Protein AF-0000000084553955 (afdb_homodimer)

Sequence (636 aa):
MKVLIRADGGEKIGLGHIMRTLVLAKELLNEFEVKYICISENKYAKGREIVKSENIEVIEINEENELDSIKNLDGDIIIVDKYGINKEYLNSLGEKFKVIYIDDNNELDYYPVNMLINQNPHSEFFSYNVRKDTKVLCGSMYTLLRDEFLKNCPIEVKKGIKDVLITLGGSDDLNITDELIRELKGLKINLHIIIGSAFKFKDNIKKHNKDNVFLYENVNMSEVMKKVDLAISSCGSTLYELSYLGIPTFGIIVADNQKLCGQFMESLGYIYLKNHIRKEHILNITYDERLIMSNRMKNLIDGKGKYRIKEFLKLYDKMKVLIRADGGEKIGLGHIMRTLVLAKELLNEFEVKYICISENKYAKGREIVKSENIEVIEINEENELDSIKNLDGDIIIVDKYGINKEYLNSLGEKFKVIYIDDNNELDYYPVNMLINQNPHSEFFSYNVRKDTKVLCGSMYTLLRDEFLKNCPIEVKKGIKDVLITLGGSDDLNITDELIRELKGLKINLHIIIGSAFKFKDNIKKHNKDNVFLYENVNMSEVMKKVDLAISSCGSTLYELSYLGIPTFGIIVADNQKLCGQFMESLGYIYLKNHIRKEHILNITYDERLIMSNRMKNLIDGKGKYRIKEFLKLYDK

Solvent-accessible surface area (backbone atoms only — not comparable to full-atom values): 34340 Å² total; per-residue (Å²): 101,35,37,34,36,38,39,56,10,28,69,97,74,34,50,63,49,41,56,41,50,47,40,42,48,62,64,43,52,78,78,32,49,60,37,34,39,30,55,63,53,72,58,27,43,60,30,52,50,55,45,44,72,69,75,38,55,72,46,70,40,54,75,93,49,41,68,64,57,55,69,70,53,91,51,50,33,35,38,39,38,68,81,94,71,54,50,66,59,44,44,58,49,44,76,70,25,49,32,32,38,51,51,90,73,79,80,64,85,46,46,65,37,48,28,39,36,23,39,48,62,65,42,54,75,58,84,81,47,59,46,93,81,35,44,71,47,52,8,33,70,43,25,57,59,54,67,72,52,72,79,50,75,56,58,80,82,56,84,67,76,47,28,34,34,39,38,57,57,43,35,48,87,79,49,56,65,56,54,46,47,70,55,43,65,83,48,93,42,36,39,40,36,52,50,33,92,57,41,82,56,53,70,68,50,56,72,53,61,50,96,48,37,45,81,40,65,93,65,66,61,53,68,57,56,67,67,40,54,33,34,38,28,32,31,55,74,61,47,54,59,35,22,44,32,24,48,27,35,41,30,31,69,85,48,77,90,18,45,65,52,38,52,49,36,32,74,62,44,47,34,47,73,40,96,69,84,50,55,61,59,67,72,62,60,45,52,64,58,40,46,54,21,16,58,50,15,44,58,58,38,84,72,40,6,47,61,54,52,49,47,58,56,50,62,72,71,103,99,35,38,35,36,37,38,56,12,26,68,98,74,32,50,62,48,39,56,41,50,47,41,43,49,62,62,41,52,78,78,32,48,60,38,34,38,30,56,62,52,73,58,29,44,61,30,53,49,55,46,44,73,69,74,36,54,72,46,70,40,53,76,92,50,42,67,65,57,56,69,71,52,89,52,50,32,35,39,40,38,67,82,94,70,54,49,66,60,46,42,59,49,44,77,71,27,49,32,33,38,50,50,89,74,80,81,64,84,44,47,65,37,50,28,39,35,23,39,49,61,65,44,54,74,58,84,82,46,60,46,93,81,35,46,69,45,52,8,32,71,44,26,57,59,56,66,72,51,72,79,50,75,55,58,80,83,56,83,67,74,46,29,34,34,41,38,56,58,43,36,49,88,80,51,55,64,56,54,45,47,70,55,44,66,83,46,93,42,36,38,39,36,52,49,33,92,57,39,81,58,52,71,68,50,56,73,54,59,55,91,49,36,46,80,40,64,91,64,66,60,53,69,57,56,68,67,39,55,34,34,39,28,32,32,53,72,62,47,55,58,34,22,45,32,24,48,26,35,40,30,30,70,84,50,78,90,17,45,64,50,39,53,49,36,32,75,62,44,47,32,46,73,40,96,69,82,50,56,61,59,68,73,61,59,46,51,66,58,40,45,53,21,16,58,50,15,46,57,59,38,82,72,41,6,46,60,55,51,49,48,59,56,52,61,70,70,104

Radius of gyration: 26.71 Å; Cα contacts (8 Å, |Δi|>4): 1221; chains: 2; bounding box: 57×77×62 Å

Secondary structure (DSSP, 8-state):
-EEEEEE--BTTTBSHHHHHHHHHHHHHTTTSEEEEEEE-SGGGHHHHHHHHHTT-EEEEE-GGGHHHHHHTS--SEEEEE-SS--HHHHHHHHTTSEEEEE-SS--SS-B--SEEEE--GGGGG----B-TT-EEEESGGG----HHHHTSPPPPPPSS--EEEEE--S--TT-HHHHHHHHHTTSSSEEEEEE-TT-TTHHHHHTT-STTEEEEES--HHHHHTT-SEEEEESSTHHHHHHHHT--EEEE--SGGGHHHHHHHHHTTS-EE-SS--HHHHHH--HHHHHHHHHHHTTT--S-HHHHHHHHHGGGT-/-EEEEEE--BTTTBSHHHHHHHHHHHHHTTTSEEEEEEE-SGGGHHHHHHHHHTT-EEEEE-GGGHHHHHHTS--SEEEEE-SS--HHHHHHHHTTSEEEEE-SS--SS-B--SEEEE--GGGGG----B-TT-EEEESGGG----HHHHTSPPPPPPSS--EEEEE--S--TT-HHHHHHHHHTTSSSEEEEEE-TT-TTHHHHHTT-STTEEEEES--HHHHHTT-SEEEEESSTHHHHHHHHT--EEEE--SGGGHHHHHHHHHTTS-EE-SS--HHHHHH--HHHHHHHHHHHTTT--S-HHHHHHHHHGGGT-

Organism: NCBI:txid1418104

pLDDT: mean 93.38, std 6.33, range [63.84, 98.88]

InterPro domains:
  IPR007235 Glycosyl transferase, family 28, C-terminal [PF04101] (170-253)
  IPR020023 UDP-2,4-diacetamido-2,4,6-trideoxy-beta-L-altropyranose hydrolase [TIGR03590] (1-264)

Foldseek 3Di:
DEEEEEDFAAPPPHQVLLVLVVLLQVVCVVPYQYAYEYEPDPRRVVSVVVCVVVVHHYDYDHPVCRLVVVQPDDGAEYEYEDPDDAQVSQVSNVVRYQYEYEDQFLPYQEHAHQEYAYQFALCVPDDHHYDPNYHYHYHQLQGRDHVLLVVDAAEDADQAFAEEEEEEGAEPVVPLVLVVCVQAVPDNHAYEYEYHPRYPPVVVNVVSPDDRYHYDYPDDPNVSLRPGNEYEYEQDSVLLSCLQNLHAYEYEHPDPSSVSRVVVCVVQLLYHYDPHDHNCVNVPQGSVSSVVNSVSSNPGHDNCNSVVVSVVVVVSVD/DEEEEEDFAAPPPHQVLLVLVVLLQVVCVVPYQYAYEYEPDPRRVVSVVVCVVVVHHYDYDHPVCRLVVVQPDDGAEYEYEDPDDAQVSQVSNVVRYQYEYEDQFLPYQEHAHQEYAYQFALCVPDDHHYDPNYHYHYHQLQGRDHVLLVVDAAEDADQAFAEEEEEEGAEPVVPLVLVVCVQAVPDNHAYEYEYHPRYPPVVVNVVSPDDRYHYDYPDDPNVSLRPGNEYEYEQDSVLLSCLQNLHAYEYEHPDPSSVSRVVVCVVQLLYHYDPHDHNCVNVPQGSVSSVVNSVSSNPGHDNCNSVVVSVVVVVSVD

Nearest PDB structures (foldseek):
  3hbn-assembly1_A  TM=8.300E-01  e=1.323E-14  Campylobacter jejuni subsp. jejuni NCTC 11168 = ATCC 700819
  3hbm-assembly1_A  TM=8.103E-01  e=1.818E-14  Campylobacter jejuni subsp. jejuni NCTC 11168 = ATCC 700819
  4rif-assembly1_A  TM=6.403E-01  e=8.782E-09  Streptomyces cyanogenus
  3l7l-assembly3_D  TM=5.125E-01  e=1.853E-06  Staphylococcus epidermidis RP62A
  3l7k-assembly3_D  TM=5.600E-01  e=1.248E-05  Staphylococcus epidermidis RP62A

Structure (mmCIF, N/CA/C/O backbone):
data_AF-0000000084553955-model_v1
#
loop_
_entity.id
_entity.type
_entity.pdbx_description
1 polymer 'Glycosyl transferase family 28 C-terminal domain-containing protein'
#
loop_
_atom_site.group_PDB
_atom_site.id
_atom_site.type_symbol
_atom_site.label_atom_id
_atom_site.label_alt_id
_atom_site.label_comp_id
_atom_site.label_asym_id
_atom_site.label_entity_id
_atom_site.label_seq_id
_atom_site.pdbx_PDB_ins_code
_atom_site.Cartn_x
_atom_site.Cartn_y
_atom_site.Cartn_z
_atom_site.occupancy
_atom_site.B_iso_or_equiv
_atom_site.auth_seq_id
_atom_site.auth_comp_id
_atom_site.auth_asym_id
_atom_site.auth_atom_id
_atom_site.pdbx_PDB_model_num
ATOM 1 N N . MET A 1 1 ? -25.484 -9.109 -2.098 1 92.81 1 MET A N 1
ATOM 2 C CA . MET A 1 1 ? -24.828 -9.016 -3.4 1 92.81 1 MET A CA 1
ATOM 3 C C . MET A 1 1 ? -24.281 -10.375 -3.834 1 92.81 1 MET A C 1
ATOM 5 O O . MET A 1 1 ? -23.766 -11.125 -3.012 1 92.81 1 MET A O 1
ATOM 9 N N . LYS A 1 2 ? -24.578 -10.773 -5.012 1 97.31 2 LYS A N 1
ATOM 10 C CA . LYS A 1 2 ? -24.094 -12.031 -5.574 1 97.31 2 LYS A CA 1
ATOM 11 C C . LYS A 1 2 ? -22.859 -11.805 -6.457 1 97.31 2 LYS A C 1
ATOM 13 O O . LYS A 1 2 ? -22.938 -11.086 -7.453 1 97.31 2 LYS A O 1
ATOM 18 N N . VAL A 1 3 ? -21.766 -12.492 -6.031 1 98.44 3 VAL A N 1
ATOM 19 C CA . VAL A 1 3 ? -20.516 -12.32 -6.746 1 98.44 3 VAL A CA 1
ATOM 20 C C . VAL A 1 3 ? -20.156 -13.609 -7.48 1 98.44 3 VAL A C 1
ATOM 22 O O . VAL A 1 3 ? -20.078 -14.68 -6.875 1 98.44 3 VAL A O 1
ATOM 25 N N . LEU A 1 4 ? -19.953 -13.5 -8.812 1 98.75 4 LEU A N 1
ATOM 26 C CA . LEU A 1 4 ? -19.469 -14.602 -9.633 1 98.75 4 LEU A CA 1
ATOM 27 C C . LEU A 1 4 ? -17.984 -14.445 -9.938 1 98.75 4 LEU A C 1
ATOM 29 O O . LEU A 1 4 ? -17.531 -13.352 -10.273 1 98.75 4 LEU A O 1
ATOM 33 N N . ILE A 1 5 ? -17.25 -15.523 -9.766 1 98.88 5 ILE A N 1
ATOM 34 C CA . ILE A 1 5 ? -15.828 -15.508 -10.102 1 98.88 5 ILE A CA 1
ATOM 35 C C . ILE A 1 5 ? -15.562 -16.453 -11.273 1 98.88 5 ILE A C 1
ATOM 37 O O . ILE A 1 5 ? -15.812 -17.656 -11.172 1 98.88 5 ILE A O 1
ATOM 41 N N . ARG A 1 6 ? -15.078 -15.891 -12.398 1 98.81 6 ARG A N 1
ATOM 42 C CA . ARG A 1 6 ? -14.719 -16.656 -13.578 1 98.81 6 ARG A CA 1
ATOM 43 C C . ARG A 1 6 ? -13.211 -16.906 -13.633 1 98.81 6 ARG A C 1
ATOM 45 O O . ARG A 1 6 ? -12.445 -16.016 -13.992 1 98.81 6 ARG A O 1
ATOM 52 N N . ALA A 1 7 ? -12.82 -18.141 -13.352 1 98.12 7 ALA A N 1
ATOM 53 C CA . ALA A 1 7 ? -11.414 -18.531 -13.367 1 98.12 7 ALA A CA 1
ATOM 54 C C . ALA A 1 7 ? -11.273 -20.031 -13.602 1 98.12 7 ALA A C 1
ATOM 56 O O . ALA A 1 7 ? -12.172 -20.812 -13.281 1 98.12 7 ALA A O 1
ATOM 57 N N . ASP A 1 8 ? -10.156 -20.391 -14.172 1 95.81 8 ASP A N 1
ATOM 58 C CA . ASP A 1 8 ? -9.82 -21.797 -14.367 1 95.81 8 ASP A CA 1
ATOM 59 C C . ASP A 1 8 ? -8.422 -22.109 -13.82 1 95.81 8 ASP A C 1
ATOM 61 O O . ASP A 1 8 ? -7.633 -21.203 -13.57 1 95.81 8 ASP A O 1
ATOM 65 N N . GLY A 1 9 ? -8.195 -23.344 -13.562 1 90.94 9 GLY A N 1
ATOM 66 C CA . GLY A 1 9 ? -6.891 -23.875 -13.18 1 90.94 9 GLY A CA 1
ATOM 67 C C . GLY A 1 9 ? -6.723 -25.344 -13.492 1 90.94 9 GLY A C 1
ATOM 68 O O . GLY A 1 9 ? -7.668 -26.125 -13.367 1 90.94 9 GLY A O 1
ATOM 69 N N . GLY A 1 10 ? -5.574 -25.703 -13.914 1 86.06 10 GLY A N 1
ATOM 70 C CA . GLY A 1 10 ? -5.309 -27.094 -14.258 1 86.06 10 GLY A CA 1
ATOM 71 C C . GLY A 1 10 ? -4.117 -27.25 -15.18 1 86.06 10 GLY A C 1
ATOM 72 O O . GLY A 1 10 ? -3.113 -26.547 -15.047 1 86.06 10 GLY A O 1
ATOM 73 N N . GLU A 1 11 ? -4.281 -28.203 -16.062 1 77.12 11 GLU A N 1
ATOM 74 C CA . GLU A 1 11 ? -3.195 -28.547 -16.969 1 77.12 11 GLU A CA 1
ATOM 75 C C . GLU A 1 11 ? -2.846 -27.391 -17.891 1 77.12 11 GLU A C 1
ATOM 77 O O . GLU A 1 11 ? -3.732 -26.672 -18.375 1 77.12 11 GLU A O 1
ATOM 82 N N . LYS A 1 12 ? -1.604 -27.078 -18.094 1 73.56 12 LYS A N 1
ATOM 83 C CA . LYS A 1 12 ? -1.045 -26.141 -19.062 1 73.56 12 LYS A CA 1
ATOM 84 C C . LYS A 1 12 ? -1.061 -24.719 -18.516 1 73.56 12 LYS A C 1
ATOM 86 O O . LYS A 1 12 ? -0.144 -23.938 -18.766 1 73.56 12 LYS A O 1
ATOM 91 N N . ILE A 1 13 ? -2.154 -24.406 -17.703 1 80.62 13 ILE A N 1
ATOM 92 C CA . ILE A 1 13 ? -2.217 -23.016 -17.312 1 80.62 13 ILE A CA 1
ATOM 93 C C . ILE A 1 13 ? -1.806 -22.859 -15.852 1 80.62 13 ILE A C 1
ATOM 95 O O . ILE A 1 13 ? -1.614 -21.75 -15.359 1 80.62 13 ILE A O 1
ATOM 99 N N . GLY A 1 14 ? -1.687 -23.984 -15.133 1 80.31 14 GLY A N 1
ATOM 100 C CA . GLY A 1 14 ? -1.328 -23.938 -13.719 1 80.31 14 GLY A CA 1
ATOM 101 C C . GLY A 1 14 ? -2.506 -23.625 -12.812 1 80.31 14 GLY A C 1
ATOM 102 O O . GLY A 1 14 ? -3.66 -23.797 -13.211 1 80.31 14 GLY A O 1
ATOM 103 N N . LEU A 1 15 ? -2.287 -23.344 -11.578 1 85 15 LEU A N 1
ATOM 104 C CA . LEU A 1 15 ? -3.334 -23.141 -10.578 1 85 15 LEU A CA 1
ATOM 105 C C . LEU A 1 15 ? -3.303 -21.719 -10.039 1 85 15 LEU A C 1
ATOM 107 O O . LEU A 1 15 ? -4.043 -21.391 -9.109 1 85 15 LEU A O 1
ATOM 111 N N . GLY A 1 16 ? -2.49 -20.875 -10.625 1 87.44 16 GLY A N 1
ATOM 112 C CA . GLY A 1 16 ? -2.262 -19.531 -10.117 1 87.44 16 GLY A CA 1
ATOM 113 C C . GLY A 1 16 ? -3.525 -18.703 -10.039 1 87.44 16 GLY A C 1
ATOM 114 O O . GLY A 1 16 ? -3.787 -18.047 -9.023 1 87.44 16 GLY A O 1
ATOM 115 N N . HIS A 1 17 ? -4.383 -18.766 -11.094 1 93.19 17 HIS A N 1
ATOM 116 C CA . HIS A 1 17 ? -5.617 -18 -11.133 1 93.19 17 HIS A CA 1
ATOM 117 C C . HIS A 1 17 ? -6.586 -18.438 -10.039 1 93.19 17 HIS A C 1
ATOM 119 O O . HIS A 1 17 ? -7.176 -17.594 -9.359 1 93.19 17 HIS A O 1
ATOM 125 N N . ILE A 1 18 ? -6.691 -19.719 -9.867 1 94.44 18 ILE A N 1
ATOM 126 C CA . ILE A 1 18 ? -7.586 -20.266 -8.859 1 94.44 18 ILE A CA 1
ATOM 127 C C . ILE A 1 18 ? -7.102 -19.859 -7.465 1 94.44 18 ILE A C 1
ATOM 129 O O . ILE A 1 18 ? -7.887 -19.375 -6.645 1 94.44 18 ILE A O 1
ATOM 133 N N . MET A 1 19 ? -5.824 -19.953 -7.254 1 91.31 19 MET A N 1
ATOM 134 C CA . MET A 1 19 ? -5.277 -19.719 -5.922 1 91.31 19 MET A CA 1
ATOM 135 C C . MET A 1 19 ? -5.43 -18.266 -5.52 1 91.31 19 MET A C 1
ATOM 137 O O . MET A 1 19 ? -5.848 -17.953 -4.402 1 91.31 19 MET A O 1
ATOM 141 N N . ARG A 1 20 ? -5.133 -17.359 -6.414 1 95.06 20 ARG A N 1
ATOM 142 C CA . ARG A 1 20 ? -5.215 -15.953 -6.02 1 95.06 20 ARG A CA 1
ATOM 143 C C . ARG A 1 20 ? -6.664 -15.508 -5.891 1 95.06 20 ARG A C 1
ATOM 145 O O . ARG A 1 20 ? -7 -14.703 -5.016 1 95.06 20 ARG A O 1
ATOM 152 N N . THR A 1 21 ? -7.57 -15.984 -6.758 1 98.19 21 THR A N 1
ATOM 153 C CA . THR A 1 21 ? -8.969 -15.562 -6.66 1 98.19 21 THR A CA 1
ATOM 154 C C . THR A 1 21 ? -9.625 -16.156 -5.422 1 98.19 21 THR A C 1
ATOM 156 O O . THR A 1 21 ? -10.539 -15.57 -4.852 1 98.19 21 THR A O 1
ATOM 159 N N . LEU A 1 22 ? -9.141 -17.297 -4.953 1 97.56 22 LEU A N 1
ATOM 160 C CA . LEU A 1 22 ? -9.68 -17.922 -3.748 1 97.56 22 LEU A CA 1
ATOM 161 C C . LEU A 1 22 ? -9.422 -17.047 -2.525 1 97.56 22 LEU A C 1
ATOM 163 O O . LEU A 1 22 ? -10.234 -17.016 -1.598 1 97.56 22 LEU A O 1
ATOM 167 N N . VAL A 1 23 ? -8.281 -16.344 -2.553 1 97.56 23 VAL A N 1
ATOM 168 C CA . VAL A 1 23 ? -7.973 -15.43 -1.466 1 97.56 23 VAL A CA 1
ATOM 169 C C . VAL A 1 23 ? -9.086 -14.391 -1.337 1 97.56 23 VAL A C 1
ATOM 171 O O . VAL A 1 23 ? -9.602 -14.156 -0.241 1 97.56 23 VAL A O 1
ATOM 174 N N . LEU A 1 24 ? -9.461 -13.844 -2.426 1 98.12 24 LEU A N 1
ATOM 175 C CA . LEU A 1 24 ? -10.508 -12.828 -2.449 1 98.12 24 LEU A CA 1
ATOM 176 C C . LEU A 1 24 ? -11.867 -13.445 -2.137 1 98.12 24 LEU A C 1
ATOM 178 O O . LEU A 1 24 ? -12.633 -12.891 -1.349 1 98.12 24 LEU A O 1
ATOM 182 N N . ALA A 1 25 ? -12.195 -14.609 -2.711 1 98.5 25 ALA A N 1
ATOM 183 C CA . ALA A 1 25 ? -13.477 -15.289 -2.52 1 98.5 25 ALA A CA 1
ATOM 184 C C . ALA A 1 25 ? -13.75 -15.539 -1.039 1 98.5 25 ALA A C 1
ATOM 186 O O . ALA A 1 25 ? -14.836 -15.242 -0.541 1 98.5 25 ALA A O 1
ATOM 187 N N . LYS A 1 26 ? -12.773 -16.047 -0.374 1 97.62 26 LYS A N 1
ATOM 188 C CA . LYS A 1 26 ? -12.922 -16.375 1.041 1 97.62 26 LYS A CA 1
ATOM 189 C C . LYS A 1 26 ? -13.227 -15.125 1.864 1 97.62 26 LYS A C 1
ATOM 191 O O . LYS A 1 26 ? -14.023 -15.172 2.797 1 97.62 26 LYS A O 1
ATOM 196 N N . GLU A 1 27 ? -12.531 -14.047 1.499 1 96.75 27 GLU A N 1
ATOM 197 C CA . GLU A 1 27 ? -12.789 -12.789 2.186 1 96.75 27 GLU A CA 1
ATOM 198 C C . GLU A 1 27 ? -14.203 -12.289 1.907 1 96.75 27 GLU A C 1
ATOM 200 O O . GLU A 1 27 ? -14.875 -11.766 2.805 1 96.75 27 GLU A O 1
ATOM 205 N N . LEU A 1 28 ? -14.734 -12.477 0.733 1 97.5 28 LEU A N 1
ATOM 206 C CA . LEU A 1 28 ? -16.031 -11.969 0.312 1 97.5 28 LEU A CA 1
ATOM 207 C C . LEU A 1 28 ? -17.156 -12.812 0.892 1 97.5 28 LEU A C 1
ATOM 209 O O . LEU A 1 28 ? -18.266 -12.32 1.104 1 97.5 28 LEU A O 1
ATOM 213 N N . LEU A 1 29 ? -16.922 -14.07 1.181 1 96.88 29 LEU A N 1
ATOM 214 C CA . LEU A 1 29 ? -17.922 -15 1.687 1 96.88 29 LEU A CA 1
ATOM 215 C C . LEU A 1 29 ? -18.5 -14.508 3.016 1 96.88 29 LEU A C 1
ATOM 217 O O . LEU A 1 29 ? -19.594 -14.891 3.4 1 96.88 29 LEU A O 1
ATOM 221 N N . ASN A 1 30 ? -17.766 -13.688 3.684 1 91.56 30 ASN A N 1
ATOM 222 C CA . ASN A 1 30 ? -18.203 -13.164 4.973 1 91.56 30 ASN A CA 1
ATOM 223 C C . ASN A 1 30 ? -19.391 -12.227 4.82 1 91.56 30 ASN A C 1
ATOM 225 O O . ASN A 1 30 ? -20.141 -12.016 5.777 1 91.56 30 ASN A O 1
ATOM 229 N N . GLU A 1 31 ? -19.609 -11.75 3.637 1 93 31 GLU A N 1
ATOM 230 C CA . GLU A 1 31 ? -20.641 -10.711 3.479 1 93 31 GLU A CA 1
ATOM 231 C C . GLU A 1 31 ? -21.484 -10.961 2.23 1 93 31 GLU A C 1
ATOM 233 O O . GLU A 1 31 ? -22.594 -10.438 2.115 1 93 31 GLU A O 1
ATOM 238 N N . PHE A 1 32 ? -20.938 -11.734 1.305 1 96.12 32 PHE A N 1
ATOM 239 C CA . PHE A 1 32 ? -21.594 -11.875 0.01 1 96.12 32 PHE A CA 1
ATOM 240 C C . PHE A 1 32 ? -21.797 -13.352 -0.333 1 96.12 32 PHE A C 1
ATOM 242 O O . PHE A 1 32 ? -21.203 -14.227 0.3 1 96.12 32 PHE A O 1
ATOM 249 N N . GLU A 1 33 ? -22.734 -13.562 -1.285 1 97.44 33 GLU A N 1
ATOM 250 C CA . GLU A 1 33 ? -22.797 -14.867 -1.942 1 97.44 33 GLU A CA 1
ATOM 251 C C . GLU A 1 33 ? -21.75 -14.969 -3.057 1 97.44 33 GLU A C 1
ATOM 253 O O . GLU A 1 33 ? -21.641 -14.078 -3.9 1 97.44 33 GLU A O 1
ATOM 258 N N . VAL A 1 34 ? -21 -16.031 -2.994 1 98.56 34 VAL A N 1
ATOM 259 C CA . VAL A 1 34 ? -19.922 -16.172 -3.969 1 98.56 34 VAL A CA 1
ATOM 260 C C . VAL A 1 34 ? -20.031 -17.531 -4.664 1 98.56 34 VAL A C 1
ATOM 262 O O . VAL A 1 34 ? -20.203 -18.562 -4.012 1 98.56 34 VAL A O 1
ATOM 265 N N . LYS A 1 35 ? -19.938 -17.562 -5.992 1 98.75 35 LYS A N 1
ATOM 266 C CA . LYS A 1 35 ? -19.891 -18.781 -6.797 1 98.75 35 LYS A CA 1
ATOM 267 C C . LYS A 1 35 ? -18.797 -18.703 -7.852 1 98.75 35 LYS A C 1
ATOM 269 O O . LYS A 1 35 ? -18.422 -17.609 -8.289 1 98.75 35 LYS A O 1
ATOM 274 N N . TYR A 1 36 ? -18.281 -19.844 -8.195 1 98.81 36 TYR A N 1
ATOM 275 C CA . TYR A 1 36 ? -17.297 -19.906 -9.258 1 98.81 36 TYR A CA 1
ATOM 276 C C . TYR A 1 36 ? -17.922 -20.391 -10.562 1 98.81 36 TYR A C 1
ATOM 278 O O . TYR A 1 36 ? -18.844 -21.219 -10.547 1 98.81 36 TYR A O 1
ATOM 286 N N . ILE A 1 37 ? -17.484 -19.844 -11.633 1 98.75 37 ILE A N 1
ATOM 287 C CA . ILE A 1 37 ? -17.75 -20.344 -12.977 1 98.75 37 ILE A CA 1
ATOM 288 C C . ILE A 1 37 ? -16.469 -20.891 -13.586 1 98.75 37 ILE A C 1
ATOM 290 O O . ILE A 1 37 ? -15.5 -20.156 -13.805 1 98.75 37 ILE A O 1
ATOM 294 N N . CYS A 1 38 ? -16.5 -22.203 -13.891 1 98.19 38 CYS A N 1
ATOM 295 C CA . CYS A 1 38 ? -15.32 -22.875 -14.43 1 98.19 38 CYS A CA 1
ATOM 296 C C . CYS A 1 38 ? -15.688 -23.688 -15.672 1 98.19 38 CYS A C 1
ATOM 298 O O . CYS A 1 38 ? -16.828 -24.125 -15.828 1 98.19 38 CYS A O 1
ATOM 300 N N . ILE A 1 39 ? -14.719 -23.844 -16.484 1 97.12 39 ILE A N 1
ATOM 301 C CA . ILE A 1 39 ? -14.906 -24.703 -17.656 1 97.12 39 ILE A CA 1
ATOM 302 C C . ILE A 1 39 ? -14.977 -26.156 -17.219 1 97.12 39 ILE A C 1
ATOM 304 O O . ILE A 1 39 ? -14.188 -26.594 -16.375 1 97.12 39 ILE A O 1
ATOM 308 N N . SER A 1 40 ? -15.797 -26.969 -17.859 1 96.88 40 SER A N 1
ATOM 309 C CA . SER A 1 40 ? -16.125 -28.312 -17.406 1 96.88 40 SER A CA 1
ATOM 310 C C . SER A 1 40 ? -15.07 -29.312 -17.875 1 96.88 40 SER A C 1
ATOM 312 O O . SER A 1 40 ? -15.016 -30.438 -17.375 1 96.88 40 SER A O 1
ATOM 314 N N . GLU A 1 41 ? -14.219 -28.969 -18.75 1 95.31 41 GLU A N 1
ATOM 315 C CA . GLU A 1 41 ? -13.25 -29.906 -19.344 1 95.31 41 GLU A CA 1
ATOM 316 C C . GLU A 1 41 ? -12.344 -30.5 -18.266 1 95.31 41 GLU A C 1
ATOM 318 O O . GLU A 1 41 ? -11.992 -29.828 -17.297 1 95.31 41 GLU A O 1
ATOM 323 N N . ASN A 1 42 ? -11.875 -31.672 -18.516 1 93.44 42 ASN A N 1
ATOM 324 C CA . ASN A 1 42 ? -11.102 -32.438 -17.547 1 93.44 42 ASN A CA 1
ATOM 325 C C . ASN A 1 42 ? -9.766 -31.781 -17.234 1 93.44 42 ASN A C 1
ATOM 327 O O . ASN A 1 42 ? -9.258 -31.875 -16.109 1 93.44 42 ASN A O 1
ATOM 331 N N . LYS A 1 43 ? -9.266 -31.125 -18.188 1 90.56 43 LYS A N 1
ATOM 332 C CA . LYS A 1 43 ? -7.961 -30.5 -18 1 90.56 43 LYS A CA 1
ATOM 333 C C . LYS A 1 43 ? -8.016 -29.422 -16.922 1 90.56 43 LYS A C 1
ATOM 335 O O . LYS A 1 43 ? -6.977 -29.016 -16.391 1 90.56 43 LYS A O 1
ATOM 340 N N . TYR A 1 44 ? -9.234 -29.031 -16.531 1 94 44 TYR A N 1
ATOM 341 C CA . TYR A 1 44 ? -9.398 -28 -15.516 1 94 44 TYR A CA 1
ATOM 342 C C . TYR A 1 44 ? -10.023 -28.578 -14.25 1 94 44 TYR A C 1
ATOM 344 O O . TYR A 1 44 ? -10.5 -27.844 -13.391 1 94 44 TYR A O 1
ATOM 352 N N . ALA A 1 45 ? -10.047 -29.875 -14.125 1 94.06 45 ALA A N 1
ATOM 353 C CA . ALA A 1 45 ? -10.695 -30.562 -13.008 1 94.06 45 ALA A CA 1
ATOM 354 C C . ALA A 1 45 ? -10.016 -30.219 -11.688 1 94.06 45 ALA A C 1
ATOM 356 O O . ALA A 1 45 ? -10.688 -30.031 -10.672 1 94.06 45 ALA A O 1
ATOM 357 N N . LYS A 1 46 ? -8.758 -30.109 -11.703 1 90.06 46 LYS A N 1
ATOM 358 C CA . LYS A 1 46 ? -8.016 -29.859 -10.477 1 90.06 46 LYS A CA 1
ATOM 359 C C . LYS A 1 46 ? -8.398 -28.516 -9.867 1 90.06 46 LYS A C 1
ATOM 361 O O . LYS A 1 46 ? -8.57 -28.391 -8.648 1 90.06 46 LYS A O 1
ATOM 366 N N . GLY A 1 47 ? -8.547 -27.516 -10.68 1 94.19 47 GLY A N 1
ATOM 367 C CA . GLY A 1 47 ? -8.984 -26.219 -10.195 1 94.19 47 GLY A CA 1
ATOM 368 C C . GLY A 1 47 ? -10.359 -26.25 -9.562 1 94.19 47 GLY A C 1
ATOM 369 O O . GLY A 1 47 ? -10.57 -25.688 -8.484 1 94.19 47 GLY A O 1
ATOM 370 N N . ARG A 1 48 ? -11.234 -26.938 -10.211 1 97 48 ARG A N 1
ATOM 371 C CA . ARG A 1 48 ? -12.586 -27.062 -9.68 1 97 48 ARG A CA 1
ATOM 372 C C . ARG A 1 48 ? -12.586 -27.781 -8.328 1 97 48 ARG A C 1
ATOM 374 O O . ARG A 1 48 ? -13.297 -27.375 -7.41 1 97 48 ARG A O 1
ATOM 381 N N . GLU A 1 49 ? -11.805 -28.766 -8.25 1 95.5 49 GLU A N 1
ATOM 382 C CA . GLU A 1 49 ? -11.703 -29.531 -7.016 1 95.5 49 GLU A CA 1
ATOM 383 C C . GLU A 1 49 ? -11.219 -28.672 -5.859 1 95.5 49 GLU A C 1
ATOM 385 O O . GLU A 1 49 ? -11.719 -28.781 -4.738 1 95.5 49 GLU A O 1
ATOM 390 N N . ILE A 1 50 ? -10.273 -27.859 -6.129 1 93.44 50 ILE A N 1
ATOM 391 C CA . ILE A 1 50 ? -9.719 -26.984 -5.105 1 93.44 50 ILE A CA 1
ATOM 392 C C . ILE A 1 50 ? -10.797 -26.031 -4.609 1 93.44 50 ILE A C 1
ATOM 394 O O . ILE A 1 50 ? -10.969 -25.844 -3.4 1 93.44 50 ILE A O 1
ATOM 398 N N . VAL A 1 51 ? -11.547 -25.438 -5.492 1 97.5 51 VAL A N 1
ATOM 399 C CA . VAL A 1 51 ? -12.602 -24.5 -5.125 1 97.5 51 VAL A CA 1
ATOM 400 C C . VAL A 1 51 ? -13.664 -25.219 -4.301 1 97.5 51 VAL A C 1
ATOM 402 O O . VAL A 1 51 ? -14.086 -24.734 -3.252 1 97.5 51 VAL A O 1
ATOM 405 N N . LYS A 1 52 ? -14.047 -26.406 -4.766 1 97.62 52 LYS A N 1
ATOM 406 C CA . LYS A 1 52 ? -15.062 -27.188 -4.074 1 97.62 52 LYS A CA 1
ATOM 407 C C . LYS A 1 52 ? -14.602 -27.578 -2.672 1 97.62 52 LYS A C 1
ATOM 409 O O . LYS A 1 52 ? -15.414 -27.641 -1.744 1 97.62 52 LYS A O 1
ATOM 414 N N . SER A 1 53 ? -13.352 -27.812 -2.572 1 95.81 53 SER A N 1
ATOM 415 C CA . SER A 1 53 ? -12.812 -28.203 -1.273 1 95.81 53 SER A CA 1
ATOM 416 C C . SER A 1 53 ? -12.938 -27.062 -0.261 1 95.81 53 SER A C 1
ATOM 418 O O . SER A 1 53 ? -12.859 -27.297 0.948 1 95.81 53 SER A O 1
ATOM 420 N N . GLU A 1 54 ? -13.094 -25.875 -0.704 1 95.75 54 GLU A N 1
ATOM 421 C CA . GLU A 1 54 ? -13.305 -24.719 0.164 1 95.75 54 GLU A CA 1
ATOM 422 C C . GLU A 1 54 ? -14.789 -24.469 0.404 1 95.75 54 GLU A C 1
ATOM 424 O O . GLU A 1 54 ? -15.172 -23.406 0.906 1 95.75 54 GLU A O 1
ATOM 429 N N . ASN A 1 55 ? -15.609 -25.359 -0.02 1 97 55 ASN A N 1
ATOM 430 C CA . ASN A 1 55 ? -17.062 -25.328 0.152 1 97 55 ASN A CA 1
ATOM 431 C C . ASN A 1 55 ? -17.688 -24.156 -0.601 1 97 55 ASN A C 1
ATOM 433 O O . ASN A 1 55 ? -18.594 -23.5 -0.094 1 97 55 ASN A O 1
ATOM 437 N N . ILE A 1 56 ? -17.172 -23.844 -1.775 1 98.31 56 ILE A N 1
ATOM 438 C CA . ILE A 1 56 ? -17.75 -22.828 -2.66 1 98.31 56 ILE A CA 1
ATOM 439 C C . ILE A 1 56 ? -18.375 -23.5 -3.877 1 98.31 56 ILE A C 1
ATOM 441 O O . ILE A 1 56 ? -17.797 -24.422 -4.461 1 98.31 56 ILE A O 1
ATOM 445 N N . GLU A 1 57 ? -19.531 -23.094 -4.203 1 98.38 57 GLU A N 1
ATOM 446 C CA . GLU A 1 57 ? -20.25 -23.656 -5.336 1 98.38 57 GLU A CA 1
ATOM 447 C C . GLU A 1 57 ? -19.531 -23.359 -6.652 1 98.38 57 GLU A C 1
ATOM 449 O O . GLU A 1 57 ? -19.062 -22.25 -6.871 1 98.38 57 GLU A O 1
ATOM 454 N N . VAL A 1 58 ? -19.469 -24.422 -7.48 1 98.69 58 VAL A N 1
ATOM 455 C CA . VAL A 1 58 ? -18.859 -24.281 -8.797 1 98.69 58 VAL A CA 1
ATOM 456 C C . VAL A 1 58 ? -19.906 -24.547 -9.875 1 98.69 58 VAL A C 1
ATOM 458 O O . VAL A 1 58 ? -20.531 -25.609 -9.891 1 98.69 58 VAL A O 1
ATOM 461 N N . ILE A 1 59 ? -20.125 -23.594 -10.703 1 98.62 59 ILE A N 1
ATOM 462 C CA . ILE A 1 59 ? -20.938 -23.75 -11.906 1 98.62 59 ILE A CA 1
ATOM 463 C C . ILE A 1 59 ? -20.031 -24.125 -13.078 1 98.62 59 ILE A C 1
ATOM 465 O O . ILE A 1 59 ? -19.156 -23.359 -13.477 1 98.62 59 ILE A O 1
ATOM 469 N N . GLU A 1 60 ? -20.297 -25.281 -13.609 1 98.25 60 GLU A N 1
ATOM 470 C CA . GLU A 1 60 ? -19.5 -25.75 -14.734 1 98.25 60 GLU A CA 1
ATOM 471 C C . GLU A 1 60 ? -20.156 -25.391 -16.062 1 98.25 60 GLU A C 1
ATOM 473 O O . GLU A 1 60 ? -21.344 -25.609 -16.25 1 98.25 60 GLU A O 1
ATOM 478 N N . ILE A 1 61 ? -19.344 -24.828 -16.953 1 98 61 ILE A N 1
ATOM 479 C CA . ILE A 1 61 ? -19.891 -24.438 -18.25 1 98 61 ILE A CA 1
ATOM 480 C C . ILE A 1 61 ? -19.016 -24.984 -19.359 1 98 61 ILE A C 1
ATOM 482 O O . ILE A 1 61 ? -17.875 -25.406 -19.125 1 98 61 ILE A O 1
ATOM 486 N N . ASN A 1 62 ? -19.547 -24.938 -20.625 1 95.69 62 ASN A N 1
ATOM 487 C CA . ASN A 1 62 ? -18.797 -25.344 -21.812 1 95.69 62 ASN A CA 1
ATOM 488 C C . ASN A 1 62 ? -18.062 -24.156 -22.438 1 95.69 62 ASN A C 1
ATOM 490 O O . ASN A 1 62 ? -18.609 -23.047 -22.516 1 95.69 62 ASN A O 1
ATOM 494 N N . GLU A 1 63 ? -16.875 -24.438 -22.844 1 93 63 GLU A N 1
ATOM 495 C CA . GLU A 1 63 ? -16.047 -23.391 -23.422 1 93 63 GLU A CA 1
ATOM 496 C C . GLU A 1 63 ? -16.688 -22.812 -24.672 1 93 63 GLU A C 1
ATOM 498 O O . GLU A 1 63 ? -16.562 -21.609 -24.953 1 93 63 GLU A O 1
ATOM 503 N N . GLU A 1 64 ? -17.375 -23.578 -25.5 1 93.06 64 GLU A N 1
ATOM 504 C CA . GLU A 1 64 ? -17.953 -23.188 -26.781 1 93.06 64 GLU A CA 1
ATOM 505 C C . GLU A 1 64 ? -19.062 -22.141 -26.594 1 93.06 64 GLU A C 1
ATOM 507 O O . GLU A 1 64 ? -19.219 -21.25 -27.422 1 93.06 64 GLU A O 1
ATOM 512 N N . ASN A 1 65 ? -19.781 -22.188 -25.516 1 94.31 65 ASN A N 1
ATOM 513 C CA . ASN A 1 65 ? -20.875 -21.25 -25.234 1 94.31 65 ASN A CA 1
ATOM 514 C C . ASN A 1 65 ? -20.641 -20.5 -23.938 1 94.31 65 ASN A C 1
ATOM 516 O O . ASN A 1 65 ? -21.578 -20.281 -23.156 1 94.31 65 ASN A O 1
ATOM 520 N N . GLU A 1 66 ? -19.375 -20.141 -23.719 1 96.62 66 GLU A N 1
ATOM 521 C CA . GLU A 1 66 ? -19 -19.562 -22.422 1 96.62 66 GLU A CA 1
ATOM 522 C C . GLU A 1 66 ? -19.797 -18.297 -22.125 1 96.62 66 GLU A C 1
ATOM 524 O O . GLU A 1 66 ? -20.453 -18.203 -21.094 1 96.62 66 GLU A O 1
ATOM 529 N N . LEU A 1 67 ? -19.828 -17.359 -23.047 1 97.06 67 LEU A N 1
ATOM 530 C CA . LEU A 1 67 ? -20.438 -16.062 -22.797 1 97.06 67 LEU A CA 1
ATOM 531 C C . LEU A 1 67 ? -21.938 -16.203 -22.562 1 97.06 67 LEU A C 1
ATOM 533 O O . LEU A 1 67 ? -22.484 -15.641 -21.609 1 97.06 67 LEU A O 1
ATOM 537 N N . ASP A 1 68 ? -22.609 -16.953 -23.406 1 96.56 68 ASP A N 1
ATOM 538 C CA . ASP A 1 68 ? -24.047 -17.172 -23.266 1 96.56 68 ASP A CA 1
ATOM 539 C C . ASP A 1 68 ? -24.375 -17.859 -21.953 1 96.56 68 ASP A C 1
ATOM 541 O O . ASP A 1 68 ? -25.328 -17.5 -21.266 1 96.56 68 ASP A O 1
ATOM 545 N N . SER A 1 69 ? -23.562 -18.812 -21.641 1 97.62 69 SER A N 1
ATOM 546 C CA . SER A 1 69 ? -23.766 -19.547 -20.391 1 97.62 69 SER A CA 1
ATOM 547 C C . SER A 1 69 ? -23.641 -18.625 -19.188 1 97.62 69 SER A C 1
ATOM 549 O O . SER A 1 69 ? -24.438 -18.703 -18.25 1 97.62 69 SER A O 1
ATOM 551 N N . ILE A 1 70 ? -22.656 -17.75 -19.203 1 98.38 70 ILE A N 1
ATOM 552 C CA . ILE A 1 70 ? -22.391 -16.844 -18.078 1 98.38 70 ILE A CA 1
ATOM 553 C C . ILE A 1 70 ? -23.516 -15.82 -17.969 1 98.38 70 ILE A C 1
ATOM 555 O O . ILE A 1 70 ? -24.031 -15.578 -16.875 1 98.38 70 ILE A O 1
ATOM 559 N N . LYS A 1 71 ? -23.906 -15.281 -19.078 1 97.5 71 LYS A N 1
ATOM 560 C CA . LYS A 1 71 ? -24.891 -14.203 -19.078 1 97.5 71 LYS A CA 1
ATOM 561 C C . LYS A 1 71 ? -26.25 -14.703 -18.625 1 97.5 71 LYS A C 1
ATOM 563 O O . LYS A 1 71 ? -27.109 -13.906 -18.234 1 97.5 71 LYS A O 1
ATOM 568 N N . ASN A 1 72 ? -26.5 -15.961 -18.656 1 96.69 72 ASN A N 1
ATOM 569 C CA . ASN A 1 72 ? -27.766 -16.547 -18.234 1 96.69 72 ASN A CA 1
ATOM 570 C C . ASN A 1 72 ? -27.781 -16.766 -16.719 1 96.69 72 ASN A C 1
ATOM 572 O O . ASN A 1 72 ? -28.812 -17.141 -16.156 1 96.69 72 ASN A O 1
ATOM 576 N N . LEU A 1 73 ? -26.688 -16.547 -16.078 1 97.75 73 LEU A N 1
ATOM 577 C CA . LEU A 1 73 ? -26.609 -16.75 -14.633 1 97.75 73 LEU A CA 1
ATOM 578 C C . LEU A 1 73 ? -27.078 -15.508 -13.875 1 97.75 73 LEU A C 1
ATOM 580 O O . LEU A 1 73 ? -27.047 -14.398 -14.414 1 97.75 73 LEU A O 1
ATOM 584 N N . ASP A 1 74 ? -27.531 -15.758 -12.641 1 96.81 74 ASP A N 1
ATOM 585 C CA . ASP A 1 74 ? -27.922 -14.664 -11.758 1 96.81 74 ASP A CA 1
ATOM 586 C C . ASP A 1 74 ? -26.719 -14.164 -10.953 1 96.81 74 ASP A C 1
ATOM 588 O O . ASP A 1 74 ? -26.016 -14.961 -10.312 1 96.81 74 ASP A O 1
ATOM 592 N N . GLY A 1 75 ? -26.453 -12.891 -11.016 1 96.94 75 GLY A N 1
ATOM 593 C CA . GLY A 1 75 ? -25.344 -12.281 -10.297 1 96.94 75 GLY A CA 1
ATOM 594 C C . GLY A 1 75 ? -25.312 -10.766 -10.422 1 96.94 75 GLY A C 1
ATOM 595 O O . GLY A 1 75 ? -25.938 -10.203 -11.32 1 96.94 75 GLY A O 1
ATOM 596 N N . ASP A 1 76 ? -24.672 -10.078 -9.461 1 97.88 76 ASP A N 1
ATOM 597 C CA . ASP A 1 76 ? -24.531 -8.625 -9.477 1 97.88 76 ASP A CA 1
ATOM 598 C C . ASP A 1 76 ? -23.172 -8.211 -10.031 1 97.88 76 ASP A C 1
ATOM 600 O O . ASP A 1 76 ? -23.078 -7.293 -10.852 1 97.88 76 ASP A O 1
ATOM 604 N N . ILE A 1 77 ? -22.141 -8.945 -9.586 1 98.12 77 ILE A N 1
ATOM 605 C CA . ILE A 1 77 ? -20.75 -8.664 -9.93 1 98.12 77 ILE A CA 1
ATOM 606 C C . ILE A 1 77 ? -20.109 -9.922 -10.516 1 98.12 77 ILE A C 1
ATOM 608 O O . ILE A 1 77 ? -20.375 -11.031 -10.062 1 98.12 77 ILE A O 1
ATOM 612 N N . ILE A 1 78 ? -19.297 -9.734 -11.547 1 98.69 78 ILE A N 1
ATOM 613 C CA . ILE A 1 78 ? -18.469 -10.836 -12.031 1 98.69 78 ILE A CA 1
ATOM 614 C C . ILE A 1 78 ? -17 -10.43 -11.984 1 98.69 78 ILE A C 1
ATOM 616 O O . ILE A 1 78 ? -16.641 -9.352 -12.445 1 98.69 78 ILE A O 1
ATOM 620 N N . ILE A 1 79 ? -16.203 -11.242 -11.328 1 98.81 79 ILE A N 1
ATOM 621 C CA . ILE A 1 79 ? -14.758 -11.094 -11.305 1 98.81 79 ILE A CA 1
ATOM 622 C C . ILE A 1 79 ? -14.117 -12.078 -12.289 1 98.81 79 ILE A C 1
ATOM 624 O O . ILE A 1 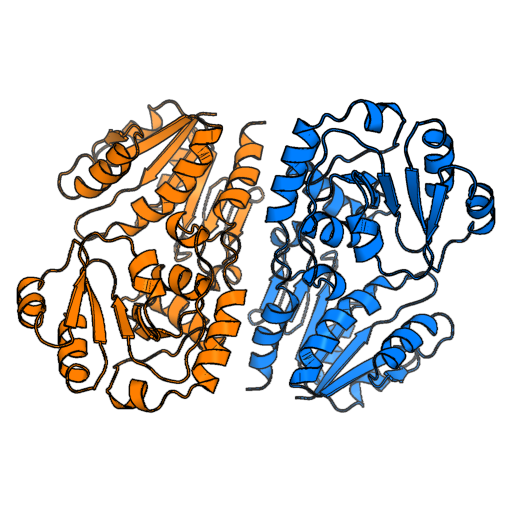79 ? -14.281 -13.297 -12.156 1 98.81 79 ILE A O 1
ATOM 628 N N . VAL A 1 80 ? -13.375 -11.555 -13.258 1 98.75 80 VAL A N 1
ATOM 629 C CA . VAL A 1 80 ? -12.805 -12.383 -14.312 1 98.75 80 VAL A CA 1
ATOM 630 C C . VAL A 1 80 ? -11.281 -12.422 -14.164 1 98.75 80 VAL A C 1
ATOM 632 O O . VAL A 1 80 ? -10.625 -11.383 -14.156 1 98.75 80 VAL A O 1
ATOM 635 N N . ASP A 1 81 ? -10.766 -13.578 -14.039 1 97.94 81 ASP A N 1
ATOM 636 C CA . ASP A 1 81 ? -9.328 -13.836 -14.047 1 97.94 81 ASP A CA 1
ATOM 637 C C . ASP A 1 81 ? -8.961 -14.875 -15.102 1 97.94 81 ASP A C 1
ATOM 639 O O . ASP A 1 81 ? -8.906 -16.078 -14.805 1 97.94 81 ASP A O 1
ATOM 643 N N . LYS A 1 82 ? -8.727 -14.344 -16.25 1 94.19 82 LYS A N 1
ATOM 644 C CA . LYS A 1 82 ? -8.531 -15.18 -17.422 1 94.19 82 LYS A CA 1
ATOM 645 C C . LYS A 1 82 ? -7.648 -14.477 -18.453 1 94.19 82 LYS A C 1
ATOM 647 O O . LYS A 1 82 ? -7.781 -13.273 -18.672 1 94.19 82 LYS A O 1
ATOM 652 N N . TYR A 1 83 ? -6.762 -15.289 -19.062 1 90.06 83 TYR A N 1
ATOM 653 C CA . TYR A 1 83 ? -5.984 -14.766 -20.172 1 90.06 83 TYR A CA 1
ATOM 654 C C . TYR A 1 83 ? -6.703 -14.984 -21.5 1 90.06 83 TYR A C 1
ATOM 656 O O . TYR A 1 83 ? -7.672 -15.742 -21.578 1 90.06 83 TYR A O 1
ATOM 664 N N . GLY A 1 84 ? -6.188 -14.266 -22.5 1 89.75 84 GLY A N 1
ATOM 665 C CA . GLY A 1 84 ? -6.664 -14.516 -23.859 1 89.75 84 GLY A CA 1
ATOM 666 C C . GLY A 1 84 ? -8.047 -13.938 -24.109 1 89.75 84 GLY A C 1
ATOM 667 O O . GLY A 1 84 ? -8.789 -14.445 -24.953 1 89.75 84 GLY A O 1
ATOM 668 N N . ILE A 1 85 ? -8.445 -13 -23.344 1 93.62 85 ILE A N 1
ATOM 669 C CA . ILE A 1 85 ? -9.727 -12.344 -23.594 1 93.62 85 ILE A CA 1
ATOM 670 C C . ILE A 1 85 ? -9.5 -11.055 -24.375 1 93.62 85 ILE A C 1
ATOM 672 O O . ILE A 1 85 ? -8.359 -10.617 -24.547 1 93.62 85 ILE A O 1
ATOM 676 N N . ASN A 1 86 ? -10.602 -10.531 -24.938 1 95.94 86 ASN A N 1
ATOM 677 C CA . ASN A 1 86 ? -10.562 -9.242 -25.625 1 95.94 86 ASN A CA 1
ATOM 678 C C . ASN A 1 86 ? -11.625 -8.289 -25.094 1 95.94 86 ASN A C 1
ATOM 680 O O . ASN A 1 86 ? -12.391 -8.648 -24.203 1 95.94 86 ASN A O 1
ATOM 684 N N . LYS A 1 87 ? -11.625 -7.086 -25.609 1 97 87 LYS A N 1
ATOM 685 C CA . LYS A 1 87 ? -12.531 -6.059 -25.094 1 97 87 LYS A CA 1
ATOM 686 C C . LYS A 1 87 ? -13.984 -6.438 -25.359 1 97 87 LYS A C 1
ATOM 688 O O . LYS A 1 87 ? -14.867 -6.094 -24.562 1 97 87 LYS A O 1
ATOM 693 N N . GLU A 1 88 ? -14.289 -7.172 -26.453 1 97.38 88 GLU A N 1
ATOM 694 C CA . GLU A 1 88 ? -15.656 -7.59 -26.75 1 97.38 88 GLU A CA 1
ATOM 695 C C . GLU A 1 88 ? -16.188 -8.539 -25.688 1 97.38 88 GLU A C 1
ATOM 697 O O . GLU A 1 88 ? -17.375 -8.477 -25.328 1 97.38 88 GLU A O 1
ATOM 702 N N . TYR A 1 89 ? -15.336 -9.391 -25.234 1 97.75 89 TYR A N 1
ATOM 703 C CA . TYR A 1 89 ? -15.688 -10.312 -24.156 1 97.75 89 TYR A CA 1
ATOM 704 C C . TYR A 1 89 ? -16.109 -9.555 -22.906 1 97.75 89 TYR A C 1
ATOM 706 O O . TYR A 1 89 ? -17.172 -9.836 -22.328 1 97.75 89 TYR A O 1
ATOM 714 N N . LEU A 1 90 ? -15.367 -8.602 -22.484 1 98.38 90 LEU A N 1
ATOM 715 C CA . LEU A 1 90 ? -15.633 -7.797 -21.281 1 98.38 90 LEU A CA 1
ATOM 716 C C . LEU A 1 90 ? -16.875 -6.945 -21.469 1 98.38 90 LEU A C 1
ATOM 718 O O . LEU A 1 90 ? -17.703 -6.832 -20.562 1 98.38 90 LEU A O 1
ATOM 722 N N . ASN A 1 91 ? -17.047 -6.367 -22.688 1 98.06 91 ASN A N 1
ATOM 723 C CA . ASN A 1 91 ? -18.25 -5.586 -22.984 1 98.06 91 ASN A CA 1
ATOM 724 C C . ASN A 1 91 ? -19.516 -6.434 -22.875 1 98.06 91 ASN A C 1
ATOM 726 O O . ASN A 1 91 ? -20.531 -5.977 -22.344 1 98.06 91 ASN A O 1
ATOM 730 N N . SER A 1 92 ? -19.406 -7.57 -23.422 1 98 92 SER A N 1
ATOM 731 C CA . SER A 1 92 ? -20.562 -8.469 -23.391 1 98 92 SER A CA 1
ATOM 732 C C . SER A 1 92 ? -20.969 -8.789 -21.969 1 98 92 SER A C 1
ATOM 734 O O . SER A 1 92 ? -22.156 -8.773 -21.625 1 98 92 SER A O 1
ATOM 736 N N . LEU A 1 93 ? -20.031 -9.031 -21.094 1 98.38 93 LEU A N 1
ATOM 737 C CA . LEU A 1 93 ? -20.328 -9.305 -19.703 1 98.38 93 LEU A CA 1
ATOM 738 C C . LEU A 1 93 ? -20.922 -8.078 -19.016 1 98.38 93 LEU A C 1
ATOM 740 O O . LEU A 1 93 ? -21.781 -8.203 -18.141 1 98.38 93 LEU A O 1
ATOM 744 N N . GLY A 1 94 ? -20.453 -6.934 -19.438 1 98 94 GLY A N 1
ATOM 745 C CA . GLY A 1 94 ? -20.891 -5.672 -18.859 1 98 94 GLY A CA 1
ATOM 746 C C . GLY A 1 94 ? -22.359 -5.367 -19.125 1 98 94 GLY A C 1
ATOM 747 O O . GLY A 1 94 ? -22.938 -4.504 -18.469 1 98 94 GLY A O 1
ATOM 748 N N . GLU A 1 95 ? -22.969 -6.039 -20.078 1 97.38 95 GLU A N 1
ATOM 749 C CA . GLU A 1 95 ? -24.406 -5.887 -20.359 1 97.38 95 GLU A CA 1
ATOM 750 C C . GLU A 1 95 ? -25.25 -6.438 -19.219 1 97.38 95 GLU A C 1
ATOM 752 O O . GLU A 1 95 ? -26.406 -6.055 -19.062 1 97.38 95 GLU A O 1
ATOM 757 N N . LYS A 1 96 ? -24.641 -7.258 -18.406 1 97 96 LYS A N 1
ATOM 758 C CA . LYS A 1 96 ? -25.438 -7.953 -17.391 1 97 96 LYS A CA 1
ATOM 759 C C . LYS A 1 96 ? -24.875 -7.699 -15.992 1 97 96 LYS A C 1
ATOM 761 O O . LYS A 1 96 ? -25.641 -7.656 -15.016 1 97 96 LYS A O 1
ATOM 766 N N . PHE A 1 97 ? -23.578 -7.535 -15.867 1 98.12 97 PHE A N 1
ATOM 767 C CA . PHE A 1 97 ? -22.922 -7.496 -14.555 1 98.12 97 PHE A CA 1
ATOM 768 C C . PHE A 1 97 ? -22.078 -6.234 -14.414 1 98.12 97 PHE A C 1
ATOM 770 O O . PHE A 1 97 ? -21.734 -5.598 -15.406 1 98.12 97 PHE A O 1
ATOM 777 N N . LYS A 1 98 ? -21.797 -5.812 -13.133 1 98.19 98 LYS A N 1
ATOM 778 C CA . LYS A 1 98 ? -20.578 -5.047 -12.875 1 98.19 98 LYS A CA 1
ATOM 779 C C . LYS A 1 98 ? -19.328 -5.91 -13.078 1 98.19 98 LYS A C 1
ATOM 781 O O . LYS A 1 98 ? -19.188 -6.961 -12.445 1 98.19 98 LYS A O 1
ATOM 786 N N . VAL A 1 99 ? -18.406 -5.484 -13.938 1 98.56 99 VAL A N 1
ATOM 787 C CA . VAL A 1 99 ? -17.297 -6.344 -14.336 1 98.56 99 VAL A CA 1
ATOM 788 C C . VAL A 1 99 ? -16.016 -5.891 -13.633 1 98.56 99 VAL A C 1
ATOM 790 O O . VAL A 1 99 ? -15.633 -4.723 -13.734 1 98.56 99 VAL A O 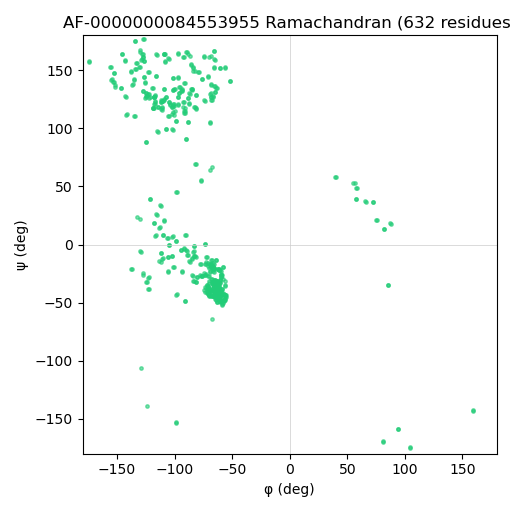1
ATOM 793 N N . ILE A 1 100 ? -15.414 -6.777 -12.898 1 98.69 100 ILE A N 1
ATOM 794 C CA . ILE A 1 100 ? -14.078 -6.633 -12.328 1 98.69 100 ILE A CA 1
ATOM 795 C C . ILE A 1 100 ? -13.094 -7.539 -13.07 1 98.69 100 ILE A C 1
ATOM 797 O O . ILE A 1 100 ? -13.344 -8.742 -13.219 1 98.69 100 ILE A O 1
ATOM 801 N N . TYR A 1 101 ? -12.023 -6.996 -13.539 1 98.69 101 TYR A N 1
ATOM 802 C CA . TYR A 1 101 ? -11.039 -7.789 -14.266 1 98.69 101 TYR A CA 1
ATOM 803 C C . TYR A 1 101 ? -9.695 -7.785 -13.547 1 98.69 101 TYR A C 1
ATOM 805 O O . TYR A 1 101 ? -9.188 -6.727 -13.18 1 98.69 101 TYR A O 1
ATOM 813 N N . ILE A 1 102 ? -9.172 -8.945 -13.297 1 98.19 102 ILE A N 1
ATOM 814 C CA . ILE A 1 102 ? -7.824 -9.086 -12.766 1 98.19 102 ILE A CA 1
ATOM 815 C C . ILE A 1 102 ? -6.828 -9.234 -13.914 1 98.19 102 ILE A C 1
ATOM 817 O O . ILE A 1 102 ? -6.859 -10.227 -14.648 1 98.19 102 ILE A O 1
ATOM 821 N N . ASP A 1 103 ? -5.953 -8.242 -14.086 1 96.44 103 ASP A N 1
ATOM 822 C CA . ASP A 1 103 ? -4.98 -8.188 -15.172 1 96.44 103 ASP A CA 1
ATOM 823 C C . ASP A 1 103 ? -3.564 -8.422 -14.656 1 96.44 103 ASP A C 1
ATOM 825 O O . ASP A 1 103 ? -3.303 -8.281 -13.461 1 96.44 103 ASP A O 1
ATOM 829 N N . ASP A 1 104 ? -2.662 -8.875 -15.594 1 93.06 104 ASP A N 1
ATOM 830 C CA . ASP A 1 104 ? -1.251 -9.031 -15.25 1 93.06 104 ASP A CA 1
ATOM 831 C C . ASP A 1 104 ? -0.367 -8.188 -16.172 1 93.06 104 ASP A C 1
ATOM 833 O O . ASP A 1 104 ? 0.679 -7.691 -15.75 1 93.06 104 ASP A O 1
ATOM 837 N N . ASN A 1 105 ? -0.847 -7.922 -17.453 1 90.5 105 ASN A N 1
ATOM 838 C CA . ASN A 1 105 ? 0.159 -7.566 -18.453 1 90.5 105 ASN A CA 1
ATOM 839 C C . ASN A 1 105 ? -0.226 -6.301 -19.203 1 90.5 105 ASN A C 1
ATOM 841 O O . ASN A 1 105 ? 0.561 -5.785 -20 1 90.5 105 ASN A O 1
ATOM 845 N N . ASN A 1 106 ? -1.406 -5.773 -18.953 1 93.75 106 ASN A N 1
ATOM 846 C CA . ASN A 1 106 ? -1.859 -4.594 -19.688 1 93.75 106 ASN A CA 1
ATOM 847 C C . ASN A 1 106 ? -1.808 -4.816 -21.188 1 93.75 106 ASN A C 1
ATOM 849 O O . ASN A 1 106 ? -1.248 -4 -21.922 1 93.75 106 ASN A O 1
ATOM 853 N N . GLU A 1 107 ? -2.393 -5.852 -21.656 1 92.75 107 GLU A N 1
ATOM 854 C CA . GLU A 1 107 ? -2.234 -6.27 -23.047 1 92.75 107 GLU A CA 1
ATOM 855 C C . GLU A 1 107 ? -3.344 -5.699 -23.922 1 92.75 107 GLU A C 1
ATOM 857 O O . GLU A 1 107 ? -3.195 -5.613 -25.141 1 92.75 107 GLU A O 1
ATOM 862 N N . LEU A 1 108 ? -4.484 -5.348 -23.406 1 95.69 108 LEU A N 1
ATOM 863 C CA . LEU A 1 108 ? -5.594 -4.828 -24.203 1 95.69 108 LEU A CA 1
ATOM 864 C C . LEU A 1 108 ? -5.418 -3.34 -24.469 1 95.69 108 LEU A C 1
ATOM 866 O O . LEU A 1 108 ? -4.871 -2.611 -23.641 1 95.69 108 LEU A O 1
ATOM 870 N N . ASP A 1 109 ? -5.898 -2.918 -25.562 1 95.5 109 ASP A N 1
ATOM 871 C CA . ASP A 1 109 ? -5.852 -1.498 -25.891 1 95.5 109 ASP A CA 1
ATOM 872 C C . ASP A 1 109 ? -6.855 -0.703 -25.062 1 95.5 109 ASP A C 1
ATOM 874 O O . ASP A 1 109 ? -6.715 0.511 -24.906 1 95.5 109 ASP A O 1
ATOM 878 N N . TYR A 1 110 ? -7.863 -1.396 -24.672 1 97.62 110 TYR A N 1
ATOM 879 C CA . TYR A 1 110 ? -8.922 -0.763 -23.891 1 97.62 110 TYR A CA 1
ATOM 880 C C . TYR A 1 110 ? -9.609 -1.774 -22.984 1 97.62 110 TYR A C 1
ATOM 882 O O . TYR A 1 110 ? -9.891 -2.9 -23.391 1 97.62 110 TYR A O 1
ATOM 890 N N . TYR A 1 111 ? -9.859 -1.421 -21.75 1 98.19 111 TYR A N 1
ATOM 891 C CA . TYR A 1 111 ? -10.523 -2.27 -20.766 1 98.19 111 TYR A CA 1
ATOM 892 C C . TYR A 1 111 ? -11.875 -1.683 -20.359 1 98.19 111 TYR A C 1
ATOM 894 O O . TYR A 1 111 ? -11.945 -0.808 -19.5 1 98.19 111 TYR A O 1
ATOM 902 N N . PRO A 1 112 ? -13.008 -2.131 -20.969 1 98.19 112 PRO A N 1
ATOM 903 C CA . PRO A 1 112 ? -14.336 -1.619 -20.609 1 98.19 112 PRO A CA 1
ATOM 904 C C . PRO A 1 112 ? -14.914 -2.277 -19.359 1 98.19 112 PRO A C 1
ATOM 906 O O . PRO A 1 112 ? -15.922 -2.986 -19.453 1 98.19 112 PRO A O 1
ATOM 909 N N . VAL A 1 113 ? -14.336 -2.02 -18.141 1 98.38 113 VAL A N 1
ATOM 910 C CA . VAL A 1 113 ? -14.719 -2.691 -16.906 1 98.38 113 VAL A CA 1
ATOM 911 C C . VAL A 1 113 ? -15.031 -1.653 -15.828 1 98.38 113 VAL A C 1
ATOM 913 O O . VAL A 1 113 ? -14.734 -0.468 -16 1 98.38 113 VAL A O 1
ATOM 916 N N . ASN A 1 114 ? -15.688 -2.092 -14.781 1 98.19 114 ASN A N 1
ATOM 917 C CA . ASN A 1 114 ? -16 -1.225 -13.648 1 98.19 114 ASN A CA 1
ATOM 918 C C . ASN A 1 114 ? -14.812 -1.096 -12.695 1 98.19 114 ASN A C 1
ATOM 920 O O . ASN A 1 114 ? -14.617 -0.045 -12.086 1 98.19 114 ASN A O 1
ATOM 924 N N . MET A 1 115 ? -14.055 -2.143 -12.617 1 98.12 115 MET A N 1
ATOM 925 C CA . MET A 1 115 ? -12.875 -2.184 -11.766 1 98.12 115 MET A CA 1
ATOM 926 C C . MET A 1 115 ? -11.781 -3.051 -12.391 1 98.12 115 MET A C 1
ATOM 928 O O . MET A 1 115 ? -12.078 -4.105 -12.953 1 98.12 115 MET A O 1
ATOM 932 N N . LEU A 1 116 ? -10.617 -2.584 -12.375 1 98.31 116 LEU A N 1
ATOM 933 C CA . LEU A 1 116 ? -9.438 -3.309 -12.844 1 98.31 116 LEU A CA 1
ATOM 934 C C . LEU A 1 116 ? -8.445 -3.51 -11.703 1 98.31 116 LEU A C 1
ATOM 936 O O . LEU A 1 116 ? -8.102 -2.561 -11 1 98.31 116 LEU A O 1
ATOM 940 N N . ILE A 1 117 ? -8.039 -4.754 -11.492 1 98.25 117 ILE A N 1
ATOM 941 C CA . ILE A 1 117 ? -7.094 -5.086 -10.43 1 98.25 117 ILE A CA 1
ATOM 942 C C . ILE A 1 117 ? -5.816 -5.66 -11.031 1 98.25 117 ILE A C 1
ATOM 944 O O . ILE A 1 117 ? -5.871 -6.555 -11.875 1 98.25 117 ILE A O 1
ATOM 948 N N . ASN A 1 118 ? -4.715 -5.152 -10.688 1 97.5 118 ASN A N 1
ATOM 949 C CA . ASN A 1 118 ? -3.404 -5.727 -10.977 1 97.5 118 ASN A CA 1
ATOM 950 C C . ASN A 1 118 ? -2.5 -5.695 -9.742 1 97.5 118 ASN A C 1
ATOM 952 O O . ASN A 1 118 ? -2.002 -4.633 -9.367 1 97.5 118 ASN A O 1
ATOM 956 N N . GLN A 1 119 ? -2.229 -6.828 -9.203 1 97 119 GLN A N 1
ATOM 957 C CA . GLN A 1 119 ? -1.563 -6.926 -7.91 1 97 119 GLN A CA 1
ATOM 958 C C . GLN A 1 119 ? -0.049 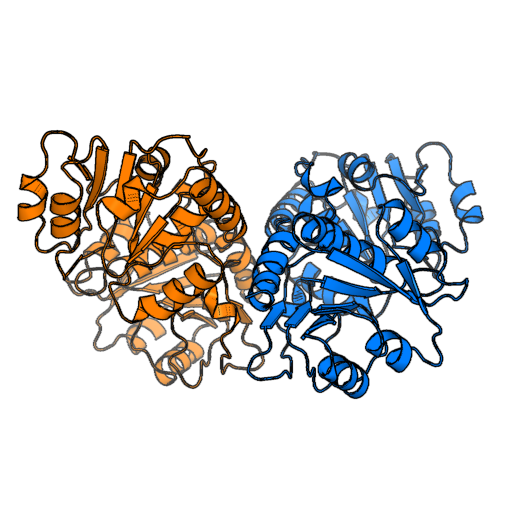-6.801 -8.055 1 97 119 GLN A C 1
ATOM 960 O O . GLN A 1 119 ? 0.675 -6.754 -7.059 1 97 119 GLN A O 1
ATOM 965 N N . ASN A 1 120 ? 0.504 -6.824 -9.219 1 96.06 120 ASN A N 1
ATOM 966 C CA . ASN A 1 120 ? 1.947 -6.785 -9.438 1 96.06 120 ASN A CA 1
ATOM 967 C C . ASN A 1 120 ? 2.535 -5.43 -9.062 1 96.06 120 ASN A C 1
ATOM 969 O O . ASN A 1 120 ? 1.979 -4.387 -9.422 1 96.06 120 ASN A O 1
ATOM 973 N N . PRO A 1 121 ? 3.67 -5.414 -8.398 1 93.94 121 PRO A N 1
ATOM 974 C CA . PRO A 1 121 ? 4.266 -4.152 -7.953 1 93.94 121 PRO A CA 1
ATOM 975 C C . PRO A 1 121 ? 4.562 -3.201 -9.109 1 93.94 121 PRO A C 1
ATOM 977 O O . PRO A 1 121 ? 4.375 -1.989 -8.984 1 93.94 121 PRO A O 1
ATOM 980 N N . HIS A 1 122 ? 5.016 -3.693 -10.242 1 93.62 122 HIS A N 1
ATOM 981 C CA . HIS A 1 122 ? 5.387 -2.863 -11.383 1 93.62 122 HIS A CA 1
ATOM 982 C C . HIS A 1 122 ? 4.156 -2.275 -12.062 1 93.62 122 HIS A C 1
ATOM 984 O O . HIS A 1 122 ? 4.27 -1.356 -12.875 1 93.62 122 HIS A O 1
ATOM 990 N N . SER A 1 123 ? 2.963 -2.727 -11.727 1 94.56 123 SER A N 1
ATOM 991 C CA . SER A 1 123 ? 1.751 -2.299 -12.422 1 94.56 123 SER A CA 1
ATOM 992 C C . SER A 1 123 ? 1.375 -0.87 -12.039 1 94.56 123 SER A C 1
ATOM 994 O O . SER A 1 123 ? 0.555 -0.24 -12.711 1 94.56 123 SER A O 1
ATOM 996 N N . GLU A 1 124 ? 1.916 -0.375 -10.984 1 89 124 GLU A N 1
ATOM 997 C CA . GLU A 1 124 ? 1.703 1.015 -10.586 1 89 124 GLU A CA 1
ATOM 998 C C . GLU A 1 124 ? 2.146 1.975 -11.688 1 89 124 GLU A C 1
ATOM 1000 O O . GLU A 1 124 ? 1.701 3.123 -11.734 1 89 124 GLU A O 1
ATOM 1005 N N . PHE A 1 125 ? 2.953 1.501 -12.555 1 88.56 125 PHE A N 1
ATOM 1006 C CA . PHE A 1 125 ? 3.514 2.371 -13.586 1 88.56 125 PHE A CA 1
ATOM 1007 C C . PHE A 1 125 ? 2.873 2.096 -14.938 1 88.56 125 PHE A C 1
ATOM 1009 O O . PHE A 1 125 ? 3.318 2.623 -15.961 1 88.56 125 PHE A O 1
ATOM 1016 N N . PHE A 1 126 ? 1.868 1.236 -14.953 1 91.12 126 PHE A N 1
ATOM 1017 C CA . PHE A 1 126 ? 1.104 1.014 -16.172 1 91.12 126 PHE A CA 1
ATOM 1018 C C . PHE A 1 126 ? 0.144 2.168 -16.438 1 91.12 126 PHE A C 1
ATOM 1020 O O . PHE A 1 126 ? -0.375 2.771 -15.492 1 91.12 126 PHE A O 1
ATOM 1027 N N . SER A 1 127 ? -0.027 2.535 -17.672 1 89.38 127 SER A N 1
ATOM 1028 C CA . SER A 1 127 ? -1.092 3.432 -18.094 1 89.38 127 SER A CA 1
ATOM 1029 C C . SER A 1 127 ? -2.238 2.66 -18.75 1 89.38 127 SER A C 1
ATOM 1031 O O . SER A 1 127 ? -2.186 2.338 -19.938 1 89.38 127 SER A O 1
ATOM 1033 N N . TYR A 1 128 ? -3.246 2.422 -18 1 94.12 128 TYR A N 1
ATOM 1034 C CA . TYR A 1 128 ? -4.383 1.66 -18.516 1 94.12 128 TYR A CA 1
ATOM 1035 C C . TYR A 1 128 ? -5.359 2.568 -19.25 1 94.12 128 TYR A C 1
ATOM 1037 O O . TYR A 1 128 ? -5.637 3.686 -18.812 1 94.12 128 TYR A O 1
ATOM 1045 N N . ASN A 1 129 ? -5.77 2.1 -20.406 1 96.06 129 ASN A N 1
ATOM 1046 C CA . ASN A 1 129 ? -6.895 2.717 -21.094 1 96.06 129 ASN A CA 1
ATOM 1047 C C . ASN A 1 129 ? -8.227 2.111 -20.656 1 96.06 129 ASN A C 1
ATOM 1049 O O . ASN A 1 129 ? -8.547 0.978 -21.016 1 96.06 129 ASN A O 1
ATOM 1053 N N . VAL A 1 130 ? -8.969 2.881 -19.844 1 96.44 130 VAL A N 1
ATOM 1054 C CA . VAL A 1 130 ? -10.195 2.395 -19.219 1 96.44 130 VAL A CA 1
ATOM 1055 C C . VAL A 1 130 ? -11.297 3.441 -19.344 1 96.44 130 VAL A C 1
ATOM 1057 O O . VAL A 1 130 ? -11.062 4.531 -19.875 1 96.44 130 VAL A O 1
ATOM 1060 N N . ARG A 1 131 ? -12.555 3.072 -18.875 1 94.81 131 ARG A N 1
ATOM 1061 C CA . ARG A 1 131 ? -13.641 4.039 -18.766 1 94.81 131 ARG A CA 1
ATOM 1062 C C . ARG A 1 131 ? -13.328 5.094 -17.719 1 94.81 131 ARG A C 1
ATOM 1064 O O . ARG A 1 131 ? -12.531 4.855 -16.797 1 94.81 131 ARG A O 1
ATOM 1071 N N . LYS A 1 132 ? -13.977 6.262 -17.766 1 89.31 132 LYS A N 1
ATOM 1072 C CA . LYS A 1 132 ? -13.75 7.383 -16.859 1 89.31 132 LYS A CA 1
ATOM 1073 C C . LYS A 1 132 ? -14.039 6.984 -15.414 1 89.31 132 LYS A C 1
ATOM 1075 O O . LYS A 1 132 ? -13.32 7.387 -14.492 1 89.31 132 LYS A O 1
ATOM 1080 N N . ASP A 1 133 ? -15.039 6.059 -15.219 1 91.62 133 ASP A N 1
ATOM 1081 C CA . ASP A 1 133 ? -15.477 5.742 -13.867 1 91.62 133 ASP A CA 1
ATOM 1082 C C . ASP A 1 133 ? -14.883 4.418 -13.391 1 91.62 133 ASP A C 1
ATOM 1084 O O . ASP A 1 133 ? -15.219 3.93 -12.312 1 91.62 133 ASP A O 1
ATOM 1088 N N . THR A 1 134 ? -13.953 3.844 -14.219 1 96.19 134 THR A N 1
ATOM 1089 C CA . THR A 1 134 ? -13.328 2.592 -13.82 1 96.19 134 THR A CA 1
ATOM 1090 C C . THR A 1 134 ? -12.398 2.809 -12.625 1 96.19 134 THR A C 1
ATOM 1092 O O . THR A 1 134 ? -11.609 3.756 -12.609 1 96.19 134 THR A O 1
ATOM 1095 N N . LYS A 1 135 ? -12.57 1.982 -11.602 1 95.06 135 LYS A N 1
ATOM 1096 C CA . LYS A 1 135 ? -11.609 1.966 -10.508 1 95.06 135 LYS A CA 1
ATOM 1097 C C . LYS A 1 135 ? -10.398 1.1 -10.859 1 95.06 135 LYS A C 1
ATOM 1099 O O . LYS A 1 135 ? -10.539 -0.104 -11.086 1 95.06 135 LYS A O 1
ATOM 1104 N N . VAL A 1 136 ? -9.227 1.702 -10.906 1 95.94 136 VAL A N 1
ATOM 1105 C CA . VAL A 1 136 ? -8 0.976 -11.234 1 95.94 136 VAL A CA 1
ATOM 1106 C C . VAL A 1 136 ? -7.176 0.763 -9.969 1 95.94 136 VAL A C 1
ATOM 1108 O O . VAL A 1 136 ? -6.672 1.723 -9.375 1 95.94 136 VAL A O 1
ATOM 1111 N N . LEU A 1 137 ? -7.09 -0.479 -9.523 1 96.81 137 LEU A N 1
ATOM 1112 C CA . LEU A 1 137 ? -6.363 -0.876 -8.32 1 96.81 137 LEU A CA 1
ATOM 1113 C C . LEU A 1 137 ? -5.082 -1.616 -8.68 1 96.81 137 LEU A C 1
ATOM 1115 O O . LEU A 1 137 ? -5.102 -2.828 -8.914 1 96.81 137 LEU A O 1
ATOM 1119 N N . CYS A 1 138 ? -3.928 -0.831 -8.633 1 95.5 138 CYS A N 1
ATOM 1120 C CA . CYS A 1 138 ? -2.67 -1.411 -9.086 1 95.5 138 CYS A CA 1
ATOM 1121 C C . CYS A 1 138 ? -1.619 -1.368 -7.984 1 95.5 138 CYS A C 1
ATOM 1123 O O . CYS A 1 138 ? -1.618 -0.456 -7.156 1 95.5 138 CYS A O 1
ATOM 1125 N N . GLY A 1 139 ? -0.743 -2.418 -8.039 1 94.75 139 GLY A N 1
ATOM 1126 C CA . GLY A 1 139 ? 0.432 -2.416 -7.18 1 94.75 139 GLY A CA 1
ATOM 1127 C C . GLY A 1 139 ? 0.31 -3.357 -6 1 94.75 139 GLY A C 1
ATOM 1128 O O . GLY A 1 139 ? -0.71 -4.031 -5.836 1 94.75 139 GLY A O 1
ATOM 1129 N N . SER A 1 140 ? 1.321 -3.303 -5.148 1 94.19 140 SER A N 1
ATOM 1130 C CA . SER A 1 140 ? 1.466 -4.262 -4.059 1 94.19 140 SER A CA 1
ATOM 1131 C C . SER A 1 140 ? 0.42 -4.031 -2.973 1 94.19 140 SER A C 1
ATOM 1133 O O . SER A 1 140 ? 0.167 -4.91 -2.146 1 94.19 140 SER A O 1
ATOM 1135 N N . MET A 1 141 ? -0.226 -2.859 -2.986 1 93.75 141 MET A N 1
ATOM 1136 C CA . MET A 1 141 ? -1.288 -2.555 -2.031 1 93.75 141 MET A CA 1
ATOM 1137 C C . MET A 1 141 ? -2.457 -3.52 -2.195 1 93.75 141 MET A C 1
ATOM 1139 O O . MET A 1 141 ? -3.227 -3.734 -1.256 1 93.75 141 MET A O 1
ATOM 1143 N N . TYR A 1 142 ? -2.543 -4.117 -3.342 1 96.75 142 TYR A N 1
ATOM 1144 C CA . TYR A 1 142 ? -3.719 -4.926 -3.645 1 96.75 142 TYR A CA 1
ATOM 1145 C C . TYR A 1 142 ? -3.334 -6.383 -3.877 1 96.75 142 TYR A C 1
ATOM 1147 O O . TYR A 1 142 ? -4.094 -7.145 -4.48 1 96.75 142 TYR A O 1
ATOM 1155 N N . THR A 1 143 ? -2.133 -6.715 -3.387 1 96.88 143 THR A N 1
ATOM 1156 C CA . THR A 1 143 ? -1.668 -8.086 -3.539 1 96.88 143 THR A CA 1
ATOM 1157 C C . THR A 1 143 ? -2.559 -9.055 -2.76 1 96.88 143 THR A C 1
ATOM 1159 O O . THR A 1 143 ? -2.859 -8.82 -1.588 1 96.88 143 THR A O 1
ATOM 1162 N N . LEU A 1 144 ? -2.99 -10.125 -3.393 1 97.75 144 LEU A N 1
ATOM 1163 C CA . LEU A 1 144 ? -3.816 -11.164 -2.787 1 97.75 144 LEU A CA 1
ATOM 1164 C C . LEU A 1 144 ? -2.951 -12.258 -2.17 1 97.75 144 LEU A C 1
ATOM 1166 O O . LEU A 1 144 ? -2.586 -13.219 -2.846 1 97.75 144 LEU A O 1
ATOM 1170 N N . LEU A 1 145 ? -2.627 -12.109 -0.935 1 96.5 145 LEU A N 1
ATOM 1171 C CA . LEU A 1 145 ? -1.783 -13.047 -0.196 1 96.5 145 LEU A CA 1
ATOM 1172 C C . LEU A 1 145 ? -2.629 -14.039 0.595 1 96.5 145 LEU A C 1
ATOM 1174 O O . LEU A 1 145 ? -3.592 -13.648 1.261 1 96.5 145 LEU A O 1
ATOM 1178 N N . ARG A 1 146 ? -2.285 -15.297 0.563 1 95.06 146 ARG A N 1
ATOM 1179 C CA . ARG A 1 146 ? -3.021 -16.344 1.252 1 95.06 146 ARG A CA 1
ATOM 1180 C C . ARG A 1 146 ? -2.943 -16.172 2.766 1 95.06 146 ARG A C 1
ATOM 1182 O O . ARG A 1 146 ? -1.922 -15.727 3.291 1 95.06 146 ARG A O 1
ATOM 1189 N N . ASP A 1 147 ? -3.91 -16.641 3.469 1 94.19 147 ASP A N 1
ATOM 1190 C CA . ASP A 1 147 ? -4.039 -16.469 4.914 1 94.19 147 ASP A CA 1
ATOM 1191 C C . ASP A 1 147 ? -2.906 -17.188 5.652 1 94.19 147 ASP A C 1
ATOM 1193 O O . ASP A 1 147 ? -2.479 -16.734 6.715 1 94.19 147 ASP A O 1
ATOM 1197 N N . GLU A 1 148 ? -2.432 -18.266 5.086 1 93.88 148 GLU A N 1
ATOM 1198 C CA . GLU A 1 148 ? -1.382 -19.016 5.766 1 93.88 148 GLU A CA 1
ATOM 1199 C C . GLU A 1 148 ? -0.141 -18.156 5.984 1 93.88 148 GLU A C 1
ATOM 1201 O O . GLU A 1 148 ? 0.622 -18.391 6.926 1 93.88 148 GLU A O 1
ATOM 1206 N N . PHE A 1 149 ? 0.085 -17.172 5.172 1 95.06 149 PHE A N 1
ATOM 1207 C CA . PHE A 1 149 ? 1.253 -16.312 5.301 1 95.06 149 PHE A CA 1
ATOM 1208 C C . PHE A 1 149 ? 1 -15.211 6.32 1 95.06 149 PHE A C 1
ATOM 1210 O O . PHE A 1 149 ? 1.922 -14.766 7.008 1 95.06 149 PHE A O 1
ATOM 1217 N N . LEU A 1 150 ? -0.248 -14.758 6.445 1 91.88 150 LEU A N 1
ATOM 1218 C CA . LEU A 1 150 ? -0.608 -13.648 7.324 1 91.88 150 LEU A CA 1
ATOM 1219 C C . LEU A 1 150 ? -0.463 -14.047 8.789 1 91.88 150 LEU A C 1
ATOM 1221 O O . LEU A 1 150 ? -0.308 -13.18 9.656 1 91.88 150 LEU A O 1
ATOM 1225 N N . LYS A 1 151 ? -0.519 -15.297 9.07 1 87.19 151 LYS A N 1
ATOM 1226 C CA . LYS A 1 151 ? -0.421 -15.812 10.438 1 87.19 151 LYS A CA 1
ATOM 1227 C C . LYS A 1 151 ? 1.036 -15.93 10.875 1 87.19 151 LYS A C 1
ATOM 1229 O O . LYS A 1 151 ? 1.318 -16.297 12.016 1 87.19 151 LYS A O 1
ATOM 1234 N N . ASN A 1 152 ? 1.942 -15.594 9.984 1 81.62 152 ASN A N 1
ATOM 1235 C CA . ASN A 1 152 ? 3.361 -15.781 10.273 1 81.62 152 ASN A CA 1
ATOM 1236 C C . ASN A 1 152 ? 4.105 -14.453 10.32 1 81.62 152 ASN A C 1
ATOM 1238 O O . ASN A 1 152 ? 3.762 -13.516 9.594 1 81.62 152 ASN A O 1
ATOM 1242 N N . CYS A 1 153 ? 5.078 -14.414 11.219 1 82.75 153 CYS A N 1
ATOM 1243 C CA . CYS A 1 153 ? 5.988 -13.281 11.289 1 82.75 153 CYS A CA 1
ATOM 1244 C C . CYS A 1 153 ? 7.125 -13.43 10.281 1 82.75 153 CYS A C 1
ATOM 1246 O O . CYS A 1 153 ? 7.492 -14.555 9.922 1 82.75 153 CYS A O 1
ATOM 1248 N N . PRO A 1 154 ? 7.664 -12.352 9.836 1 90.62 154 PRO A N 1
ATOM 1249 C CA . PRO A 1 154 ? 8.859 -12.43 9 1 90.62 154 PRO A CA 1
ATOM 1250 C C . PRO A 1 154 ? 10.008 -13.188 9.672 1 90.62 154 PRO A C 1
ATOM 1252 O O . PRO A 1 154 ? 10.094 -13.211 10.898 1 90.62 154 PRO A O 1
ATOM 1255 N N . ILE A 1 155 ? 10.781 -13.734 8.836 1 93.38 155 ILE A N 1
ATOM 1256 C CA . ILE A 1 155 ? 11.891 -14.523 9.359 1 93.38 155 ILE A CA 1
ATOM 1257 C C . ILE A 1 155 ? 12.977 -13.602 9.898 1 93.38 155 ILE A C 1
ATOM 1259 O O . ILE A 1 155 ? 13.023 -12.422 9.547 1 93.38 155 ILE A O 1
ATOM 1263 N N . GLU A 1 156 ? 13.828 -14.211 10.727 1 95 156 GLU A N 1
ATOM 1264 C CA . GLU A 1 156 ? 15.078 -13.562 11.117 1 95 156 GLU A CA 1
ATOM 1265 C C . GLU A 1 156 ? 16.234 -14.039 10.25 1 95 156 GLU A C 1
ATOM 1267 O O . GLU A 1 156 ? 16.438 -15.242 10.07 1 95 156 GLU A O 1
ATOM 1272 N N . VAL A 1 157 ? 16.984 -13.109 9.734 1 97.25 157 VAL A N 1
ATOM 1273 C CA . VAL A 1 157 ? 18.156 -13.469 8.922 1 97.25 157 VAL A CA 1
ATOM 1274 C C . VAL A 1 157 ? 19.266 -13.984 9.828 1 97.25 157 VAL A C 1
ATOM 1276 O O . VAL A 1 157 ? 19.703 -13.297 10.75 1 97.25 157 VAL A O 1
ATOM 1279 N N . LYS A 1 158 ? 19.734 -15.195 9.555 1 97.19 158 LYS A N 1
ATOM 1280 C CA . LYS A 1 158 ? 20.812 -15.805 10.336 1 97.19 158 LYS A CA 1
ATOM 1281 C C . LYS A 1 158 ? 22.172 -15.508 9.727 1 97.19 158 LYS A C 1
ATOM 1283 O O . LYS A 1 158 ? 22.281 -15.148 8.555 1 97.19 158 LYS A O 1
ATOM 1288 N N . LYS A 1 159 ? 23.188 -15.672 10.531 1 96.38 159 LYS A N 1
ATOM 1289 C CA . LYS A 1 159 ? 24.547 -15.383 10.086 1 96.38 159 LYS A CA 1
ATOM 1290 C C . LYS A 1 159 ? 24.969 -16.328 8.969 1 96.38 159 LYS A C 1
ATOM 1292 O O . LYS A 1 159 ? 25.625 -15.922 8.008 1 96.38 159 LYS A O 1
ATOM 1297 N N . GLY A 1 160 ? 24.578 -17.656 9.109 1 95.81 160 GLY A N 1
ATOM 1298 C CA . GLY A 1 160 ? 24.922 -18.641 8.094 1 95.81 160 GLY A CA 1
ATOM 1299 C C . GLY A 1 160 ? 23.734 -19.109 7.289 1 95.81 160 GLY A C 1
ATOM 1300 O O . GLY A 1 160 ? 22.578 -18.844 7.66 1 95.81 160 GLY A O 1
ATOM 1301 N N . ILE A 1 161 ? 24.062 -19.719 6.172 1 97.31 161 ILE A N 1
ATOM 1302 C CA . ILE A 1 161 ? 23.031 -20.312 5.332 1 97.31 161 ILE A CA 1
ATOM 1303 C C . ILE A 1 161 ? 23.047 -21.828 5.508 1 97.31 161 ILE A C 1
ATOM 1305 O O . ILE A 1 161 ? 24.062 -22.484 5.262 1 97.31 161 ILE A O 1
ATOM 1309 N N . LYS A 1 162 ? 21.969 -22.375 5.941 1 97.12 162 LYS A N 1
ATOM 1310 C CA . LYS A 1 162 ? 21.859 -23.828 6.141 1 97.12 162 LYS A CA 1
ATOM 1311 C C . LYS A 1 162 ? 20.719 -24.422 5.324 1 97.12 162 LYS A C 1
ATOM 1313 O O . LYS A 1 162 ? 20.828 -25.531 4.812 1 97.12 162 LYS A O 1
ATOM 1318 N N . ASP A 1 163 ? 19.672 -23.703 5.246 1 98 163 ASP A N 1
ATOM 1319 C CA . ASP A 1 163 ? 18.469 -24.172 4.566 1 98 163 ASP A CA 1
ATOM 1320 C C . ASP A 1 163 ? 18.125 -23.297 3.367 1 98 163 ASP A C 1
ATOM 1322 O O . ASP A 1 163 ? 17.906 -22.094 3.518 1 98 163 ASP A O 1
ATOM 1326 N N . VAL A 1 164 ? 18.031 -23.891 2.176 1 98.12 164 VAL A N 1
ATOM 1327 C CA . VAL A 1 164 ? 17.75 -23.172 0.941 1 98.12 164 VAL A CA 1
ATOM 1328 C C . VAL A 1 164 ? 16.5 -23.734 0.281 1 98.12 164 VAL A C 1
ATOM 1330 O O . VAL A 1 164 ? 16.375 -24.953 0.098 1 98.12 164 VAL A O 1
ATOM 1333 N N . LEU A 1 165 ? 15.57 -22.812 -0.063 1 98.06 165 LEU A N 1
ATOM 1334 C CA . LEU A 1 165 ? 14.344 -23.188 -0.755 1 98.06 165 LEU A CA 1
ATOM 1335 C C . LEU A 1 165 ? 14.508 -23.062 -2.266 1 98.06 165 LEU A C 1
ATOM 1337 O O . LEU A 1 165 ? 15.078 -22.078 -2.754 1 98.06 165 LEU A O 1
ATOM 1341 N N . ILE A 1 166 ? 14.07 -24.062 -2.977 1 96.44 166 ILE A N 1
ATOM 1342 C CA . ILE A 1 166 ? 13.984 -24 -4.43 1 96.44 166 ILE A CA 1
ATOM 1343 C C . ILE A 1 166 ? 12.531 -24.172 -4.867 1 96.44 166 ILE A C 1
ATOM 1345 O O . ILE A 1 166 ? 11.922 -25.203 -4.613 1 96.44 166 ILE A O 1
ATOM 1349 N N . THR A 1 167 ? 12 -23.125 -5.508 1 94 167 THR A N 1
ATOM 1350 C CA . THR A 1 167 ? 10.625 -23.172 -5.984 1 94 167 THR A CA 1
ATOM 1351 C C . THR A 1 167 ? 10.492 -22.469 -7.336 1 94 167 THR A C 1
ATOM 1353 O O . THR A 1 167 ? 10.617 -21.25 -7.422 1 94 167 THR A O 1
ATOM 1356 N N . LEU A 1 168 ? 10.234 -23.188 -8.352 1 89.19 168 LEU A N 1
ATOM 1357 C CA . LEU A 1 168 ? 10.227 -22.625 -9.703 1 89.19 168 LEU A CA 1
ATOM 1358 C C . LEU A 1 168 ? 8.828 -22.703 -10.312 1 89.19 168 LEU A C 1
ATOM 1360 O O . LEU A 1 168 ? 8.68 -22.688 -11.531 1 89.19 168 LEU A O 1
ATOM 1364 N N . GLY A 1 169 ? 7.805 -22.719 -9.469 1 78.38 169 GLY A N 1
ATOM 1365 C CA . GLY A 1 169 ? 6.426 -22.656 -9.93 1 78.38 169 GLY A CA 1
ATOM 1366 C C . GLY A 1 169 ? 5.797 -24.016 -10.109 1 78.38 169 GLY A C 1
ATOM 1367 O O . GLY A 1 169 ? 6.27 -25 -9.547 1 78.38 169 GLY A O 1
ATOM 1368 N N . GLY A 1 170 ? 4.672 -24.109 -10.953 1 72.62 170 GLY A N 1
ATOM 1369 C CA . GLY A 1 170 ? 3.832 -25.297 -11.047 1 72.62 170 GLY A CA 1
ATOM 1370 C C . GLY A 1 170 ? 4.371 -26.328 -12.008 1 72.62 170 GLY A C 1
ATOM 1371 O O . GLY A 1 170 ? 4.102 -27.531 -11.859 1 72.62 170 GLY A O 1
ATOM 1372 N N . SER A 1 171 ? 5.152 -26.078 -13.07 1 69.19 171 SER A N 1
ATOM 1373 C CA . SER A 1 171 ? 5.449 -27.094 -14.086 1 69.19 171 SER A CA 1
ATOM 1374 C C . SER A 1 171 ? 6.953 -27.219 -14.312 1 69.19 171 SER A C 1
ATOM 1376 O O . SER A 1 171 ? 7.434 -28.281 -14.734 1 69.19 171 SER A O 1
ATOM 1378 N N . ASP A 1 172 ? 7.812 -26.266 -14.07 1 79.44 172 ASP A N 1
ATOM 1379 C CA . ASP A 1 172 ? 9.25 -26.281 -14.336 1 79.44 172 ASP A CA 1
ATOM 1380 C C . ASP A 1 172 ? 9.555 -26.969 -15.664 1 79.44 172 ASP A C 1
ATOM 1382 O O . ASP A 1 172 ? 10.359 -27.906 -15.703 1 79.44 172 ASP A O 1
ATOM 1386 N N . ASP A 1 173 ? 9.055 -26.547 -16.719 1 74.44 173 ASP A N 1
ATOM 1387 C CA . ASP A 1 173 ? 9.094 -27.172 -18.047 1 74.44 173 ASP A CA 1
ATOM 1388 C C . ASP A 1 173 ? 10.523 -27.312 -18.547 1 74.44 173 ASP A C 1
ATOM 1390 O O . ASP A 1 173 ? 10.82 -28.172 -19.375 1 74.44 173 ASP A O 1
ATOM 1394 N N . LEU A 1 174 ? 11.406 -26.562 -18.047 1 79.12 174 LEU A N 1
ATOM 1395 C CA . LEU A 1 174 ? 12.781 -26.578 -18.531 1 79.12 174 LEU A CA 1
ATOM 1396 C C . LEU A 1 174 ? 13.664 -27.438 -17.625 1 79.12 174 LEU A C 1
ATOM 1398 O O . LEU A 1 174 ? 14.883 -27.484 -17.812 1 79.12 174 LEU A O 1
ATOM 1402 N N . ASN A 1 175 ? 13.133 -28.078 -16.625 1 86.25 175 ASN A N 1
ATOM 1403 C CA . ASN A 1 175 ? 13.828 -28.953 -15.695 1 86.25 175 ASN A CA 1
ATOM 1404 C C . ASN A 1 175 ? 14.969 -28.219 -14.984 1 86.25 175 ASN A C 1
ATOM 1406 O O . ASN A 1 175 ? 16.062 -28.781 -14.812 1 86.25 175 ASN A O 1
ATOM 1410 N N . ILE A 1 176 ? 14.727 -27 -14.641 1 90.81 176 ILE A N 1
ATOM 1411 C CA . ILE A 1 176 ? 15.711 -26.156 -13.969 1 90.81 176 ILE A CA 1
ATOM 1412 C C . ILE A 1 176 ? 15.961 -26.688 -12.555 1 90.81 176 ILE A C 1
ATOM 1414 O O . ILE A 1 176 ? 17.078 -26.625 -12.047 1 90.81 176 ILE A O 1
ATOM 1418 N N . THR A 1 177 ? 14.984 -27.281 -12.008 1 92.19 177 THR A N 1
ATOM 1419 C CA . THR A 1 177 ? 15.086 -27.812 -10.648 1 92.19 177 THR A CA 1
ATOM 1420 C C . THR A 1 177 ? 16.172 -28.875 -10.562 1 92.19 177 THR A C 1
ATOM 1422 O O . THR A 1 177 ? 17 -28.859 -9.648 1 92.19 177 THR A O 1
ATOM 1425 N N . ASP A 1 178 ? 16.188 -29.766 -11.516 1 90.56 178 ASP A N 1
ATOM 1426 C CA . ASP A 1 178 ? 17.203 -30.828 -11.547 1 90.56 178 ASP A CA 1
ATOM 1427 C C . ASP A 1 178 ? 18.609 -30.234 -11.656 1 90.56 178 ASP A C 1
ATOM 1429 O O . ASP A 1 178 ? 19.531 -30.688 -10.977 1 90.56 178 ASP A O 1
ATOM 1433 N N . GLU A 1 179 ? 18.734 -29.266 -12.469 1 91.81 179 GLU A N 1
ATOM 1434 C CA . GLU A 1 179 ? 20.016 -28.594 -12.648 1 91.81 179 GLU A CA 1
ATOM 1435 C C . GLU A 1 179 ? 20.484 -27.938 -11.352 1 91.81 179 GLU A C 1
ATOM 1437 O O . GLU A 1 179 ? 21.656 -28.016 -10.992 1 91.81 179 GLU A O 1
ATOM 1442 N N . LEU A 1 180 ? 19.578 -27.297 -10.695 1 94.31 180 LEU A N 1
ATOM 1443 C CA . LEU A 1 180 ? 19.891 -26.625 -9.445 1 94.31 180 LEU A CA 1
ATOM 1444 C C . LEU A 1 180 ? 20.328 -27.609 -8.383 1 94.31 180 LEU A C 1
ATOM 1446 O O . LEU A 1 180 ? 21.297 -27.359 -7.648 1 94.31 180 LEU A O 1
ATOM 1450 N N . ILE A 1 181 ? 19.688 -28.734 -8.32 1 93 181 ILE A N 1
ATOM 1451 C CA . ILE A 1 181 ? 20.047 -29.75 -7.344 1 93 181 ILE A CA 1
ATOM 1452 C C . ILE A 1 181 ? 21.453 -30.25 -7.613 1 93 181 ILE A C 1
ATOM 1454 O O . ILE A 1 181 ? 22.281 -30.328 -6.695 1 93 181 ILE A O 1
ATOM 1458 N N . ARG A 1 182 ? 21.766 -30.5 -8.844 1 90.94 182 ARG A N 1
ATOM 1459 C CA . ARG A 1 182 ? 23.094 -31 -9.219 1 90.94 182 ARG A CA 1
ATOM 1460 C C . ARG A 1 182 ? 24.172 -29.969 -8.875 1 90.94 182 ARG A C 1
ATOM 1462 O O . ARG A 1 182 ? 25.266 -30.344 -8.422 1 90.94 182 ARG A O 1
ATOM 1469 N N . GLU A 1 183 ? 23.828 -28.766 -9.094 1 93.56 183 GLU A N 1
ATOM 1470 C CA . GLU A 1 183 ? 24.781 -27.688 -8.867 1 93.56 183 GLU A CA 1
ATOM 1471 C C . GLU A 1 183 ? 25.047 -27.484 -7.383 1 93.56 183 GLU A C 1
ATOM 1473 O O . GLU A 1 183 ? 26.172 -27.156 -6.988 1 93.56 183 GLU A O 1
ATOM 1478 N N . LEU A 1 184 ? 24.031 -27.75 -6.527 1 94.56 184 LEU A N 1
ATOM 1479 C CA . LEU A 1 184 ? 24.109 -27.25 -5.16 1 94.56 184 LEU A CA 1
ATOM 1480 C C . LEU A 1 184 ? 24.234 -28.406 -4.172 1 94.56 184 LEU A C 1
ATOM 1482 O O . LEU A 1 184 ? 24.562 -28.188 -3.002 1 94.56 184 LEU A O 1
ATOM 1486 N N . LYS A 1 185 ? 23.984 -29.609 -4.543 1 88.19 185 LYS A N 1
ATOM 1487 C CA . LYS A 1 185 ? 23.906 -30.766 -3.645 1 88.19 185 LYS A CA 1
ATOM 1488 C C . LYS A 1 185 ? 25.234 -30.984 -2.924 1 88.19 185 LYS A C 1
ATOM 1490 O O . LYS A 1 185 ? 25.266 -31.562 -1.831 1 88.19 185 LYS A O 1
ATOM 1495 N N . GLY A 1 186 ? 26.359 -30.5 -3.424 1 87.06 186 GLY A N 1
ATOM 1496 C CA . GLY A 1 186 ? 27.656 -30.703 -2.811 1 87.06 186 GLY A CA 1
ATOM 1497 C C . GLY A 1 186 ? 27.938 -29.75 -1.667 1 87.06 186 GLY A C 1
ATOM 1498 O O . GLY A 1 186 ? 28.875 -29.953 -0.897 1 87.06 186 GLY A O 1
ATOM 1499 N N . LEU A 1 187 ? 27.109 -28.812 -1.57 1 91.62 187 LEU A N 1
ATOM 1500 C CA . LEU A 1 187 ? 27.266 -27.844 -0.49 1 91.62 187 LEU A CA 1
ATOM 1501 C C . LEU A 1 187 ? 26.75 -28.406 0.828 1 91.62 187 LEU A C 1
ATOM 1503 O O . LEU A 1 187 ? 25.938 -29.328 0.833 1 91.62 187 LEU A O 1
ATOM 1507 N N . LYS A 1 188 ? 27.344 -28.016 1.972 1 90.81 188 LYS A N 1
ATOM 1508 C CA . LYS A 1 188 ? 26.875 -28.422 3.297 1 90.81 188 LYS A CA 1
ATOM 1509 C C . LYS A 1 188 ? 25.641 -27.641 3.711 1 90.81 188 LYS A C 1
ATOM 1511 O O . LYS A 1 188 ? 25.625 -27 4.758 1 90.81 188 LYS A O 1
ATOM 1516 N N . ILE A 1 189 ? 24.578 -27.688 2.842 1 95.19 189 ILE A N 1
ATOM 1517 C CA . ILE A 1 189 ? 23.297 -27.047 3.119 1 95.19 189 ILE A CA 1
ATOM 1518 C C . ILE A 1 189 ? 22.156 -28 2.822 1 95.19 189 ILE A C 1
ATOM 1520 O O . ILE A 1 189 ? 22.344 -28.984 2.1 1 95.19 189 ILE A O 1
ATOM 1524 N N . ASN A 1 190 ? 21.047 -27.766 3.451 1 96.81 190 ASN A N 1
ATOM 1525 C CA . ASN A 1 190 ? 19.812 -28.484 3.145 1 96.81 190 ASN A CA 1
ATOM 1526 C C . ASN A 1 190 ? 19.047 -27.828 2.01 1 96.81 190 ASN A C 1
ATOM 1528 O O . ASN A 1 190 ? 18.844 -26.609 2.016 1 96.81 190 ASN A O 1
ATOM 1532 N N . LEU A 1 191 ? 18.656 -28.625 1.018 1 96.5 191 LEU A N 1
ATOM 1533 C CA . LEU A 1 191 ? 17.844 -28.141 -0.089 1 96.5 191 LEU A CA 1
ATOM 1534 C C . LEU A 1 191 ? 16.391 -28.547 0.088 1 96.5 191 LEU A C 1
ATOM 1536 O O . LEU A 1 191 ? 16.078 -29.734 0.177 1 96.5 191 LEU A O 1
ATOM 1540 N N . HIS A 1 192 ? 15.539 -27.547 0.197 1 96.5 192 HIS A N 1
ATOM 1541 C CA . HIS A 1 192 ? 14.102 -27.781 0.26 1 96.5 192 HIS A CA 1
ATOM 1542 C C . HIS A 1 192 ? 13.438 -27.484 -1.083 1 96.5 192 HIS A C 1
ATOM 1544 O O . HIS A 1 192 ? 13.352 -26.328 -1.499 1 96.5 192 HIS A O 1
ATOM 1550 N N . ILE A 1 193 ? 12.945 -28.547 -1.716 1 94.88 193 ILE A N 1
ATOM 1551 C CA . ILE A 1 193 ? 12.469 -28.438 -3.09 1 94.88 193 ILE A CA 1
ATOM 1552 C C . ILE A 1 193 ? 10.945 -28.547 -3.119 1 94.88 193 ILE A C 1
ATOM 1554 O O . ILE A 1 193 ? 10.383 -29.547 -2.662 1 94.88 193 ILE A O 1
ATOM 1558 N N . ILE A 1 194 ? 10.297 -27.531 -3.723 1 92.94 194 ILE A N 1
ATOM 1559 C CA . ILE A 1 194 ? 8.859 -27.594 -3.943 1 92.94 194 ILE A CA 1
ATOM 1560 C C . ILE A 1 194 ? 8.578 -28.172 -5.332 1 92.94 194 ILE A C 1
ATOM 1562 O O . ILE A 1 194 ? 9.031 -27.609 -6.34 1 92.94 194 ILE A O 1
ATOM 1566 N N . ILE A 1 195 ? 7.836 -29.219 -5.316 1 86.06 195 ILE A N 1
ATOM 1567 C CA . ILE A 1 195 ? 7.453 -29.859 -6.566 1 86.06 195 ILE A CA 1
ATOM 1568 C C . ILE A 1 195 ? 6.02 -29.469 -6.93 1 86.06 195 ILE A C 1
ATOM 1570 O O . ILE A 1 195 ? 5.078 -29.812 -6.211 1 86.06 195 ILE A O 1
ATOM 1574 N N . GLY A 1 196 ? 5.859 -28.766 -7.969 1 77.75 196 GLY A N 1
ATOM 1575 C CA . GLY A 1 196 ? 4.535 -28.375 -8.43 1 77.75 196 GLY A CA 1
ATOM 1576 C C . GLY A 1 196 ? 3.713 -29.547 -8.945 1 77.75 196 GLY A C 1
ATOM 1577 O O . GLY A 1 196 ? 4.262 -30.594 -9.289 1 77.75 196 GLY A O 1
ATOM 1578 N N . SER A 1 197 ? 2.459 -29.406 -9.047 1 71.12 197 SER A N 1
ATOM 1579 C CA . SER A 1 197 ? 1.533 -30.469 -9.438 1 71.12 197 SER A CA 1
ATOM 1580 C C . SER A 1 197 ? 1.68 -30.812 -10.914 1 71.12 197 SER A C 1
ATOM 1582 O O . SER A 1 197 ? 1.343 -31.922 -11.328 1 71.12 197 SER A O 1
ATOM 1584 N N . ALA A 1 198 ? 2.27 -29.922 -11.68 1 70.56 198 ALA A N 1
ATOM 1585 C CA . ALA A 1 198 ? 2.342 -30.125 -13.117 1 70.56 198 ALA A CA 1
ATOM 1586 C C . ALA A 1 198 ? 3.77 -30.438 -13.562 1 70.56 198 ALA A C 1
ATOM 1588 O O . ALA A 1 198 ? 4.098 -30.328 -14.742 1 70.56 198 ALA A O 1
ATOM 1589 N N . PHE A 1 199 ? 4.578 -30.859 -12.664 1 75.94 199 PHE A N 1
ATOM 1590 C CA . PHE A 1 199 ? 5.957 -31.172 -13.008 1 75.94 199 PHE A CA 1
ATOM 1591 C C . PHE A 1 199 ? 6.027 -32.406 -13.914 1 75.94 199 PHE A C 1
ATOM 1593 O O . PHE A 1 199 ? 5.496 -33.469 -13.57 1 75.94 199 PHE A O 1
ATOM 1600 N N . LYS A 1 200 ? 6.688 -32.281 -15.039 1 72.56 200 LYS A N 1
ATOM 1601 C CA . LYS A 1 200 ? 6.82 -33.375 -16 1 72.56 200 LYS A CA 1
ATOM 1602 C C . LYS A 1 200 ? 7.922 -34.344 -15.578 1 72.56 200 LYS A C 1
ATOM 1604 O O . LYS A 1 200 ? 7.84 -35.531 -15.852 1 72.56 200 LYS A O 1
ATOM 1609 N N . PHE A 1 201 ? 8.906 -33.906 -14.867 1 77.25 201 PHE A N 1
ATOM 1610 C CA . PHE A 1 201 ? 10.102 -34.688 -14.594 1 77.25 201 PHE A CA 1
ATOM 1611 C C . PHE A 1 201 ? 10.18 -35.062 -13.117 1 77.25 201 PHE A C 1
ATOM 1613 O O . PHE A 1 201 ? 11.273 -35.094 -12.539 1 77.25 201 PHE A O 1
ATOM 1620 N N . LYS A 1 202 ? 9.086 -35.281 -12.461 1 80.25 202 LYS A N 1
ATOM 1621 C CA . LYS A 1 202 ? 9.031 -35.562 -11.031 1 80.25 202 LYS A CA 1
ATOM 1622 C C . LYS A 1 202 ? 9.898 -36.781 -10.664 1 80.25 202 LYS A C 1
ATOM 1624 O O . LYS A 1 202 ? 10.594 -36.75 -9.648 1 80.25 202 LYS A O 1
ATOM 1629 N N . ASP A 1 203 ? 9.922 -37.688 -11.539 1 79.88 203 ASP A N 1
ATOM 1630 C CA . ASP A 1 203 ? 10.633 -38.938 -11.242 1 79.88 203 ASP A CA 1
ATOM 1631 C C . ASP A 1 203 ? 12.141 -38.688 -11.211 1 79.88 203 ASP A C 1
ATOM 1633 O O . ASP A 1 203 ? 12.844 -39.312 -10.398 1 79.88 203 ASP A O 1
ATOM 1637 N N . ASN A 1 204 ? 12.562 -37.875 -12.062 1 80.81 204 ASN A N 1
ATOM 1638 C CA . ASN A 1 204 ? 13.992 -37.562 -12.07 1 80.81 204 ASN A CA 1
ATOM 1639 C C . ASN A 1 204 ? 14.414 -36.844 -10.797 1 80.81 204 ASN A C 1
ATOM 1641 O O . ASN A 1 204 ? 15.5 -37.094 -10.273 1 80.81 204 ASN A O 1
ATOM 1645 N N . ILE A 1 205 ? 13.555 -36 -10.336 1 82.12 205 ILE A N 1
ATOM 1646 C CA . ILE A 1 205 ? 13.852 -35.188 -9.164 1 82.12 205 ILE A CA 1
ATOM 1647 C C . ILE A 1 205 ? 13.828 -36.062 -7.91 1 82.12 205 ILE A C 1
ATOM 1649 O O . ILE A 1 205 ? 14.641 -35.875 -7 1 82.12 205 ILE A O 1
ATOM 1653 N N . LYS A 1 206 ? 12.977 -37 -7.895 1 82.5 206 LYS A N 1
ATOM 1654 C CA . LYS A 1 206 ? 12.812 -37.875 -6.734 1 82.5 206 LYS A CA 1
ATOM 1655 C C . LYS A 1 206 ? 14.055 -38.719 -6.504 1 82.5 206 LYS A C 1
ATOM 1657 O O . LYS A 1 206 ? 14.289 -39.188 -5.395 1 82.5 206 LYS A O 1
ATOM 1662 N N . LYS A 1 207 ? 14.828 -38.844 -7.508 1 81.69 207 LYS A N 1
ATOM 1663 C CA . LYS A 1 207 ? 16.047 -39.625 -7.391 1 81.69 207 LYS A CA 1
ATOM 1664 C C . LYS A 1 207 ? 17.062 -38.938 -6.488 1 81.69 207 LYS A C 1
ATOM 1666 O O . LYS A 1 207 ? 18 -39.562 -5.98 1 81.69 207 LYS A O 1
ATOM 1671 N N . HIS A 1 208 ? 16.844 -37.688 -6.293 1 80.94 208 HIS A N 1
ATOM 1672 C CA . HIS A 1 208 ? 17.781 -36.906 -5.504 1 80.94 208 HIS A CA 1
ATOM 1673 C C . HIS A 1 208 ? 17.422 -36.938 -4.023 1 80.94 208 HIS A C 1
ATOM 1675 O O . HIS A 1 208 ? 18.125 -36.375 -3.189 1 80.94 208 HIS A O 1
ATOM 1681 N N . ASN A 1 209 ? 16.281 -37.562 -3.729 1 70.69 209 ASN A N 1
ATOM 1682 C CA . ASN A 1 209 ? 15.789 -37.5 -2.352 1 70.69 209 ASN A CA 1
ATOM 1683 C C . ASN A 1 209 ? 16.719 -38.281 -1.413 1 70.69 209 ASN A C 1
ATOM 1685 O O . ASN A 1 209 ? 16.406 -39.438 -1.04 1 70.69 209 ASN A O 1
ATOM 1689 N N . LYS A 1 210 ? 17.922 -37.875 -1.191 1 75.62 210 LYS A N 1
ATOM 1690 C CA . LYS A 1 210 ? 18.859 -38.531 -0.283 1 75.62 210 LYS A CA 1
ATOM 1691 C C . LYS A 1 210 ? 19.375 -37.562 0.773 1 75.62 210 LYS A C 1
ATOM 1693 O O . LYS A 1 210 ? 18.734 -36.562 1.049 1 75.62 210 LYS A O 1
ATOM 1698 N N . ASP A 1 211 ? 20.469 -37.406 1.24 1 78.19 211 ASP A N 1
ATOM 1699 C CA . ASP A 1 211 ? 21.047 -36.938 2.498 1 78.19 211 ASP A CA 1
ATOM 1700 C C . ASP A 1 211 ? 20.609 -35.531 2.814 1 78.19 211 ASP A C 1
ATOM 1702 O O . ASP A 1 211 ? 20.078 -35.25 3.891 1 78.19 211 ASP A O 1
ATOM 1706 N N . ASN A 1 212 ? 20.672 -34.5 1.96 1 92.12 212 ASN A N 1
ATOM 1707 C CA . ASN A 1 212 ? 20.375 -33.125 2.338 1 92.12 212 ASN A CA 1
ATOM 1708 C C . ASN A 1 212 ? 19.391 -32.469 1.373 1 92.12 212 ASN A C 1
ATOM 1710 O O . ASN A 1 212 ? 19.359 -31.25 1.245 1 92.12 212 ASN A O 1
ATOM 1714 N N . VAL A 1 213 ? 18.594 -33.375 0.625 1 94.44 213 VAL A N 1
ATOM 1715 C CA . VAL A 1 213 ? 17.594 -32.875 -0.316 1 94.44 213 VAL A CA 1
ATOM 1716 C C . VAL A 1 213 ? 16.203 -33.344 0.12 1 94.44 213 VAL A C 1
ATOM 1718 O O . VAL A 1 213 ? 15.922 -34.531 0.181 1 94.44 213 VAL A O 1
ATOM 1721 N N . PHE A 1 214 ? 15.352 -32.375 0.44 1 93.62 214 PHE A N 1
ATOM 1722 C CA . PHE A 1 214 ? 13.992 -32.656 0.891 1 93.62 214 PHE A CA 1
ATOM 1723 C C . PHE A 1 214 ? 12.977 -32.219 -0.162 1 93.62 214 PHE A C 1
ATOM 1725 O O . PHE A 1 214 ? 12.953 -31.047 -0.572 1 93.62 214 PHE A O 1
ATOM 1732 N N . LEU A 1 215 ? 12.148 -33.125 -0.6 1 92.38 215 LEU A N 1
ATOM 1733 C CA . LEU A 1 215 ? 11.133 -32.875 -1.611 1 92.38 215 LEU A CA 1
ATOM 1734 C C . LEU A 1 215 ? 9.766 -32.656 -0.968 1 92.38 215 LEU A C 1
ATOM 1736 O O . LEU A 1 215 ? 9.391 -33.406 -0.049 1 92.38 215 LEU A O 1
ATOM 1740 N N . TYR A 1 216 ? 9.039 -31.594 -1.434 1 91.88 216 TYR A N 1
ATOM 1741 C CA . TYR A 1 216 ? 7.715 -31.266 -0.91 1 91.88 216 TYR A CA 1
ATOM 1742 C C . TYR A 1 216 ? 6.684 -31.203 -2.033 1 91.88 216 TYR A C 1
ATOM 1744 O O . TYR A 1 216 ? 6.898 -30.531 -3.041 1 91.88 216 TYR A O 1
ATOM 1752 N N . GLU A 1 217 ? 5.609 -31.938 -1.823 1 86.88 217 GLU A N 1
ATOM 1753 C CA . GLU A 1 217 ? 4.449 -31.891 -2.711 1 86.88 217 GLU A CA 1
ATOM 1754 C C . GLU A 1 217 ? 3.178 -31.562 -1.936 1 86.88 217 GLU A C 1
ATOM 1756 O O . GLU A 1 217 ? 2.922 -32.125 -0.876 1 86.88 217 GLU A O 1
ATOM 1761 N N . ASN A 1 218 ? 2.381 -30.578 -2.4 1 80.75 218 ASN A N 1
ATOM 1762 C CA . ASN A 1 218 ? 1.094 -30.25 -1.803 1 80.75 218 ASN A CA 1
ATOM 1763 C C . ASN A 1 218 ? 1.237 -29.891 -0.326 1 80.75 218 ASN A C 1
ATOM 1765 O O . ASN A 1 218 ? 0.521 -30.438 0.519 1 80.75 218 ASN A O 1
ATOM 1769 N N . VAL A 1 219 ? 2.164 -29.031 -0.025 1 84.38 219 VAL A N 1
ATOM 1770 C CA . VAL A 1 219 ? 2.445 -28.688 1.366 1 84.38 219 VAL A CA 1
ATOM 1771 C C . VAL A 1 219 ? 1.966 -27.266 1.66 1 84.38 219 VAL A C 1
ATOM 1773 O O . VAL A 1 219 ? 1.603 -26.531 0.744 1 84.38 219 VAL A O 1
ATOM 1776 N N . ASN A 1 220 ? 1.886 -27.062 2.967 1 89.5 220 ASN A N 1
ATOM 1777 C CA . ASN A 1 220 ? 1.748 -25.688 3.416 1 89.5 220 ASN A CA 1
ATOM 1778 C C . ASN A 1 220 ? 3.023 -24.891 3.166 1 89.5 220 ASN A C 1
ATOM 1780 O O . ASN A 1 220 ? 4.02 -25.062 3.871 1 89.5 220 ASN A O 1
ATOM 1784 N N . MET A 1 221 ? 3 -24.062 2.199 1 92.19 221 MET A N 1
ATOM 1785 C CA . MET A 1 221 ? 4.176 -23.344 1.716 1 92.19 221 MET A CA 1
ATOM 1786 C C . MET A 1 221 ? 4.805 -22.516 2.834 1 92.19 221 MET A C 1
ATOM 1788 O O . MET A 1 221 ? 6.031 -22.469 2.957 1 92.19 221 MET A O 1
ATOM 1792 N N . SER A 1 222 ? 3.953 -21.844 3.66 1 94.19 222 SER A N 1
ATOM 1793 C CA . SER A 1 222 ? 4.457 -20.938 4.691 1 94.19 222 SER A CA 1
ATOM 1794 C C . SER A 1 222 ? 5.277 -21.703 5.73 1 94.19 222 SER A C 1
ATOM 1796 O O . SER A 1 222 ? 6.258 -21.172 6.262 1 94.19 222 SER A O 1
ATOM 1798 N N . GLU A 1 223 ? 4.906 -22.969 5.957 1 94.19 223 GLU A N 1
ATOM 1799 C CA . GLU A 1 223 ? 5.629 -23.781 6.93 1 94.19 223 GLU A CA 1
ATOM 1800 C C . GLU A 1 223 ? 7.031 -24.125 6.434 1 94.19 223 GLU A C 1
ATOM 1802 O O . GLU A 1 223 ? 7.984 -24.141 7.215 1 94.19 223 GLU A O 1
ATOM 1807 N N . VAL A 1 224 ? 7.145 -24.391 5.18 1 95.56 224 VAL A N 1
ATOM 1808 C CA . VAL A 1 224 ? 8.445 -24.672 4.586 1 95.56 224 VAL A CA 1
ATOM 1809 C C . VAL A 1 224 ? 9.281 -23.391 4.535 1 95.56 224 VAL A C 1
ATOM 1811 O O . VAL A 1 224 ? 10.461 -23.406 4.902 1 95.56 224 VAL A O 1
ATOM 1814 N N . MET A 1 225 ? 8.688 -22.297 4.168 1 96.62 225 MET A N 1
ATOM 1815 C CA . MET A 1 225 ? 9.367 -21.016 3.969 1 96.62 225 MET A CA 1
ATOM 1816 C C . MET A 1 225 ? 9.945 -20.5 5.281 1 96.62 225 MET A C 1
ATOM 1818 O O . MET A 1 225 ? 11.016 -19.891 5.301 1 96.62 225 MET A O 1
ATOM 1822 N N . LYS A 1 226 ? 9.312 -20.766 6.336 1 94.94 226 LYS A N 1
ATOM 1823 C CA . LYS A 1 226 ? 9.75 -20.266 7.637 1 94.94 226 LYS A CA 1
ATOM 1824 C C . LYS A 1 226 ? 11.078 -20.891 8.055 1 94.94 226 LYS A C 1
ATOM 1826 O O . LYS A 1 226 ? 11.781 -20.344 8.906 1 94.94 226 LYS A O 1
ATOM 1831 N N . LYS A 1 227 ? 11.422 -22 7.441 1 94.06 227 LYS A N 1
ATOM 1832 C CA . LYS A 1 227 ? 12.602 -22.75 7.867 1 94.06 227 LYS A CA 1
ATOM 1833 C C . LYS A 1 227 ? 13.828 -22.359 7.039 1 94.06 227 LYS A C 1
ATOM 1835 O O . LYS A 1 227 ? 14.945 -22.797 7.344 1 94.06 227 LYS A O 1
ATOM 1840 N N . VAL A 1 228 ? 13.672 -21.578 6.102 1 97.44 228 VAL A N 1
ATOM 1841 C CA . VAL A 1 228 ? 14.766 -21.438 5.141 1 97.44 228 VAL A CA 1
ATOM 1842 C C . VAL A 1 228 ? 15.492 -20.109 5.367 1 97.44 228 VAL A C 1
ATOM 1844 O O . VAL A 1 228 ? 14.93 -19.172 5.941 1 97.44 228 VAL A O 1
ATOM 1847 N N . ASP A 1 229 ? 16.734 -20.062 4.863 1 98.19 229 ASP A N 1
ATOM 1848 C CA . ASP A 1 229 ? 17.594 -18.891 5.004 1 98.19 229 ASP A CA 1
ATOM 1849 C C . ASP A 1 229 ? 17.703 -18.125 3.689 1 98.19 229 ASP A C 1
ATOM 1851 O O . ASP A 1 229 ? 18.062 -16.953 3.678 1 98.19 229 ASP A O 1
ATOM 1855 N N . LEU A 1 230 ? 17.453 -18.828 2.693 1 98.5 230 LEU A N 1
ATOM 1856 C CA . LEU A 1 230 ? 17.609 -18.312 1.335 1 98.5 230 LEU A CA 1
ATOM 1857 C C . LEU A 1 230 ? 16.656 -19.047 0.377 1 98.5 230 LEU A C 1
ATOM 1859 O O . LEU A 1 230 ? 16.344 -20.203 0.587 1 98.5 230 LEU A O 1
ATOM 1863 N N . ALA A 1 231 ? 16.203 -18.281 -0.633 1 98.56 231 ALA A N 1
ATOM 1864 C CA . ALA A 1 231 ? 15.336 -18.922 -1.621 1 98.56 231 ALA A CA 1
ATOM 1865 C C . ALA A 1 231 ? 15.867 -18.703 -3.035 1 98.56 231 ALA A C 1
ATOM 1867 O O . ALA A 1 231 ? 16.469 -17.672 -3.332 1 98.56 231 ALA A O 1
ATOM 1868 N N . ILE A 1 232 ? 15.695 -19.688 -3.812 1 97.94 232 ILE A N 1
ATOM 1869 C CA . ILE A 1 232 ? 15.797 -19.609 -5.266 1 97.94 232 ILE A CA 1
ATOM 1870 C C . ILE A 1 232 ? 14.414 -19.812 -5.887 1 97.94 232 ILE A C 1
ATOM 1872 O O . ILE A 1 232 ? 13.812 -20.875 -5.75 1 97.94 232 ILE A O 1
ATOM 1876 N N . SER A 1 233 ? 13.938 -18.781 -6.551 1 96.75 233 SER A N 1
ATOM 1877 C CA . SER A 1 233 ? 12.539 -18.781 -6.969 1 96.75 233 SER A CA 1
ATOM 1878 C C . SER A 1 233 ? 12.383 -18.25 -8.383 1 96.75 233 SER A C 1
ATOM 1880 O O . SER A 1 233 ? 13.18 -17.422 -8.836 1 96.75 233 SER A O 1
ATOM 1882 N N . SER A 1 234 ? 11.367 -18.781 -9.062 1 93.62 234 SER A N 1
ATOM 1883 C CA . SER A 1 234 ? 10.93 -18.078 -10.258 1 93.62 234 SER A CA 1
ATOM 1884 C C . SER A 1 234 ? 10.336 -16.719 -9.914 1 93.62 234 SER A C 1
ATOM 1886 O O . SER A 1 234 ? 10.078 -16.422 -8.742 1 93.62 234 SER A O 1
ATOM 1888 N N . CYS A 1 235 ? 10.156 -15.867 -10.93 1 94.12 235 CYS A N 1
ATOM 1889 C CA . CYS A 1 235 ? 9.742 -14.492 -10.688 1 94.12 235 CYS A CA 1
ATOM 1890 C C . CYS A 1 235 ? 8.242 -14.328 -10.891 1 94.12 235 CYS A C 1
ATOM 1892 O O . CYS A 1 235 ? 7.797 -13.398 -11.57 1 94.12 235 CYS A O 1
ATOM 1894 N N . GLY A 1 236 ? 7.469 -15.266 -10.344 1 90.56 236 GLY A N 1
ATOM 1895 C CA . GLY A 1 236 ? 6.02 -15.164 -10.289 1 90.56 236 GLY A CA 1
ATOM 1896 C C . GLY A 1 236 ? 5.504 -14.672 -8.953 1 90.56 236 GLY A C 1
ATOM 1897 O O . GLY A 1 236 ? 6.199 -13.938 -8.25 1 90.56 236 GLY A O 1
ATOM 1898 N N . SER A 1 237 ? 4.266 -15.047 -8.594 1 90.12 237 SER A N 1
ATOM 1899 C CA . SER A 1 237 ? 3.584 -14.539 -7.41 1 90.12 237 SER A CA 1
ATOM 1900 C C . SER A 1 237 ? 4.238 -15.062 -6.133 1 90.12 237 SER A C 1
ATOM 1902 O O . SER A 1 237 ? 4.031 -14.5 -5.055 1 90.12 237 SER A O 1
ATOM 1904 N N . THR A 1 238 ? 5.047 -16.125 -6.262 1 92.38 238 THR A N 1
ATOM 1905 C CA . THR A 1 238 ? 5.758 -16.641 -5.094 1 92.38 238 THR A CA 1
ATOM 1906 C C . THR A 1 238 ? 6.664 -15.562 -4.5 1 92.38 238 THR A C 1
ATOM 1908 O O . THR A 1 238 ? 6.926 -15.555 -3.297 1 92.38 238 THR A O 1
ATOM 1911 N N . LEU A 1 239 ? 7.098 -14.664 -5.332 1 95.75 239 LEU A N 1
ATOM 1912 C CA . LEU A 1 239 ? 7.953 -13.578 -4.859 1 95.75 239 LEU A CA 1
ATOM 1913 C C . LEU A 1 239 ? 7.238 -12.742 -3.807 1 95.75 239 LEU A C 1
ATOM 1915 O O . LEU A 1 239 ? 7.879 -12.172 -2.918 1 95.75 239 LEU A O 1
ATOM 1919 N N . TYR A 1 240 ? 5.902 -12.656 -3.928 1 96.38 240 TYR A N 1
ATOM 1920 C CA . TYR A 1 240 ? 5.141 -11.844 -2.986 1 96.38 240 TYR A CA 1
ATOM 1921 C C . TYR A 1 240 ? 5.105 -12.492 -1.609 1 96.38 240 TYR A C 1
ATOM 1923 O O . TYR A 1 240 ? 5.223 -11.812 -0.59 1 96.38 240 TYR A O 1
ATOM 1931 N N . GLU A 1 241 ? 4.988 -13.805 -1.607 1 96.31 241 GLU A N 1
ATOM 1932 C CA . GLU A 1 241 ? 5.035 -14.578 -0.369 1 96.31 241 GLU A CA 1
ATOM 1933 C C . GLU A 1 241 ? 6.414 -14.492 0.281 1 96.31 241 GLU A C 1
ATOM 1935 O O . GLU A 1 241 ? 6.523 -14.266 1.486 1 96.31 241 GLU A O 1
ATOM 1940 N N . LEU A 1 242 ? 7.406 -14.633 -0.548 1 97.62 242 LEU A N 1
ATOM 1941 C CA . LEU A 1 242 ? 8.781 -14.539 -0.076 1 97.62 242 LEU A CA 1
ATOM 1942 C C . LEU A 1 242 ? 9.07 -13.141 0.473 1 97.62 242 LEU A C 1
ATOM 1944 O O . LEU A 1 242 ? 9.719 -13 1.509 1 97.62 242 LEU A O 1
ATOM 1948 N N . SER A 1 243 ? 8.586 -12.133 -0.214 1 97.5 243 SER A N 1
ATOM 1949 C CA . SER A 1 243 ? 8.773 -10.75 0.221 1 97.5 243 SER A CA 1
ATOM 1950 C C . SER A 1 243 ? 8.086 -10.492 1.558 1 97.5 243 SER A C 1
ATOM 1952 O O . SER A 1 243 ? 8.68 -9.891 2.457 1 97.5 243 SER A O 1
ATOM 1954 N N . TYR A 1 244 ? 6.926 -10.992 1.701 1 97.31 244 TYR A N 1
ATOM 1955 C CA . TYR A 1 244 ? 6.176 -10.789 2.938 1 97.31 244 TYR A CA 1
ATOM 1956 C C . TYR A 1 244 ? 6.926 -11.383 4.129 1 97.31 244 TYR A C 1
ATOM 1958 O O . TYR A 1 244 ? 6.973 -10.773 5.199 1 97.31 244 TYR A O 1
ATOM 1966 N N . LEU A 1 245 ? 7.551 -12.484 3.93 1 97.5 245 LEU A N 1
ATOM 1967 C CA . LEU A 1 245 ? 8.25 -13.18 5.004 1 97.5 245 LEU A CA 1
ATOM 1968 C C . LEU A 1 245 ? 9.688 -12.695 5.121 1 97.5 245 LEU A C 1
ATOM 1970 O O . LEU A 1 245 ? 10.414 -13.094 6.039 1 97.5 245 LEU A O 1
ATOM 1974 N N . GLY A 1 246 ? 10.18 -11.875 4.172 1 97.62 246 GLY A N 1
ATOM 1975 C CA . GLY A 1 246 ? 11.516 -11.305 4.211 1 97.62 246 GLY A CA 1
ATOM 1976 C C . GLY A 1 246 ? 12.609 -12.32 3.928 1 97.62 246 GLY A C 1
ATOM 1977 O O . GLY A 1 246 ? 13.664 -12.289 4.555 1 97.62 246 GLY A O 1
ATOM 1978 N N . ILE A 1 247 ? 12.391 -13.242 3.049 1 98.44 247 ILE A N 1
ATOM 1979 C CA . ILE A 1 247 ? 13.367 -14.281 2.736 1 98.44 247 ILE A CA 1
ATOM 1980 C C . ILE A 1 247 ? 14.258 -13.828 1.581 1 98.44 247 ILE A C 1
ATOM 1982 O O . ILE A 1 247 ? 13.789 -13.68 0.451 1 98.44 247 ILE A O 1
ATOM 1986 N N . PRO A 1 248 ? 15.555 -13.641 1.873 1 98.75 248 PRO A N 1
ATOM 1987 C CA . PRO A 1 248 ? 16.438 -13.289 0.759 1 98.75 248 PRO A CA 1
ATOM 1988 C C . PRO A 1 248 ? 16.312 -14.25 -0.421 1 98.75 248 PRO A C 1
ATOM 1990 O O . PRO A 1 248 ? 16.203 -15.461 -0.224 1 98.75 248 PRO A O 1
ATOM 1993 N N . THR A 1 249 ? 16.359 -13.711 -1.674 1 98.69 249 THR A N 1
ATOM 1994 C CA . THR A 1 249 ? 15.914 -14.523 -2.801 1 98.69 249 THR A CA 1
ATOM 1995 C C . THR A 1 249 ? 16.797 -14.273 -4.023 1 98.69 249 THR A C 1
ATOM 1997 O O . THR A 1 249 ? 17.078 -13.117 -4.359 1 98.69 249 THR A O 1
ATOM 2000 N N . PHE A 1 250 ? 17.312 -15.336 -4.578 1 98.56 250 PHE A N 1
ATOM 2001 C CA . PHE A 1 250 ? 17.75 -15.312 -5.965 1 98.56 250 PHE A CA 1
ATOM 2002 C C . PHE A 1 250 ? 16.609 -15.656 -6.91 1 98.56 250 PHE A C 1
ATOM 2004 O O . PHE A 1 250 ? 15.984 -16.703 -6.777 1 98.56 250 PHE A O 1
ATOM 2011 N N . GLY A 1 251 ? 16.328 -14.727 -7.812 1 97.5 251 GLY A N 1
ATOM 2012 C CA . GLY A 1 251 ? 15.266 -14.953 -8.781 1 97.5 251 GLY A CA 1
ATOM 2013 C C . GLY A 1 251 ? 15.773 -15.453 -10.117 1 97.5 251 GLY A C 1
ATOM 2014 O O . GLY A 1 251 ? 16.844 -15.062 -10.57 1 97.5 251 GLY A O 1
ATOM 2015 N N . ILE A 1 252 ? 14.969 -16.328 -10.727 1 95.88 252 ILE A N 1
ATOM 2016 C CA . ILE A 1 252 ? 15.203 -16.812 -12.078 1 95.88 252 ILE A CA 1
ATOM 2017 C C . ILE A 1 252 ? 13.961 -16.578 -12.938 1 95.88 252 ILE A C 1
ATOM 2019 O O . ILE A 1 252 ? 12.852 -16.938 -12.547 1 95.88 252 ILE A O 1
ATOM 2023 N N . ILE A 1 253 ? 14.141 -15.906 -14.07 1 93.75 253 ILE A N 1
ATOM 2024 C CA . ILE A 1 253 ? 13.023 -15.719 -14.992 1 93.75 253 ILE A CA 1
ATOM 2025 C C . ILE A 1 253 ? 12.844 -16.984 -15.844 1 93.75 253 ILE A C 1
ATOM 2027 O O . ILE A 1 253 ? 13.734 -17.359 -16.594 1 93.75 253 ILE A O 1
ATOM 2031 N N . VAL A 1 254 ? 11.727 -17.641 -15.727 1 88.75 254 VAL A N 1
ATOM 2032 C CA . VAL A 1 254 ? 11.523 -18.906 -16.406 1 88.75 254 VAL A CA 1
ATOM 2033 C C . VAL A 1 254 ? 10.484 -18.75 -17.516 1 88.75 254 VAL A C 1
ATOM 2035 O O . VAL A 1 254 ? 10.242 -19.672 -18.297 1 88.75 254 VAL A O 1
ATOM 2038 N N . ALA A 1 255 ? 9.766 -17.641 -17.547 1 83.62 255 ALA A N 1
ATOM 2039 C CA . ALA A 1 255 ? 8.758 -17.328 -18.562 1 83.62 255 ALA A CA 1
ATOM 2040 C C . ALA A 1 255 ? 8.766 -15.852 -18.922 1 83.62 255 ALA A C 1
ATOM 2042 O O . ALA A 1 255 ? 9.148 -15.008 -18.109 1 83.62 255 ALA A O 1
ATOM 2043 N N . ASP A 1 256 ? 8.266 -15.516 -20.078 1 85.94 256 ASP A N 1
ATOM 2044 C CA . ASP A 1 256 ? 8.297 -14.148 -20.594 1 85.94 256 ASP A CA 1
ATOM 2045 C C . ASP A 1 256 ? 7.465 -13.211 -19.719 1 85.94 256 ASP A C 1
ATOM 2047 O O . ASP A 1 256 ? 7.832 -12.047 -19.531 1 85.94 256 ASP A O 1
ATOM 2051 N N . ASN A 1 257 ? 6.371 -13.711 -19.219 1 83.94 257 ASN A N 1
ATOM 2052 C CA . ASN A 1 257 ? 5.465 -12.859 -18.453 1 83.94 257 ASN A CA 1
ATOM 2053 C C . ASN A 1 257 ? 6.031 -12.547 -17.078 1 83.94 257 ASN A C 1
ATOM 2055 O O . ASN A 1 257 ? 5.43 -11.789 -16.312 1 83.94 257 ASN A O 1
ATOM 2059 N N . GLN A 1 258 ? 7.234 -13.062 -16.75 1 89.69 258 GLN A N 1
ATOM 2060 C CA . GLN A 1 258 ? 7.871 -12.82 -15.461 1 89.69 258 GLN A CA 1
ATOM 2061 C C . GLN A 1 258 ? 8.969 -11.766 -15.578 1 89.69 258 GLN A C 1
ATOM 2063 O O . GLN A 1 258 ? 9.508 -11.305 -14.562 1 89.69 258 GLN A O 1
ATOM 2068 N N . LYS A 1 259 ? 9.312 -11.398 -16.781 1 93.38 259 LYS A N 1
ATOM 2069 C CA . LYS A 1 259 ? 10.445 -10.516 -17.031 1 93.38 259 LYS A CA 1
ATOM 2070 C C . LYS A 1 259 ? 10.25 -9.164 -16.344 1 93.38 259 LYS A C 1
ATOM 2072 O O . LYS A 1 259 ? 11.125 -8.703 -15.609 1 93.38 259 LYS A O 1
ATOM 2077 N N . LEU A 1 260 ? 9.086 -8.562 -16.531 1 93.75 260 LEU A N 1
ATOM 2078 C CA . LEU A 1 260 ? 8.836 -7.234 -15.984 1 93.75 260 LEU A CA 1
ATOM 2079 C C . LEU A 1 260 ? 8.898 -7.258 -14.461 1 93.75 260 LEU A C 1
ATOM 2081 O O . LEU A 1 260 ? 9.523 -6.395 -13.852 1 93.75 260 LEU A O 1
ATOM 2085 N N . CYS A 1 261 ? 8.289 -8.219 -13.898 1 94.19 261 CYS A N 1
ATOM 2086 C CA . CYS A 1 261 ? 8.289 -8.344 -12.445 1 94.19 261 CYS A CA 1
ATOM 2087 C C . CYS A 1 261 ? 9.703 -8.562 -11.914 1 94.19 261 CYS A C 1
ATOM 2089 O O . CYS A 1 261 ? 10.141 -7.859 -11.008 1 94.19 261 CYS A O 1
ATOM 2091 N N . GLY A 1 262 ? 10.383 -9.5 -12.508 1 96 262 GLY A N 1
ATOM 2092 C CA . GLY A 1 262 ? 11.742 -9.789 -12.086 1 96 262 GLY A CA 1
ATOM 2093 C C . GLY A 1 262 ? 12.664 -8.586 -12.164 1 96 262 GLY A C 1
ATOM 2094 O O . GLY A 1 262 ? 13.383 -8.281 -11.211 1 96 262 GLY A O 1
ATOM 2095 N N . GLN A 1 263 ? 12.633 -7.91 -13.258 1 96 263 GLN A N 1
ATOM 2096 C CA . GLN A 1 263 ? 13.484 -6.746 -13.477 1 96 263 GLN A CA 1
ATOM 2097 C C . GLN A 1 263 ? 13.141 -5.617 -12.516 1 96 263 GLN A C 1
ATOM 2099 O O . GLN A 1 263 ? 14.031 -4.957 -11.977 1 96 263 GLN A O 1
ATOM 2104 N N . PHE A 1 264 ? 11.883 -5.418 -12.328 1 95 264 PHE A N 1
ATOM 2105 C CA . PHE A 1 264 ? 11.43 -4.395 -11.398 1 95 264 PHE A CA 1
ATOM 2106 C C . PHE A 1 264 ? 11.914 -4.695 -9.984 1 95 264 PHE A C 1
ATOM 2108 O O . PHE A 1 264 ? 12.492 -3.832 -9.32 1 95 264 PHE A O 1
ATOM 2115 N N . MET A 1 265 ? 11.75 -5.867 -9.555 1 96.25 265 MET A N 1
ATOM 2116 C CA . MET A 1 265 ? 12.148 -6.281 -8.211 1 96.25 265 MET A CA 1
ATOM 2117 C C . MET A 1 265 ? 13.656 -6.168 -8.031 1 96.25 265 MET A C 1
ATOM 2119 O O . MET A 1 265 ? 14.133 -5.73 -6.984 1 96.25 265 MET A O 1
ATOM 2123 N N . GLU A 1 266 ? 14.359 -6.52 -9 1 96.69 266 GLU A N 1
ATOM 2124 C CA . GLU A 1 266 ? 15.812 -6.402 -8.945 1 96.69 266 GLU A CA 1
ATOM 2125 C C . GLU A 1 266 ? 16.25 -4.938 -8.875 1 96.69 266 GLU A C 1
ATOM 2127 O O . GLU A 1 266 ? 17.141 -4.582 -8.102 1 96.69 266 GLU A O 1
ATOM 2132 N N . SER A 1 267 ? 15.648 -4.121 -9.68 1 94.69 267 SER A N 1
ATOM 2133 C CA . SER A 1 267 ? 16.047 -2.723 -9.773 1 94.69 267 SER A CA 1
ATOM 2134 C C . SER A 1 267 ? 15.922 -2.021 -8.422 1 94.69 267 SER A C 1
ATOM 2136 O O . SER A 1 267 ? 16.672 -1.094 -8.125 1 94.69 267 SER A O 1
ATOM 2138 N N . LEU A 1 268 ? 15.062 -2.498 -7.582 1 93.5 268 LEU A N 1
ATOM 2139 C CA . LEU A 1 268 ? 14.859 -1.861 -6.285 1 93.5 268 LEU A CA 1
ATOM 2140 C C . LEU A 1 268 ? 15.516 -2.67 -5.172 1 93.5 268 LEU A C 1
ATOM 2142 O O . LEU A 1 268 ? 15.383 -2.336 -3.992 1 93.5 268 LEU A O 1
ATOM 2146 N N . GLY A 1 269 ? 16.125 -3.764 -5.531 1 94.69 269 GLY A N 1
ATOM 2147 C CA . GLY A 1 269 ? 16.938 -4.512 -4.582 1 94.69 269 GLY A CA 1
ATOM 2148 C C . GLY A 1 269 ? 16.141 -5.52 -3.781 1 94.69 269 GLY A C 1
ATOM 2149 O O . GLY A 1 269 ? 16.578 -5.973 -2.721 1 94.69 269 GLY A O 1
ATOM 2150 N N . TYR A 1 270 ? 14.938 -5.863 -4.277 1 95.94 270 TYR A N 1
ATOM 2151 C CA . TYR A 1 270 ? 14.109 -6.84 -3.578 1 95.94 270 TYR A CA 1
ATOM 2152 C C . TYR A 1 270 ? 14.625 -8.258 -3.809 1 95.94 270 TYR A C 1
ATOM 2154 O O . TYR A 1 270 ? 14.352 -9.156 -3.02 1 95.94 270 TYR A O 1
ATOM 2162 N N . ILE A 1 271 ? 15.289 -8.508 -4.922 1 98.06 271 ILE A N 1
ATOM 2163 C CA . ILE A 1 271 ? 15.891 -9.797 -5.238 1 98.06 271 ILE A CA 1
ATOM 2164 C C . ILE A 1 271 ? 17.188 -9.586 -6.031 1 98.06 271 ILE A C 1
ATOM 2166 O O . ILE A 1 271 ? 17.469 -8.469 -6.469 1 98.06 271 ILE A O 1
ATOM 2170 N N . TYR A 1 272 ? 18 -10.656 -6.094 1 98.12 272 TYR A N 1
ATOM 2171 C CA . TYR A 1 272 ? 19.062 -10.742 -7.098 1 98.12 272 TYR A CA 1
ATOM 2172 C C . TYR A 1 272 ? 18.641 -11.633 -8.258 1 98.12 272 TYR A C 1
ATOM 2174 O O . TYR A 1 272 ? 18.359 -12.82 -8.062 1 98.12 272 TYR A O 1
ATOM 2182 N N . LEU A 1 273 ? 18.594 -11.055 -9.414 1 97.44 273 LEU A N 1
ATOM 2183 C CA . LEU A 1 273 ? 18.266 -11.828 -10.602 1 97.44 273 LEU A CA 1
ATOM 2184 C C . LEU A 1 273 ? 19.5 -12.508 -11.18 1 97.44 273 LEU A C 1
ATOM 2186 O O . LEU A 1 273 ? 20.578 -11.898 -11.242 1 97.44 273 LEU A O 1
ATOM 2190 N N . LYS A 1 274 ? 19.328 -13.805 -11.492 1 96.38 274 LYS A N 1
ATOM 2191 C CA . LYS A 1 274 ? 20.406 -14.562 -12.125 1 96.38 274 LYS A CA 1
ATOM 2192 C C . LYS A 1 274 ? 19.875 -15.414 -13.281 1 96.38 274 LYS A C 1
ATOM 2194 O O . LYS A 1 274 ? 18.781 -15.977 -13.188 1 96.38 274 LYS A O 1
ATOM 2199 N N . ASN A 1 275 ? 20.609 -15.516 -14.312 1 92.12 275 ASN A N 1
ATOM 2200 C CA . ASN A 1 275 ? 20.266 -16.438 -15.391 1 92.12 275 ASN A CA 1
ATOM 2201 C C . ASN A 1 275 ? 20.484 -17.891 -14.969 1 92.12 275 ASN A C 1
ATOM 2203 O O . ASN A 1 275 ? 19.703 -18.766 -15.312 1 92.12 275 ASN A O 1
ATOM 2207 N N . HIS A 1 276 ? 21.609 -18.094 -14.266 1 92.12 276 HIS A N 1
ATOM 2208 C CA . HIS A 1 276 ? 21.969 -19.375 -13.711 1 92.12 276 HIS A CA 1
ATOM 2209 C C . HIS A 1 276 ? 22.5 -19.234 -12.281 1 92.12 276 HIS A C 1
ATOM 2211 O O . HIS A 1 276 ? 23.219 -18.281 -11.977 1 92.12 276 HIS A O 1
ATOM 2217 N N . ILE A 1 277 ? 22.047 -20.141 -11.5 1 95.06 277 ILE A N 1
ATOM 2218 C CA . ILE A 1 277 ? 22.516 -20.125 -10.117 1 95.06 277 ILE A CA 1
ATOM 2219 C C . ILE A 1 277 ? 23.672 -21.109 -9.961 1 95.06 277 ILE A C 1
ATOM 2221 O O . ILE A 1 277 ? 23.547 -22.281 -10.336 1 95.06 277 ILE A O 1
ATOM 2225 N N . ARG A 1 278 ? 24.797 -20.641 -9.422 1 95.38 278 ARG A N 1
ATOM 2226 C CA . ARG A 1 278 ? 25.969 -21.453 -9.125 1 95.38 278 ARG A CA 1
ATOM 2227 C C . ARG A 1 278 ? 26.25 -21.484 -7.625 1 95.38 278 ARG A C 1
ATOM 2229 O O . ARG A 1 278 ? 25.734 -20.641 -6.875 1 95.38 278 ARG A O 1
ATOM 2236 N N . LYS A 1 279 ? 27.078 -22.469 -7.266 1 95.62 279 LYS A N 1
ATOM 2237 C CA . LYS A 1 279 ? 27.422 -22.625 -5.855 1 95.62 279 LYS A CA 1
ATOM 2238 C C . LYS A 1 279 ? 28.047 -21.359 -5.297 1 95.62 279 LYS A C 1
ATOM 2240 O O . LYS A 1 279 ? 27.828 -21.016 -4.133 1 95.62 279 LYS A O 1
ATOM 2245 N N . GLU A 1 280 ? 28.719 -20.625 -6.145 1 95.88 280 GLU A N 1
ATOM 2246 C CA . GLU A 1 280 ? 29.422 -19.422 -5.719 1 95.88 280 GLU A CA 1
ATOM 2247 C C . GLU A 1 280 ? 28.438 -18.344 -5.297 1 95.88 280 GLU A C 1
ATOM 2249 O O . GLU A 1 280 ? 28.766 -17.516 -4.438 1 95.88 280 GLU A O 1
ATOM 2254 N N . HIS A 1 281 ? 27.297 -18.312 -5.969 1 96.94 281 HIS A N 1
ATOM 2255 C CA . HIS A 1 281 ? 26.297 -17.312 -5.609 1 96.94 281 HIS A CA 1
ATOM 2256 C C . HIS A 1 281 ? 25.828 -17.484 -4.168 1 96.94 281 HIS A C 1
ATOM 2258 O O . HIS A 1 281 ? 25.688 -16.516 -3.432 1 96.94 281 HIS A O 1
ATOM 2264 N N . ILE A 1 282 ? 25.672 -18.719 -3.727 1 96.69 282 ILE A N 1
ATOM 2265 C CA . ILE A 1 282 ? 25.219 -19.047 -2.381 1 96.69 282 ILE A CA 1
ATOM 2266 C C . ILE A 1 282 ? 26.328 -18.781 -1.376 1 96.69 282 ILE A C 1
ATOM 2268 O O . ILE A 1 282 ? 26.094 -18.234 -0.303 1 96.69 282 ILE A O 1
ATOM 2272 N N . LEU A 1 283 ? 27.547 -19.141 -1.765 1 95.81 283 LEU A N 1
ATOM 2273 C CA . LEU A 1 283 ? 28.688 -19.031 -0.867 1 95.81 283 LEU A CA 1
ATOM 2274 C C . LEU A 1 283 ? 29.109 -17.578 -0.673 1 95.81 283 LEU A C 1
ATOM 2276 O O . LEU A 1 283 ? 29.625 -17.219 0.38 1 95.81 283 LEU A O 1
ATOM 2280 N N . ASN A 1 284 ? 28.812 -16.75 -1.63 1 96.69 284 ASN A N 1
ATOM 2281 C CA . ASN A 1 284 ? 29.406 -15.414 -1.621 1 96.69 284 ASN A CA 1
ATOM 2282 C C . ASN A 1 284 ? 28.406 -14.383 -1.096 1 96.69 284 ASN A C 1
ATOM 2284 O O . ASN A 1 284 ? 28.797 -13.266 -0.747 1 96.69 284 ASN A O 1
ATOM 2288 N N . ILE A 1 285 ? 27.141 -14.664 -1.099 1 97.62 285 ILE A N 1
ATOM 2289 C CA . ILE A 1 285 ? 26.219 -13.656 -0.586 1 97.62 285 ILE A CA 1
ATOM 2290 C C . ILE A 1 285 ? 26.438 -13.477 0.914 1 97.62 285 ILE A C 1
ATOM 2292 O O . ILE A 1 285 ? 26.391 -14.438 1.679 1 97.62 285 ILE A O 1
ATOM 2296 N N . THR A 1 286 ? 26.641 -12.242 1.338 1 98.06 286 THR A N 1
ATOM 2297 C CA . THR A 1 286 ? 27.016 -11.953 2.717 1 98.06 286 THR A CA 1
ATOM 2298 C C . THR A 1 286 ? 25.781 -11.828 3.605 1 98.06 286 THR A C 1
ATOM 2300 O O . THR A 1 286 ? 24.672 -11.68 3.107 1 98.06 286 THR A O 1
ATOM 2303 N N . TYR A 1 287 ? 26.062 -11.938 4.891 1 98.19 287 TYR A N 1
ATOM 2304 C CA . TYR A 1 287 ? 25.016 -11.703 5.879 1 98.19 287 TYR A CA 1
ATOM 2305 C C . TYR A 1 287 ? 24.391 -10.328 5.684 1 98.19 287 TYR A C 1
ATOM 2307 O O . TYR A 1 287 ? 23.156 -10.195 5.688 1 98.19 287 TYR A O 1
ATOM 2315 N N . ASP A 1 288 ? 25.172 -9.359 5.461 1 97.56 288 ASP A N 1
ATOM 2316 C CA . ASP A 1 288 ? 24.719 -7.98 5.328 1 97.56 288 ASP A CA 1
ATOM 2317 C C . ASP A 1 288 ? 23.828 -7.816 4.094 1 97.56 288 ASP A C 1
ATOM 2319 O O . ASP A 1 288 ? 22.797 -7.141 4.145 1 97.56 288 ASP A O 1
ATOM 2323 N N . GLU A 1 289 ? 24.25 -8.414 3 1 97.44 289 GLU A N 1
ATOM 2324 C CA . GLU A 1 289 ? 23.453 -8.359 1.779 1 97.44 289 GLU A CA 1
ATOM 2325 C C . GLU A 1 289 ? 22.078 -8.984 1.989 1 97.44 289 GLU A C 1
ATOM 2327 O O . GLU A 1 289 ? 21.062 -8.422 1.562 1 97.44 289 GLU A O 1
ATOM 2332 N N . ARG A 1 290 ? 22.094 -10.094 2.682 1 98.44 290 ARG A N 1
ATOM 2333 C CA . ARG A 1 290 ? 20.844 -10.781 2.949 1 98.44 290 ARG A CA 1
ATOM 2334 C C . ARG A 1 290 ? 19.953 -9.961 3.881 1 98.44 290 ARG A C 1
ATOM 2336 O O . ARG A 1 290 ? 18.734 -9.875 3.68 1 98.44 290 ARG A O 1
ATOM 2343 N N . LEU A 1 291 ? 20.562 -9.352 4.844 1 97.88 291 LEU A N 1
ATOM 2344 C CA . LEU A 1 291 ? 19.828 -8.531 5.801 1 97.88 291 LEU A CA 1
ATOM 2345 C C . LEU A 1 291 ? 19.219 -7.32 5.109 1 97.88 291 LEU A C 1
ATOM 2347 O O . LEU A 1 291 ? 18.047 -6.992 5.348 1 97.88 291 LEU A O 1
ATOM 2351 N N . ILE A 1 292 ? 19.969 -6.648 4.254 1 96.5 292 ILE A N 1
ATOM 2352 C CA . ILE A 1 292 ? 19.484 -5.484 3.516 1 96.5 292 ILE A CA 1
ATOM 2353 C C . ILE A 1 292 ? 18.328 -5.887 2.611 1 96.5 292 ILE A C 1
ATOM 2355 O O . ILE A 1 292 ? 17.281 -5.219 2.592 1 96.5 292 ILE A O 1
ATOM 2359 N N . MET A 1 293 ? 18.469 -6.977 1.914 1 97.69 293 MET A N 1
ATOM 2360 C CA . MET A 1 293 ? 17.422 -7.473 1.024 1 97.69 293 MET A CA 1
ATOM 2361 C C . MET A 1 293 ? 16.156 -7.801 1.805 1 97.69 293 MET A C 1
ATOM 2363 O O . MET A 1 293 ? 15.062 -7.383 1.418 1 97.69 293 MET A O 1
ATOM 2367 N N . SER A 1 294 ? 16.328 -8.484 2.904 1 97.75 294 SER A N 1
ATOM 2368 C CA . SER A 1 294 ? 15.203 -8.875 3.752 1 97.75 294 SER A CA 1
ATOM 2369 C C . SER A 1 294 ? 14.438 -7.652 4.254 1 97.75 294 SER A C 1
ATOM 2371 O O . SER A 1 294 ? 13.203 -7.617 4.195 1 97.75 294 SER A O 1
ATOM 2373 N N . ASN A 1 295 ? 15.156 -6.68 4.66 1 94.75 295 ASN A N 1
ATOM 2374 C CA . ASN A 1 295 ? 14.531 -5.461 5.168 1 94.75 295 ASN A CA 1
ATOM 2375 C C . ASN A 1 295 ? 13.758 -4.727 4.078 1 94.75 295 ASN A C 1
ATOM 2377 O O . ASN A 1 295 ? 12.664 -4.207 4.324 1 94.75 295 ASN A O 1
ATOM 2381 N N . ARG A 1 296 ? 14.266 -4.695 2.902 1 94.75 296 ARG A N 1
ATOM 2382 C CA . ARG A 1 296 ? 13.586 -4.074 1.77 1 94.75 296 ARG A CA 1
ATOM 2383 C C . ARG A 1 296 ? 12.312 -4.832 1.41 1 94.75 296 ARG A C 1
ATOM 2385 O O . ARG A 1 296 ? 11.258 -4.227 1.213 1 94.75 296 ARG A O 1
ATOM 2392 N N . MET A 1 297 ? 12.469 -6.113 1.401 1 95.75 297 MET A N 1
ATOM 2393 C CA . MET A 1 297 ? 11.359 -6.977 1.018 1 95.75 297 MET A CA 1
ATOM 2394 C C . MET A 1 297 ? 10.164 -6.773 1.949 1 95.75 297 MET A C 1
ATOM 2396 O O . MET A 1 297 ? 9.023 -6.699 1.495 1 95.75 297 MET A O 1
ATOM 2400 N N . LYS A 1 298 ? 10.422 -6.629 3.16 1 94 298 LYS A N 1
ATOM 2401 C CA . LYS A 1 298 ? 9.375 -6.531 4.172 1 94 298 LYS A CA 1
ATOM 2402 C C . LYS A 1 298 ? 8.578 -5.238 4.016 1 94 298 LYS A C 1
ATOM 2404 O O . LYS A 1 298 ? 7.492 -5.102 4.586 1 94 298 LYS A O 1
ATOM 2409 N N . ASN A 1 299 ? 9.109 -4.309 3.221 1 93.38 299 ASN A N 1
ATOM 2410 C CA . ASN A 1 299 ? 8.43 -3.035 3.004 1 93.38 299 ASN A CA 1
ATOM 2411 C C . ASN A 1 299 ? 7.516 -3.088 1.783 1 93.38 299 ASN A C 1
ATOM 2413 O O . ASN A 1 299 ? 6.754 -2.15 1.532 1 93.38 299 ASN A O 1
ATOM 2417 N N . LEU A 1 300 ? 7.48 -4.133 1.089 1 93.81 300 LEU A N 1
ATOM 2418 C CA . LEU A 1 300 ? 6.828 -4.168 -0.217 1 93.81 300 LEU A CA 1
ATOM 2419 C C . LEU A 1 300 ? 5.363 -4.566 -0.084 1 93.81 300 LEU A C 1
ATOM 2421 O O . LEU A 1 300 ? 4.488 -3.938 -0.682 1 93.81 300 LEU A O 1
ATOM 2425 N N . ILE A 1 301 ? 5.102 -5.664 0.669 1 94 301 ILE A N 1
ATOM 2426 C CA . ILE A 1 301 ? 3.764 -6.234 0.773 1 94 301 ILE A CA 1
ATOM 2427 C C . ILE A 1 301 ? 3.299 -6.199 2.229 1 94 301 ILE A C 1
ATOM 2429 O O . ILE A 1 301 ? 4.023 -6.633 3.127 1 94 301 ILE A O 1
ATOM 2433 N N . ASP A 1 302 ? 2.051 -5.77 2.467 1 92.81 302 ASP A N 1
ATOM 2434 C CA . ASP A 1 302 ? 1.592 -5.633 3.846 1 92.81 302 ASP A CA 1
ATOM 2435 C C . ASP A 1 302 ? 0.512 -6.66 4.172 1 92.81 302 ASP A C 1
ATOM 2437 O O . ASP A 1 302 ? 0.061 -6.754 5.316 1 92.81 302 ASP A O 1
ATOM 2441 N N . GLY A 1 303 ? 0.051 -7.41 3.146 1 94.44 303 GLY A N 1
ATOM 2442 C CA . GLY A 1 303 ? -0.88 -8.5 3.371 1 94.44 303 GLY A CA 1
ATOM 2443 C C . GLY A 1 303 ? -2.32 -8.047 3.504 1 94.44 303 GLY A C 1
ATOM 2444 O O . GLY A 1 303 ? -3.193 -8.828 3.885 1 94.44 303 GLY A O 1
ATOM 2445 N N . LYS A 1 304 ? -2.684 -6.797 3.148 1 95.12 304 LYS A N 1
ATOM 2446 C CA . LYS A 1 304 ? -4.016 -6.254 3.393 1 95.12 304 LYS A CA 1
ATOM 2447 C C . LYS A 1 304 ? -4.785 -6.078 2.086 1 95.12 304 LYS A C 1
ATOM 2449 O O . LYS A 1 304 ? -5.852 -5.461 2.064 1 95.12 304 LYS A O 1
ATOM 2454 N N . GLY A 1 305 ? -4.238 -6.578 0.975 1 96.88 305 GLY A N 1
ATOM 2455 C CA . GLY A 1 305 ? -4.809 -6.367 -0.346 1 96.88 305 GLY A CA 1
ATOM 2456 C C . GLY A 1 305 ? -6.254 -6.816 -0.45 1 96.88 305 GLY A C 1
ATOM 2457 O O . GLY A 1 305 ? -7.098 -6.094 -0.985 1 96.88 305 GLY A O 1
ATOM 2458 N N . LYS A 1 306 ? -6.59 -8.016 0.087 1 97.19 306 LYS A N 1
ATOM 2459 C CA . LYS A 1 306 ? -7.938 -8.547 -0.059 1 97.19 306 LYS A CA 1
ATOM 2460 C C . LYS A 1 306 ? -8.953 -7.703 0.712 1 97.19 306 LYS A C 1
ATOM 2462 O O . LYS A 1 306 ? -10.086 -7.52 0.265 1 97.19 306 LYS A O 1
ATOM 2467 N N . TYR A 1 307 ? -8.555 -7.109 1.827 1 95.56 307 TYR A N 1
ATOM 2468 C CA . TYR A 1 307 ? -9.453 -6.266 2.611 1 95.56 307 TYR A CA 1
ATOM 2469 C C . TYR A 1 307 ? -9.758 -4.961 1.884 1 95.56 307 TYR A C 1
ATOM 2471 O O . TYR A 1 307 ? -10.906 -4.512 1.85 1 95.56 307 TYR A O 1
ATOM 2479 N N . ARG A 1 308 ? -8.727 -4.367 1.277 1 95.81 308 ARG A N 1
ATOM 2480 C CA . ARG A 1 308 ? -8.898 -3.123 0.537 1 95.81 308 ARG A CA 1
ATOM 2481 C C . ARG A 1 308 ? -9.797 -3.326 -0.679 1 95.81 308 ARG A C 1
ATOM 2483 O O . ARG A 1 308 ? -10.695 -2.52 -0.936 1 95.81 308 ARG A O 1
ATOM 2490 N N . ILE A 1 309 ? -9.539 -4.395 -1.405 1 97.31 309 ILE A N 1
ATOM 2491 C CA . ILE A 1 309 ? -10.336 -4.688 -2.59 1 97.31 309 ILE A CA 1
ATOM 2492 C C . ILE A 1 309 ? -11.797 -4.883 -2.191 1 97.31 309 ILE A C 1
ATOM 2494 O O . ILE A 1 309 ? -12.703 -4.383 -2.865 1 97.31 309 ILE A O 1
ATOM 2498 N N . LYS A 1 310 ? -12.062 -5.598 -1.116 1 96.5 310 LYS A N 1
ATOM 2499 C CA . LYS A 1 310 ? -13.414 -5.832 -0.632 1 96.5 310 LYS A CA 1
ATOM 2500 C C . LYS A 1 310 ? -14.141 -4.512 -0.374 1 96.5 310 LYS A C 1
ATOM 2502 O O . LYS A 1 310 ? -15.328 -4.375 -0.693 1 96.5 310 LYS A O 1
ATOM 2507 N N . GLU A 1 311 ? -13.492 -3.535 0.23 1 93.75 311 GLU A N 1
ATOM 2508 C CA . GLU A 1 311 ? -14.125 -2.26 0.539 1 93.75 311 GLU A CA 1
ATOM 2509 C C . GLU A 1 311 ? -14.578 -1.545 -0.733 1 93.75 311 GLU A C 1
ATOM 2511 O O . GLU A 1 311 ? -15.641 -0.917 -0.756 1 93.75 311 GLU A O 1
ATOM 2516 N N . PHE A 1 312 ? -13.797 -1.656 -1.788 1 94.75 312 PHE A N 1
ATOM 2517 C CA . PHE A 1 312 ? -14.188 -1.05 -3.053 1 94.75 312 PHE A CA 1
ATOM 2518 C C . PHE A 1 312 ? -15.359 -1.803 -3.672 1 94.75 312 PHE A C 1
ATOM 2520 O O . PHE A 1 312 ? -16.25 -1.195 -4.277 1 94.75 312 PHE A O 1
ATOM 2527 N N . LEU A 1 313 ? -15.359 -3.104 -3.518 1 95.69 313 LEU A N 1
ATOM 2528 C CA . LEU A 1 313 ? -16.453 -3.904 -4.07 1 95.69 313 LEU A CA 1
ATOM 2529 C C . LEU A 1 313 ? -17.766 -3.559 -3.396 1 95.69 313 LEU A C 1
ATOM 2531 O O . LEU A 1 313 ? -18.828 -3.568 -4.039 1 95.69 313 LEU A O 1
ATOM 2535 N N . LYS A 1 314 ? -17.734 -3.189 -2.156 1 92.94 314 LYS A N 1
ATOM 2536 C CA . LYS A 1 314 ? -18.922 -2.859 -1.384 1 92.94 314 LYS A CA 1
ATOM 2537 C C . LYS A 1 314 ? -19.609 -1.606 -1.928 1 92.94 314 LYS A C 1
ATOM 2539 O O . LYS A 1 314 ? -20.781 -1.358 -1.649 1 92.94 314 LYS A O 1
ATOM 2544 N N . LEU A 1 315 ? -18.844 -0.833 -2.643 1 89.75 315 LEU A N 1
ATOM 2545 C CA . LEU A 1 315 ? -19.406 0.388 -3.217 1 89.75 315 LEU A CA 1
ATOM 2546 C C . LEU A 1 315 ? -20.453 0.064 -4.27 1 89.75 315 LEU A C 1
ATOM 2548 O O . LEU A 1 315 ? -21.312 0.903 -4.586 1 89.75 315 LEU A O 1
ATOM 2552 N N . TYR A 1 316 ? -20.391 -1.108 -4.832 1 88.56 316 TYR A N 1
ATOM 2553 C CA . TYR A 1 316 ? -21.344 -1.507 -5.859 1 88.56 316 TYR A CA 1
ATOM 2554 C C . TYR A 1 316 ? -22.594 -2.109 -5.234 1 88.56 316 TYR A C 1
ATOM 2556 O O . TYR A 1 316 ? -23.578 -2.389 -5.93 1 88.56 316 TYR A O 1
ATOM 2564 N N . ASP A 1 317 ? -22.531 -2.453 -3.979 1 78 317 ASP A N 1
ATOM 2565 C CA . ASP A 1 317 ? -23.688 -2.977 -3.262 1 78 317 ASP A CA 1
ATOM 2566 C C . ASP A 1 317 ? -24.641 -1.854 -2.875 1 78 317 ASP A C 1
ATOM 2568 O O . ASP A 1 317 ? -25.844 -2.084 -2.713 1 78 317 ASP A O 1
ATOM 2572 N N . LYS A 1 318 ? -24.172 -0.634 -2.902 1 63.84 318 LYS A N 1
ATOM 2573 C CA . LYS A 1 318 ? -25 0.511 -2.504 1 63.84 318 LYS A CA 1
ATOM 2574 C C . LYS A 1 318 ? -25.859 1.001 -3.664 1 63.84 318 LYS A C 1
ATOM 2576 O O . LYS A 1 318 ? -25.484 0.863 -4.828 1 63.84 318 LYS A O 1
ATOM 2581 N N . MET B 1 1 ? 25.172 11.062 -2.451 1 92.94 1 MET B N 1
ATOM 2582 C CA . MET B 1 1 ? 24.156 11.883 -3.1 1 92.94 1 MET B CA 1
ATOM 2583 C C . MET B 1 1 ? 23.703 13.016 -2.186 1 92.94 1 MET B C 1
ATOM 2585 O O . MET B 1 1 ? 23.562 12.828 -0.975 1 92.94 1 MET B O 1
ATOM 2589 N N . LYS B 1 2 ? 23.672 14.195 -2.668 1 97.38 2 LYS B N 1
ATOM 2590 C CA . LYS B 1 2 ? 23.219 15.367 -1.925 1 97.38 2 LYS B CA 1
ATOM 2591 C C . LYS B 1 2 ? 21.766 15.703 -2.238 1 97.38 2 LYS B C 1
ATOM 2593 O O . LYS B 1 2 ? 21.422 15.984 -3.389 1 97.38 2 LYS B O 1
ATOM 2598 N N . VAL B 1 3 ? 20.953 15.672 -1.149 1 98.44 3 VAL B N 1
ATOM 2599 C CA . VAL B 1 3 ? 19.531 15.906 -1.312 1 98.44 3 VAL B CA 1
ATOM 2600 C C . VAL B 1 3 ? 19.141 17.25 -0.683 1 98.44 3 VAL B C 1
ATOM 2602 O O . VAL B 1 3 ? 19.422 17.484 0.495 1 98.44 3 VAL B O 1
ATOM 2605 N N . LEU B 1 4 ? 18.531 18.141 -1.489 1 98.75 4 LEU B N 1
ATOM 2606 C CA . LEU B 1 4 ? 17.984 19.406 -1.004 1 98.75 4 LEU B CA 1
ATOM 2607 C C . LEU B 1 4 ? 16.469 19.312 -0.846 1 98.75 4 LEU B C 1
ATOM 2609 O O . LEU B 1 4 ? 15.781 18.781 -1.72 1 98.75 4 LEU B O 1
ATOM 2613 N N . ILE B 1 5 ? 15.984 19.781 0.283 1 98.88 5 ILE B N 1
ATOM 2614 C CA . ILE B 1 5 ? 14.547 19.812 0.506 1 98.88 5 ILE B CA 1
ATOM 2615 C C . ILE B 1 5 ? 14.07 21.266 0.597 1 98.88 5 ILE B C 1
ATOM 2617 O O . ILE B 1 5 ? 14.508 22.016 1.475 1 98.88 5 ILE B O 1
ATOM 2621 N N . ARG B 1 6 ? 13.188 21.672 -0.34 1 98.81 6 ARG B N 1
ATOM 2622 C CA . ARG B 1 6 ? 12.594 23 -0.353 1 98.81 6 ARG B CA 1
ATOM 2623 C C . ARG B 1 6 ? 11.195 22.984 0.257 1 98.81 6 ARG B C 1
ATOM 2625 O O . ARG B 1 6 ? 10.242 22.547 -0.384 1 98.81 6 ARG B O 1
ATOM 2632 N N . ALA B 1 7 ? 11.086 23.516 1.465 1 98.19 7 ALA B N 1
ATOM 2633 C CA . ALA B 1 7 ? 9.812 23.578 2.18 1 98.19 7 ALA B CA 1
ATOM 2634 C C . ALA B 1 7 ? 9.82 24.719 3.201 1 98.19 7 ALA B C 1
ATOM 2636 O O . ALA B 1 7 ? 10.875 25.109 3.695 1 98.19 7 ALA B O 1
ATOM 2637 N N . ASP B 1 8 ? 8.648 25.219 3.484 1 95.81 8 ASP B N 1
ATOM 2638 C CA . ASP B 1 8 ? 8.477 26.234 4.52 1 95.81 8 ASP B CA 1
ATOM 2639 C C . ASP B 1 8 ? 7.371 25.844 5.496 1 95.81 8 ASP B C 1
ATOM 2641 O O . ASP B 1 8 ? 6.57 24.953 5.207 1 95.81 8 ASP B O 1
ATOM 2645 N N . GLY B 1 9 ? 7.41 26.406 6.645 1 90.94 9 GLY B N 1
ATOM 2646 C CA . GLY B 1 9 ? 6.375 26.281 7.66 1 90.94 9 GLY B CA 1
ATOM 2647 C C . GLY B 1 9 ? 6.332 27.453 8.617 1 90.94 9 GLY B C 1
ATOM 2648 O O . GLY B 1 9 ? 7.371 28 8.984 1 90.94 9 GLY B O 1
ATOM 2649 N N . GLY B 1 10 ? 5.188 27.828 8.992 1 85.94 10 GLY B N 1
ATOM 2650 C CA . GLY B 1 10 ? 5.027 28.953 9.906 1 85.94 10 GLY B CA 1
ATOM 2651 C C . GLY B 1 10 ? 3.645 29.578 9.852 1 85.94 10 GLY B C 1
ATOM 2652 O O . GLY B 1 10 ? 2.645 28.875 9.727 1 85.94 10 GLY B O 1
ATOM 2653 N N . GLU B 1 11 ? 3.66 30.859 9.977 1 76.88 11 GLU B N 1
ATOM 2654 C CA . GLU B 1 11 ? 2.408 31.609 10.031 1 76.88 11 GLU B CA 1
ATOM 2655 C C . GLU B 1 11 ? 1.63 31.484 8.727 1 76.88 11 GLU B C 1
ATOM 2657 O O . GLU B 1 11 ? 2.217 31.516 7.641 1 76.88 11 GLU B O 1
ATOM 2662 N N . LYS B 1 12 ? 0.353 31.25 8.75 1 73.5 12 LYS B N 1
ATOM 2663 C CA . LYS B 1 12 ? -0.602 31.281 7.648 1 73.5 12 LYS B CA 1
ATOM 2664 C C . LYS B 1 12 ? -0.619 29.938 6.91 1 73.5 12 LYS B C 1
ATOM 2666 O O . LYS B 1 12 ? -1.673 29.484 6.453 1 73.5 12 LYS B O 1
ATOM 2671 N N . ILE B 1 13 ? 0.625 29.297 6.836 1 80.94 13 ILE B N 1
ATOM 2672 C CA . ILE B 1 13 ? 0.606 28.109 6.004 1 80.94 13 ILE B CA 1
ATOM 2673 C C . ILE B 1 13 ? 0.647 26.859 6.891 1 80.94 13 ILE B C 1
ATOM 2675 O O . ILE B 1 13 ? 0.459 25.734 6.406 1 80.94 13 ILE B O 1
ATOM 2679 N N . GLY B 1 14 ? 0.914 27.047 8.188 1 80.44 14 GLY B N 1
ATOM 2680 C CA . GLY B 1 14 ? 1.005 25.906 9.094 1 80.44 14 GLY B CA 1
ATOM 2681 C C . GLY B 1 14 ? 2.348 25.203 9.039 1 80.44 14 GLY B C 1
ATOM 2682 O O . GLY B 1 14 ? 3.332 25.781 8.555 1 80.44 14 GLY B O 1
ATOM 2683 N N . LEU B 1 15 ? 2.488 24.078 9.641 1 85.19 15 LEU B N 1
ATOM 2684 C CA . LEU B 1 15 ? 3.752 23.359 9.758 1 85.19 15 LEU B CA 1
ATOM 2685 C C . LEU B 1 15 ? 3.689 22.016 9.031 1 85.19 15 LEU B C 1
ATOM 2687 O O . LEU B 1 15 ? 4.629 21.219 9.102 1 85.19 15 LEU B O 1
ATOM 2691 N N . GLY B 1 16 ? 2.613 21.781 8.297 1 87.62 16 GLY B N 1
ATOM 2692 C CA . GLY B 1 16 ? 2.365 20.484 7.676 1 87.62 16 GLY B CA 1
ATOM 2693 C C . GLY B 1 16 ? 3.459 20.078 6.711 1 87.62 16 GLY B C 1
ATOM 2694 O O . GLY B 1 16 ? 3.924 18.938 6.75 1 87.62 16 GLY B O 1
ATOM 2695 N N . HIS B 1 17 ? 3.953 21.031 5.875 1 93.31 17 HIS B N 1
ATOM 2696 C CA . HIS B 1 17 ? 4.988 20.734 4.891 1 93.31 17 HIS B CA 1
ATOM 2697 C C . HIS B 1 17 ? 6.297 20.344 5.57 1 93.31 17 HIS B C 1
ATOM 2699 O O . HIS B 1 17 ? 6.949 19.375 5.168 1 93.31 17 HIS B O 1
ATOM 2705 N N . ILE B 1 18 ? 6.641 21.078 6.594 1 94.44 18 ILE B N 1
ATOM 2706 C CA . ILE B 1 18 ? 7.871 20.812 7.324 1 94.44 18 ILE B CA 1
ATOM 2707 C C . ILE B 1 18 ? 7.789 19.453 8 1 94.44 18 ILE B C 1
ATOM 2709 O O . ILE B 1 18 ? 8.703 18.625 7.887 1 94.44 18 ILE B O 1
ATOM 2713 N N . MET B 1 19 ? 6.66 19.172 8.594 1 91.38 19 MET B N 1
ATOM 2714 C CA . MET B 1 19 ? 6.523 17.938 9.383 1 91.38 19 MET B CA 1
ATOM 2715 C C . MET B 1 19 ? 6.582 16.719 8.484 1 91.38 19 MET B C 1
ATOM 2717 O O . MET B 1 19 ? 7.277 15.742 8.797 1 91.38 19 MET B O 1
ATOM 2721 N N . ARG B 1 20 ? 5.895 16.734 7.363 1 95.12 20 ARG B N 1
ATOM 2722 C CA . ARG B 1 20 ? 5.895 15.539 6.531 1 95.12 20 ARG B CA 1
ATOM 2723 C C . ARG B 1 20 ? 7.234 15.367 5.824 1 95.12 20 ARG B C 1
ATOM 2725 O O . ARG B 1 20 ? 7.703 14.242 5.652 1 95.12 20 ARG B O 1
ATOM 2732 N N . THR B 1 21 ? 7.887 16.453 5.391 1 98.19 21 THR B N 1
ATOM 2733 C CA . THR B 1 21 ? 9.164 16.312 4.707 1 98.19 21 THR B CA 1
ATOM 2734 C C . THR B 1 21 ? 10.258 15.875 5.684 1 98.19 21 THR B C 1
ATOM 2736 O O . THR B 1 21 ? 11.211 15.195 5.301 1 98.19 21 THR B O 1
ATOM 2739 N N . LEU B 1 22 ? 10.109 16.203 6.961 1 97.56 22 LEU B N 1
ATOM 2740 C CA . LEU B 1 22 ? 11.078 15.789 7.973 1 97.56 22 LEU B CA 1
ATOM 2741 C C . LEU B 1 22 ? 11.086 14.273 8.125 1 97.56 22 LEU B C 1
ATOM 2743 O O . LEU B 1 22 ? 12.133 13.68 8.406 1 97.56 22 LEU B O 1
ATOM 2747 N N . VAL B 1 23 ? 9.906 13.672 7.945 1 97.56 23 VAL B N 1
ATOM 2748 C CA . VAL B 1 23 ? 9.82 12.211 8 1 97.56 23 VAL B CA 1
ATOM 2749 C C . VAL B 1 23 ? 10.758 11.602 6.965 1 97.56 23 VAL B C 1
ATOM 2751 O O . VAL B 1 23 ? 11.547 10.703 7.281 1 97.56 23 VAL B O 1
ATOM 2754 N N . LEU B 1 24 ? 10.688 12.109 5.793 1 98.19 24 LEU B N 1
ATOM 2755 C CA . LEU B 1 24 ? 11.516 11.609 4.699 1 98.19 24 LEU B CA 1
ATOM 2756 C C . LEU B 1 24 ? 12.984 11.977 4.922 1 98.19 24 LEU B C 1
ATOM 2758 O O . LEU B 1 24 ? 13.867 11.141 4.738 1 98.19 24 LEU B O 1
ATOM 2762 N N . ALA B 1 25 ? 13.281 13.219 5.348 1 98.56 25 ALA B N 1
ATOM 2763 C CA . ALA B 1 25 ? 14.641 13.703 5.57 1 98.56 25 ALA B CA 1
ATOM 2764 C C . ALA B 1 25 ? 15.391 12.805 6.551 1 98.56 25 ALA B C 1
ATOM 2766 O O . ALA B 1 25 ? 16.531 12.398 6.289 1 98.56 25 ALA B O 1
ATOM 2767 N N . LYS B 1 26 ? 14.75 12.492 7.629 1 97.62 26 LYS B N 1
ATOM 2768 C CA . LYS B 1 26 ? 15.383 11.68 8.664 1 97.62 26 LYS B CA 1
ATOM 2769 C C . LYS B 1 26 ? 15.734 10.297 8.133 1 97.62 26 LYS B C 1
ATOM 2771 O O . LYS B 1 26 ? 16.797 9.742 8.461 1 97.62 26 LYS B O 1
ATOM 2776 N N . GLU B 1 27 ? 14.82 9.758 7.324 1 96.88 27 GLU B N 1
ATOM 2777 C CA . GLU B 1 27 ? 15.094 8.453 6.715 1 96.88 27 GLU B CA 1
ATOM 2778 C C . GLU B 1 27 ? 16.266 8.539 5.742 1 96.88 27 GLU B C 1
ATOM 2780 O O . GLU B 1 27 ? 17.094 7.629 5.68 1 96.88 27 GLU B O 1
ATOM 2785 N N . LEU B 1 28 ? 16.422 9.625 5.023 1 97.5 28 LEU B N 1
ATOM 2786 C CA . LEU B 1 28 ? 17.453 9.789 3.994 1 97.5 28 LEU B CA 1
ATOM 2787 C C . LEU B 1 28 ? 18.812 10.078 4.621 1 97.5 28 LEU B C 1
ATOM 2789 O O . LEU B 1 28 ? 19.844 9.758 4.035 1 97.5 28 LEU B O 1
ATOM 2793 N N . LEU B 1 29 ? 18.844 10.648 5.812 1 96.88 29 LEU B N 1
ATOM 2794 C CA . LEU B 1 29 ? 20.078 11.023 6.488 1 96.88 29 LEU B CA 1
ATOM 2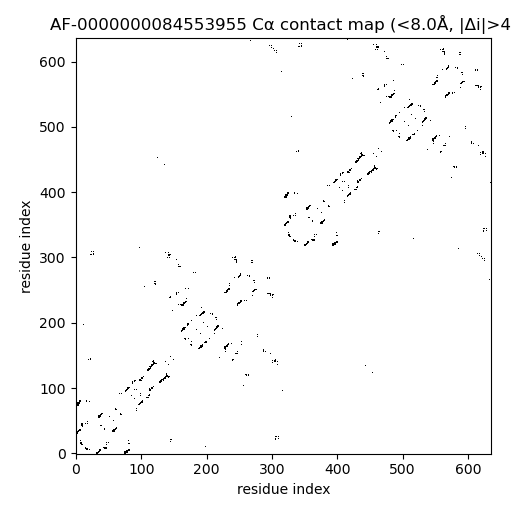795 C C . LEU B 1 29 ? 20.953 9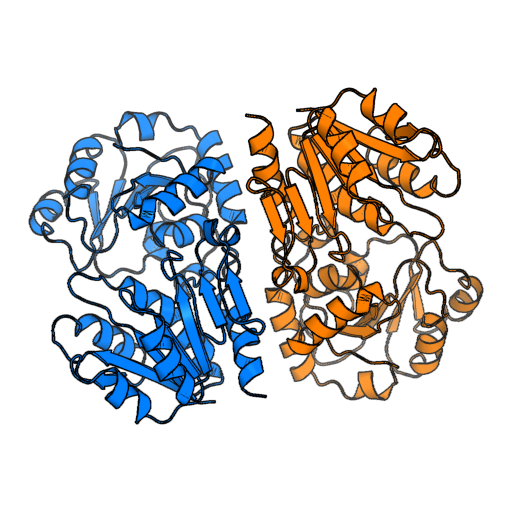.797 6.746 1 96.88 29 LEU B C 1
ATOM 2797 O O . LEU B 1 29 ? 22.156 9.922 6.922 1 96.88 29 LEU B O 1
ATOM 2801 N N . ASN B 1 30 ? 20.344 8.656 6.754 1 91.69 30 ASN B N 1
ATOM 2802 C CA . ASN B 1 30 ? 21.078 7.418 7 1 91.69 30 ASN B CA 1
ATOM 2803 C C . ASN B 1 30 ? 22.031 7.098 5.848 1 91.69 30 ASN B C 1
ATOM 2805 O O . ASN B 1 30 ? 23 6.355 6.027 1 91.69 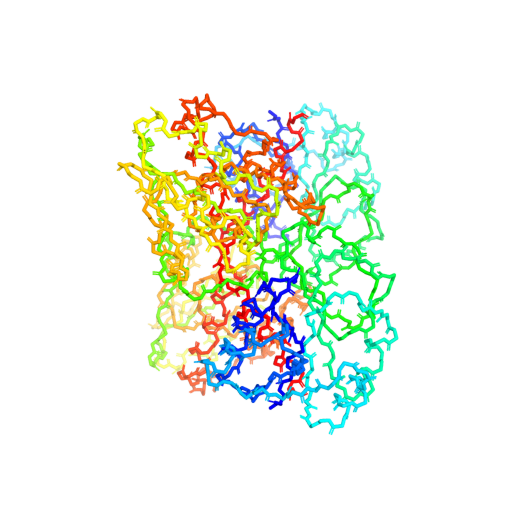30 ASN B O 1
ATOM 2809 N N . GLU B 1 31 ? 21.797 7.688 4.711 1 93.12 31 GLU B N 1
ATOM 2810 C CA . GLU B 1 31 ? 22.562 7.277 3.539 1 93.12 31 GLU B CA 1
ATOM 2811 C C . GLU B 1 31 ? 23.016 8.484 2.721 1 93.12 31 GLU B C 1
ATOM 2813 O O . GLU B 1 31 ? 23.938 8.391 1.918 1 93.12 31 GLU B O 1
ATOM 2818 N N . PHE B 1 32 ? 22.328 9.602 2.91 1 96.25 32 PHE B N 1
ATOM 2819 C CA . PHE B 1 32 ? 22.578 10.75 2.047 1 96.25 32 PHE B CA 1
ATOM 2820 C C . PHE B 1 32 ? 22.859 12 2.875 1 96.25 32 PHE B C 1
ATOM 2822 O O . PHE B 1 32 ? 22.625 12.016 4.086 1 96.25 32 PHE B O 1
ATOM 2829 N N . GLU B 1 33 ? 23.484 12.992 2.188 1 97.5 33 GLU B N 1
ATOM 2830 C CA . GLU B 1 33 ? 23.516 14.336 2.746 1 97.5 33 GLU B CA 1
ATOM 2831 C C . GLU B 1 33 ? 22.219 15.086 2.482 1 97.5 33 GLU B C 1
ATOM 2833 O O . GLU B 1 33 ? 21.734 15.117 1.35 1 97.5 33 GLU B O 1
ATOM 2838 N N . VAL B 1 34 ? 21.688 15.625 3.535 1 98.62 34 VAL B N 1
ATOM 2839 C CA . VAL B 1 34 ? 20.391 16.281 3.387 1 98.62 34 VAL B CA 1
ATOM 2840 C C . VAL B 1 34 ? 20.469 17.703 3.949 1 98.62 34 VAL B C 1
ATOM 2842 O O . VAL B 1 34 ? 20.984 17.922 5.047 1 98.62 34 VAL B O 1
ATOM 2845 N N . LYS B 1 35 ? 19.984 18.703 3.215 1 98.75 35 LYS B N 1
ATOM 2846 C CA . LYS B 1 35 ? 19.859 20.094 3.654 1 98.75 35 LYS B CA 1
ATOM 2847 C C . LYS B 1 35 ? 18.484 20.656 3.307 1 98.75 35 LYS B C 1
ATOM 2849 O O . LYS B 1 35 ? 17.859 20.219 2.346 1 98.75 35 LYS B O 1
ATOM 2854 N N . TYR B 1 36 ? 18.078 21.578 4.109 1 98.88 36 TYR B N 1
ATOM 2855 C CA . TYR B 1 36 ? 16.812 22.281 3.836 1 98.88 36 TYR B CA 1
ATOM 2856 C C . TYR B 1 36 ? 17.078 23.641 3.225 1 98.88 36 TYR B C 1
ATOM 2858 O O . TYR B 1 36 ? 18.062 24.312 3.553 1 98.88 36 TYR B O 1
ATOM 2866 N N . ILE B 1 37 ? 16.25 24.016 2.322 1 98.81 37 ILE B N 1
ATOM 2867 C CA . ILE B 1 37 ? 16.156 25.375 1.804 1 98.81 37 ILE B CA 1
ATOM 2868 C C . ILE B 1 37 ? 14.844 26.016 2.254 1 98.81 37 ILE B C 1
ATOM 2870 O O . ILE B 1 37 ? 13.758 25.562 1.874 1 98.81 37 ILE B O 1
ATOM 2874 N N . CYS B 1 38 ? 14.961 27.094 3.037 1 98.19 38 CYS B N 1
ATOM 2875 C CA . CYS B 1 38 ? 13.781 27.781 3.574 1 98.19 38 CYS B CA 1
ATOM 2876 C C . CYS B 1 38 ? 13.859 29.281 3.328 1 98.19 38 CYS B C 1
ATOM 2878 O O . CYS B 1 38 ? 14.953 29.844 3.209 1 98.19 38 CYS B O 1
ATOM 2880 N N . ILE B 1 39 ? 12.727 29.859 3.252 1 97.19 39 ILE B N 1
ATOM 2881 C CA . ILE B 1 39 ? 12.672 31.312 3.139 1 97.19 39 ILE B CA 1
ATOM 2882 C C . ILE B 1 39 ? 13.078 31.953 4.465 1 97.19 39 ILE B C 1
ATOM 2884 O O . ILE B 1 39 ? 12.664 31.5 5.531 1 97.19 39 ILE B O 1
ATOM 2888 N N . SER B 1 40 ? 13.75 33.094 4.426 1 96.88 40 SER B N 1
ATOM 2889 C CA . SER B 1 40 ? 14.391 33.688 5.594 1 96.88 40 SER B CA 1
ATOM 2890 C C . SER B 1 40 ? 13.406 34.531 6.391 1 96.88 40 SER B C 1
ATOM 2892 O O . SER B 1 40 ? 13.664 34.875 7.539 1 96.88 40 SER B O 1
ATOM 2894 N N . GLU B 1 41 ? 12.281 34.812 5.867 1 95.38 41 GLU B N 1
ATOM 2895 C CA . GLU B 1 41 ? 11.328 35.719 6.508 1 95.38 41 GLU B CA 1
ATOM 2896 C C . GLU B 1 41 ? 10.891 35.188 7.871 1 95.38 41 GLU B C 1
ATOM 2898 O O . GLU B 1 41 ? 10.766 33.969 8.055 1 95.38 41 GLU B O 1
ATOM 2903 N N . ASN B 1 42 ? 10.531 36.062 8.75 1 93.44 42 ASN B N 1
ATOM 2904 C CA . ASN B 1 42 ? 10.219 35.75 10.133 1 93.44 42 ASN B CA 1
ATOM 2905 C C . ASN B 1 42 ? 8.961 34.875 10.234 1 93.44 42 ASN B C 1
ATOM 2907 O O . ASN B 1 42 ? 8.852 34.031 11.125 1 93.44 42 ASN B O 1
ATOM 2911 N N . LYS B 1 43 ? 8.109 35.094 9.32 1 90.56 43 LYS B N 1
ATOM 2912 C CA . LYS B 1 43 ? 6.852 34.344 9.375 1 90.56 43 LYS B CA 1
ATOM 2913 C C . LYS B 1 43 ? 7.086 32.844 9.203 1 90.56 43 LYS B C 1
ATOM 2915 O O . LYS B 1 43 ? 6.219 32.031 9.531 1 90.56 43 LYS B O 1
ATOM 2920 N N . TYR B 1 44 ? 8.305 32.469 8.758 1 94 44 TYR B N 1
ATOM 2921 C CA . TYR B 1 44 ? 8.625 31.078 8.555 1 94 44 TYR B CA 1
ATOM 2922 C C . TYR B 1 44 ? 9.688 30.609 9.547 1 94 44 TYR B C 1
ATOM 2924 O O . TYR B 1 44 ? 10.289 29.547 9.367 1 94 44 TYR B O 1
ATOM 2932 N N . ALA B 1 45 ? 9.93 31.375 10.586 1 94.06 45 ALA B N 1
ATOM 2933 C CA . ALA B 1 45 ? 10.977 31.094 11.555 1 94.06 45 ALA B CA 1
ATOM 2934 C C . ALA B 1 45 ? 10.703 29.781 12.305 1 94.06 45 ALA B C 1
ATOM 2936 O O . ALA B 1 45 ? 11.617 29 12.562 1 94.06 45 ALA B O 1
ATOM 2937 N N . LYS B 1 46 ? 9.492 29.531 12.594 1 90.06 46 LYS B N 1
ATOM 2938 C CA . LYS B 1 46 ? 9.133 28.344 13.359 1 90.06 46 LYS B CA 1
ATOM 2939 C C . LYS B 1 46 ? 9.492 27.062 12.602 1 90.06 46 LYS B C 1
ATOM 2941 O O . LYS B 1 46 ? 10.016 26.125 13.188 1 90.06 46 LYS B O 1
ATOM 2946 N N . GLY B 1 47 ? 9.242 27.047 11.336 1 94.19 47 GLY B N 1
ATOM 2947 C CA . GLY B 1 47 ? 9.617 25.906 10.523 1 94.19 47 GLY B CA 1
ATOM 2948 C C . GLY B 1 47 ? 11.109 25.656 10.5 1 94.19 47 GLY B C 1
ATOM 2949 O O . GLY B 1 47 ? 11.555 24.516 10.656 1 94.19 47 GLY B O 1
ATOM 2950 N N . ARG B 1 48 ? 11.836 26.719 10.359 1 97 48 ARG B N 1
ATOM 2951 C CA . ARG B 1 48 ? 13.289 26.594 10.352 1 97 48 ARG B CA 1
ATOM 2952 C C . ARG B 1 48 ? 13.805 26.062 11.68 1 97 48 ARG B C 1
ATOM 2954 O O . ARG B 1 48 ? 14.695 25.219 11.711 1 97 48 ARG B O 1
ATOM 2961 N N . GLU B 1 49 ? 13.219 26.516 12.711 1 95.44 49 GLU B N 1
ATOM 2962 C CA . GLU B 1 49 ? 13.625 26.094 14.047 1 95.44 49 GLU B CA 1
ATOM 2963 C C . GLU B 1 49 ? 13.391 24.609 14.242 1 95.44 49 GLU B C 1
ATOM 2965 O O . GLU B 1 49 ? 14.227 23.906 14.828 1 95.44 49 GLU B O 1
ATOM 2970 N N . ILE B 1 50 ? 12.312 24.141 13.766 1 93.5 50 ILE B N 1
ATOM 2971 C CA . ILE B 1 50 ? 11.977 22.734 13.898 1 93.5 50 ILE B CA 1
ATOM 2972 C C . ILE B 1 50 ? 13.008 21.891 13.141 1 93.5 50 ILE B C 1
ATOM 2974 O O . ILE B 1 50 ? 13.523 20.891 13.68 1 93.5 50 ILE B O 1
ATOM 2978 N N . VAL B 1 51 ? 13.359 22.266 11.953 1 97.5 51 VAL B N 1
ATOM 2979 C CA . VAL B 1 51 ? 14.328 21.531 11.148 1 97.5 51 VAL B CA 1
ATOM 2980 C C . VAL B 1 51 ? 15.695 21.547 11.844 1 97.5 51 VAL B C 1
ATOM 2982 O O . VAL B 1 51 ? 16.344 20.5 11.969 1 97.5 51 VAL B O 1
ATOM 2985 N N . LYS B 1 52 ? 16.078 22.719 12.336 1 97.69 52 LYS B N 1
ATOM 2986 C CA . LYS B 1 52 ? 17.359 22.859 13.016 1 97.69 52 LYS B CA 1
ATOM 2987 C C . LYS B 1 52 ? 17.422 22.016 14.281 1 97.69 52 LYS B C 1
ATOM 2989 O O . LYS B 1 52 ? 18.469 21.484 14.633 1 97.69 52 LYS B O 1
ATOM 2994 N N . SER B 1 53 ? 16.297 21.906 14.898 1 95.81 53 SER B N 1
ATOM 2995 C CA . SER B 1 53 ? 16.25 21.125 16.125 1 95.81 53 SER B CA 1
ATOM 2996 C C . SER B 1 53 ? 16.516 19.641 15.844 1 95.81 53 SER B C 1
ATOM 2998 O O . SER B 1 53 ? 16.859 18.891 16.75 1 95.81 53 SER B O 1
ATOM 3000 N N . GLU B 1 54 ? 16.344 19.219 14.633 1 95.81 54 GLU B N 1
ATOM 3001 C CA . GLU B 1 54 ? 16.656 17.844 14.227 1 95.81 54 GLU B CA 1
ATOM 3002 C C . GLU B 1 54 ? 18.094 17.719 13.734 1 95.81 54 GLU B C 1
ATOM 3004 O O . GLU B 1 54 ? 18.453 16.719 13.125 1 95.81 54 GLU B O 1
ATOM 3009 N N . ASN B 1 55 ? 18.859 18.75 13.883 1 97 55 ASN B N 1
ATOM 3010 C CA . ASN B 1 55 ? 20.266 18.797 13.516 1 97 55 ASN B CA 1
ATOM 3011 C C . ASN B 1 55 ? 20.469 18.688 12.008 1 97 55 ASN B C 1
ATOM 3013 O O . ASN B 1 55 ? 21.391 18.016 11.547 1 97 55 ASN B O 1
ATOM 3017 N N . ILE B 1 56 ? 19.594 19.281 11.234 1 98.31 56 ILE B N 1
ATOM 3018 C CA . ILE B 1 56 ? 19.703 19.359 9.781 1 98.31 56 ILE B CA 1
ATOM 3019 C C . ILE B 1 56 ? 20.016 20.797 9.359 1 98.31 56 ILE B C 1
ATOM 3021 O O . ILE B 1 56 ? 19.422 21.734 9.875 1 98.31 56 ILE B O 1
ATOM 3025 N N . GLU B 1 57 ? 20.938 20.922 8.508 1 98.44 57 GLU B N 1
ATOM 3026 C CA . GLU B 1 57 ? 21.344 22.25 8.039 1 98.44 57 GLU B CA 1
ATOM 3027 C C . GLU B 1 57 ? 20.219 22.922 7.262 1 98.44 57 GLU B C 1
ATOM 3029 O O . GLU B 1 57 ? 19.547 22.297 6.445 1 98.44 57 GLU B O 1
ATOM 3034 N N . VAL B 1 58 ? 20.047 24.219 7.57 1 98.69 58 VAL B N 1
ATOM 3035 C CA . VAL B 1 58 ? 19.047 25.016 6.863 1 98.69 58 VAL B CA 1
ATOM 3036 C C . VAL B 1 58 ? 19.734 26.156 6.105 1 98.69 58 VAL B C 1
ATOM 3038 O O . VAL B 1 58 ? 20.484 26.938 6.691 1 98.69 58 VAL B O 1
ATOM 3041 N N . ILE B 1 59 ? 19.562 26.172 4.844 1 98.62 59 ILE B N 1
ATOM 3042 C CA . ILE B 1 59 ? 19.969 27.281 4 1 98.62 59 ILE B CA 1
ATOM 3043 C C . ILE B 1 59 ? 18.828 28.281 3.854 1 98.62 59 ILE B C 1
ATOM 3045 O O . ILE B 1 59 ? 17.766 27.938 3.316 1 98.62 59 ILE B O 1
ATOM 3049 N N . GLU B 1 60 ? 19.047 29.453 4.309 1 98.31 60 GLU B N 1
ATOM 3050 C CA . GLU B 1 60 ? 18.016 30.484 4.23 1 98.31 60 GLU B CA 1
ATOM 3051 C C . GLU B 1 60 ? 18.172 31.328 2.971 1 98.31 60 GLU B C 1
ATOM 3053 O O . GLU B 1 60 ? 19.281 31.797 2.654 1 98.31 60 GLU B O 1
ATOM 3058 N N . ILE B 1 61 ? 17.078 31.516 2.279 1 98.06 61 ILE B N 1
ATOM 3059 C CA . ILE B 1 61 ? 17.125 32.281 1.047 1 98.06 61 ILE B CA 1
ATOM 3060 C C . ILE B 1 61 ? 16.031 33.344 1.064 1 98.06 61 ILE B C 1
ATOM 3062 O O . ILE B 1 61 ? 15.102 33.281 1.869 1 98.06 61 ILE B O 1
ATOM 3066 N N . ASN B 1 62 ? 16.141 34.344 0.11 1 95.62 62 ASN B N 1
ATOM 3067 C CA . ASN B 1 62 ? 15.125 35.375 -0.065 1 95.62 62 ASN B CA 1
ATOM 3068 C C . ASN B 1 62 ? 14.07 34.969 -1.085 1 95.62 62 ASN B C 1
ATOM 3070 O O . ASN B 1 62 ? 14.398 34.375 -2.119 1 95.62 62 ASN B O 1
ATOM 3074 N N . GLU B 1 63 ? 12.875 35.281 -0.745 1 92.88 63 GLU B N 1
ATOM 3075 C CA . GLU B 1 63 ? 11.766 34.906 -1.614 1 92.88 63 GLU B CA 1
ATOM 3076 C C . GLU B 1 63 ? 11.898 35.562 -2.99 1 92.88 63 GLU B C 1
ATOM 3078 O O . GLU B 1 63 ? 11.523 34.969 -4 1 92.88 63 GLU B O 1
ATOM 3083 N N . GLU B 1 64 ? 12.414 36.75 -3.123 1 93 64 GLU B N 1
ATOM 3084 C CA . GLU B 1 64 ? 12.508 37.531 -4.355 1 93 64 GLU B CA 1
ATOM 3085 C C . GLU B 1 64 ? 13.453 36.875 -5.355 1 93 64 GLU B C 1
ATOM 3087 O O . GLU B 1 64 ? 13.227 36.938 -6.562 1 93 64 GLU B O 1
ATOM 3092 N N . ASN B 1 65 ? 14.484 36.219 -4.898 1 94.31 65 ASN B N 1
ATOM 3093 C CA . ASN B 1 65 ? 15.461 35.562 -5.766 1 94.31 65 ASN B CA 1
ATOM 3094 C C . ASN B 1 65 ? 15.547 34.062 -5.484 1 94.31 65 ASN B C 1
ATOM 3096 O O . ASN B 1 65 ? 16.641 33.5 -5.473 1 94.31 65 ASN B O 1
ATOM 3100 N N . GLU B 1 66 ? 14.367 33.469 -5.234 1 96.56 66 GLU B N 1
ATOM 3101 C CA . GLU B 1 66 ? 14.32 32.094 -4.785 1 96.56 66 GLU B CA 1
ATOM 3102 C C . GLU B 1 66 ? 14.984 31.156 -5.793 1 96.56 66 GLU B C 1
ATOM 3104 O O . GLU B 1 66 ? 15.906 30.422 -5.445 1 96.56 66 GLU B O 1
ATOM 3109 N N . LEU B 1 67 ? 14.594 31.234 -7.043 1 97.06 67 LEU B N 1
ATOM 3110 C CA . LEU B 1 67 ? 15.062 30.297 -8.055 1 97.06 67 LEU B CA 1
ATOM 3111 C C . LEU B 1 67 ? 16.562 30.422 -8.266 1 97.06 67 LEU B C 1
ATOM 3113 O O . LEU B 1 67 ? 17.281 29.422 -8.281 1 97.06 67 LEU B O 1
ATOM 3117 N N . ASP B 1 68 ? 17.031 31.641 -8.414 1 96.5 68 ASP B N 1
ATOM 3118 C CA . ASP B 1 68 ? 18.469 31.891 -8.609 1 96.5 68 ASP B CA 1
ATOM 3119 C C . ASP B 1 68 ? 19.281 31.406 -7.414 1 96.5 68 ASP B C 1
ATOM 3121 O O . ASP B 1 68 ? 20.328 30.797 -7.578 1 96.5 68 ASP B O 1
ATOM 3125 N N . SER B 1 69 ? 18.75 31.656 -6.27 1 97.62 69 SER B N 1
ATOM 3126 C CA . SER B 1 69 ? 19.438 31.234 -5.051 1 97.62 69 SER B CA 1
ATOM 3127 C C . SER B 1 69 ? 19.547 29.719 -4.977 1 97.62 69 SER B C 1
ATOM 3129 O O . SER B 1 69 ? 20.594 29.188 -4.605 1 97.62 69 SER B O 1
ATOM 3131 N N . ILE B 1 70 ? 18.5 29.016 -5.34 1 98.31 70 ILE B N 1
ATOM 3132 C CA . ILE B 1 70 ? 18.469 27.562 -5.262 1 98.31 70 ILE B CA 1
ATOM 3133 C C . ILE B 1 70 ? 19.406 26.969 -6.305 1 98.31 70 ILE B C 1
ATOM 3135 O O . ILE B 1 70 ? 20.203 26.078 -6 1 98.31 70 ILE B O 1
ATOM 3139 N N . LYS B 1 71 ? 19.344 27.5 -7.48 1 97.44 71 LYS B N 1
ATOM 3140 C CA . LYS B 1 71 ? 20.109 26.938 -8.586 1 97.44 71 LYS B CA 1
ATOM 3141 C C . LYS B 1 71 ? 21.609 27.125 -8.359 1 97.44 71 LYS B C 1
ATOM 3143 O O . LYS B 1 71 ? 22.422 26.422 -8.977 1 97.44 71 LYS B O 1
ATOM 3148 N N . ASN B 1 72 ? 22.016 28.016 -7.531 1 96.56 72 ASN B N 1
ATOM 3149 C CA . ASN B 1 72 ? 23.422 28.25 -7.227 1 96.56 72 ASN B CA 1
ATOM 3150 C C . ASN B 1 72 ? 23.953 27.281 -6.168 1 96.56 72 ASN B C 1
ATOM 3152 O O . ASN B 1 72 ? 25.141 27.25 -5.883 1 96.56 72 ASN B O 1
ATOM 3156 N N . LEU B 1 73 ? 23.078 26.484 -5.621 1 97.75 73 LEU B N 1
ATOM 3157 C CA . LEU B 1 73 ? 23.469 25.531 -4.59 1 97.75 73 LEU B CA 1
ATOM 3158 C C . LEU B 1 73 ? 23.969 24.234 -5.207 1 97.75 73 LEU B C 1
ATOM 3160 O O . LEU B 1 73 ? 23.625 23.906 -6.344 1 97.75 73 LEU B O 1
ATOM 3164 N N . ASP B 1 74 ? 24.812 23.547 -4.422 1 96.88 74 ASP B N 1
ATOM 3165 C CA . ASP B 1 74 ? 25.297 22.219 -4.832 1 96.88 74 ASP B CA 1
ATOM 3166 C C . ASP B 1 74 ? 24.344 21.125 -4.348 1 96.88 74 ASP B C 1
ATOM 3168 O O . ASP B 1 74 ? 24 21.078 -3.164 1 96.88 74 ASP B O 1
ATOM 3172 N N . GLY B 1 75 ? 23.891 20.297 -5.25 1 96.94 75 GLY B N 1
ATOM 3173 C CA . GLY B 1 75 ? 22.984 19.203 -4.934 1 96.94 75 GLY B CA 1
ATOM 3174 C C . GLY B 1 75 ? 22.703 18.312 -6.125 1 96.94 75 GLY B C 1
ATOM 3175 O O . GLY B 1 75 ? 22.922 18.703 -7.27 1 96.94 75 GLY B O 1
ATOM 3176 N N . ASP B 1 76 ? 22.281 17.062 -5.863 1 97.88 76 ASP B N 1
ATOM 3177 C CA . ASP B 1 76 ? 21.938 16.094 -6.906 1 97.88 76 ASP B CA 1
ATOM 3178 C C . ASP B 1 76 ? 20.422 16.047 -7.129 1 97.88 76 ASP B C 1
ATOM 3180 O O . ASP B 1 76 ? 19.969 16.047 -8.273 1 97.88 76 ASP B O 1
ATOM 3184 N N . ILE B 1 77 ? 19.703 16.047 -6.008 1 98.12 77 ILE B N 1
ATOM 3185 C CA . ILE B 1 77 ? 18.25 15.922 -5.996 1 98.12 77 ILE B CA 1
ATOM 3186 C C . ILE B 1 77 ? 17.641 17.094 -5.211 1 98.12 77 ILE B C 1
ATOM 3188 O O . ILE B 1 77 ? 18.188 17.516 -4.195 1 98.12 77 ILE B O 1
ATOM 3192 N N . ILE B 1 78 ? 16.547 17.625 -5.719 1 98.69 78 ILE B N 1
ATOM 3193 C CA . ILE B 1 78 ? 15.773 18.578 -4.93 1 98.69 78 ILE B CA 1
ATOM 3194 C C . ILE B 1 78 ? 14.344 18.062 -4.75 1 98.69 78 ILE B C 1
ATOM 3196 O O . ILE B 1 78 ? 13.703 17.656 -5.715 1 98.69 78 ILE B O 1
ATOM 3200 N N . ILE B 1 79 ? 13.906 18 -3.516 1 98.81 79 ILE B N 1
ATOM 3201 C CA . ILE B 1 79 ? 12.531 17.672 -3.162 1 98.81 79 ILE B CA 1
ATOM 3202 C C . ILE B 1 79 ? 11.773 18.953 -2.82 1 98.81 79 ILE B C 1
ATOM 3204 O O . ILE B 1 79 ? 12.141 19.672 -1.883 1 98.81 79 ILE B O 1
ATOM 3208 N N . VAL B 1 80 ? 10.703 19.219 -3.555 1 98.75 80 VAL B N 1
ATOM 3209 C CA . VAL B 1 80 ? 9.961 20.469 -3.389 1 98.75 80 VAL B CA 1
ATOM 3210 C C . VAL B 1 80 ? 8.578 20.172 -2.801 1 98.75 80 VAL B C 1
ATOM 3212 O O . VAL B 1 80 ? 7.816 19.391 -3.363 1 98.75 80 VAL B O 1
ATOM 3215 N N . ASP B 1 81 ? 8.289 20.75 -1.71 1 98 81 ASP B N 1
ATOM 3216 C CA . ASP B 1 81 ? 6.977 20.719 -1.077 1 98 81 ASP B CA 1
ATOM 3217 C C . ASP B 1 81 ? 6.461 22.141 -0.814 1 98 81 ASP B C 1
ATOM 3219 O O . ASP B 1 81 ? 6.672 22.688 0.268 1 98 81 ASP B O 1
ATOM 3223 N N . LYS B 1 82 ? 5.809 22.609 -1.812 1 94.25 82 LYS B N 1
ATOM 3224 C CA . LYS B 1 82 ? 5.379 24 -1.832 1 94.25 82 LYS B CA 1
ATOM 3225 C C . LYS B 1 82 ? 4.133 24.188 -2.695 1 94.25 82 LYS B C 1
ATOM 3227 O O . LYS B 1 82 ? 4.02 23.578 -3.766 1 94.25 82 LYS B O 1
ATOM 3232 N N . TYR B 1 83 ? 3.227 25.031 -2.182 1 90.19 83 TYR B N 1
ATOM 3233 C CA . TYR B 1 83 ? 2.076 25.406 -2.998 1 90.19 83 TYR B CA 1
ATOM 3234 C C . TYR B 1 83 ? 2.379 26.641 -3.838 1 90.19 83 TYR B C 1
ATOM 3236 O O . TYR B 1 83 ? 3.381 27.328 -3.609 1 90.19 83 TYR B O 1
ATOM 3244 N N . GLY B 1 84 ? 1.49 26.844 -4.805 1 89.75 84 GLY B N 1
ATOM 3245 C CA . GLY B 1 84 ? 1.567 28.094 -5.566 1 89.75 84 GLY B CA 1
ATOM 3246 C C . GLY B 1 84 ? 2.703 28.094 -6.57 1 89.75 84 GLY B C 1
ATOM 3247 O O . GLY B 1 84 ? 3.234 29.156 -6.902 1 89.75 84 GLY B O 1
ATOM 3248 N N . ILE B 1 85 ? 3.17 26.969 -6.945 1 93.62 85 ILE B N 1
ATOM 3249 C CA . ILE B 1 85 ? 4.203 26.891 -7.973 1 93.62 85 ILE B CA 1
ATOM 3250 C C . ILE B 1 85 ? 3.564 26.609 -9.328 1 93.62 85 ILE B C 1
ATOM 3252 O O . ILE B 1 85 ? 2.377 26.281 -9.406 1 93.62 85 ILE B O 1
ATOM 3256 N N . ASN B 1 86 ? 4.352 26.844 -10.391 1 95.94 86 ASN B N 1
ATOM 3257 C CA . ASN B 1 86 ? 3.918 26.516 -11.742 1 95.94 86 ASN B CA 1
ATOM 3258 C C . ASN B 1 86 ? 4.949 25.641 -12.461 1 95.94 86 ASN B C 1
ATOM 3260 O O . ASN B 1 86 ? 5.996 25.312 -11.898 1 95.94 86 ASN B O 1
ATOM 3264 N N . LYS B 1 87 ? 4.617 25.234 -13.664 1 97 87 LYS B N 1
ATOM 3265 C CA . LYS B 1 87 ? 5.477 24.312 -14.406 1 97 87 LYS B CA 1
ATOM 3266 C C . LYS B 1 87 ? 6.824 24.953 -14.727 1 97 87 LYS B C 1
ATOM 3268 O O . LYS B 1 87 ? 7.848 24.281 -14.781 1 97 87 LYS B O 1
ATOM 3273 N N . GLU B 1 88 ? 6.879 26.297 -14.922 1 97.31 88 GLU B N 1
ATOM 3274 C CA . GLU B 1 88 ? 8.125 27 -15.211 1 97.31 88 GLU B CA 1
ATOM 3275 C C . GLU B 1 88 ? 9.094 26.906 -14.031 1 97.31 88 GLU B C 1
ATOM 3277 O O . GLU B 1 88 ? 10.305 26.75 -14.234 1 97.31 88 GLU B O 1
ATOM 3282 N N . TYR B 1 89 ? 8.555 27 -12.867 1 97.69 89 TYR B N 1
ATOM 3283 C CA . TYR B 1 89 ? 9.344 26.859 -11.648 1 97.69 89 TYR B CA 1
ATOM 3284 C C . TYR B 1 89 ? 10.016 25.484 -11.594 1 97.69 89 TYR B C 1
ATOM 3286 O O . TYR B 1 89 ? 11.227 25.391 -11.375 1 97.69 89 TYR B O 1
ATOM 3294 N N . LEU B 1 90 ? 9.312 24.438 -11.828 1 98.38 90 LEU B N 1
ATOM 3295 C CA . LEU B 1 90 ? 9.812 23.062 -11.797 1 98.38 90 LEU B CA 1
ATOM 3296 C C . LEU B 1 90 ? 10.805 22.812 -12.93 1 98.38 90 LEU B C 1
ATOM 3298 O O . LEU B 1 90 ? 11.844 22.188 -12.719 1 98.38 90 LEU B O 1
ATOM 3302 N N . ASN B 1 91 ? 10.508 23.375 -14.133 1 98 91 ASN B N 1
ATOM 3303 C CA . ASN B 1 91 ? 11.43 23.266 -15.258 1 98 91 ASN B CA 1
ATOM 3304 C C . ASN B 1 91 ? 12.773 23.906 -14.953 1 98 91 ASN B C 1
ATOM 3306 O O . ASN B 1 91 ? 13.828 23.359 -15.289 1 98 91 ASN B O 1
ATOM 3310 N N . SER B 1 92 ? 12.68 25.047 -14.398 1 98 92 SER B N 1
ATOM 3311 C CA . SER B 1 92 ? 13.898 25.766 -14.07 1 98 92 SER B CA 1
ATOM 3312 C C . SER B 1 92 ? 14.773 24.969 -13.109 1 98 92 SER B C 1
ATOM 3314 O O . SER B 1 92 ? 15.992 24.891 -13.289 1 98 92 SER B O 1
ATOM 3316 N N . LEU B 1 93 ? 14.188 24.359 -12.125 1 98.38 93 LEU B N 1
ATOM 3317 C CA . LEU B 1 93 ? 14.938 23.531 -11.18 1 98.38 93 LEU B CA 1
ATOM 3318 C C . LEU B 1 93 ? 15.531 22.312 -11.875 1 98.38 93 LEU B C 1
ATOM 3320 O O . LEU B 1 93 ? 16.625 21.875 -11.531 1 98.38 93 LEU B O 1
ATOM 3324 N N . GLY B 1 94 ? 14.797 21.828 -12.836 1 98 94 GLY B N 1
ATOM 3325 C CA . GLY B 1 94 ? 15.195 20.625 -13.562 1 98 94 GLY B CA 1
ATOM 3326 C C . GLY B 1 94 ? 16.453 20.828 -14.398 1 98 94 GLY B C 1
ATOM 3327 O O . GLY B 1 94 ? 17.078 19.859 -14.836 1 98 94 GLY B O 1
ATOM 3328 N N . GLU B 1 95 ? 16.844 22.062 -14.648 1 97.38 95 GLU B N 1
ATOM 3329 C CA . GLU B 1 95 ? 18.062 22.375 -15.375 1 97.38 95 GLU B CA 1
ATOM 3330 C C . GLU B 1 95 ? 19.297 22 -14.547 1 97.38 95 GLU B C 1
ATOM 3332 O O . GLU B 1 95 ? 20.391 21.797 -15.102 1 97.38 95 GLU B O 1
ATOM 3337 N N . LYS B 1 96 ? 19.094 21.859 -13.273 1 97.06 96 LYS B N 1
ATOM 3338 C CA . LYS B 1 96 ? 20.25 21.672 -12.406 1 97.06 96 LYS B CA 1
ATOM 3339 C C . LYS B 1 96 ? 20.125 20.391 -11.586 1 97.06 96 LYS B C 1
ATOM 3341 O O . LYS B 1 96 ? 21.141 19.75 -11.281 1 97.06 96 LYS B O 1
ATOM 3346 N N . PHE B 1 97 ? 18.922 20 -11.227 1 98.12 97 PHE B N 1
ATOM 3347 C CA . PHE B 1 97 ? 18.703 18.906 -10.281 1 98.12 97 PHE B CA 1
ATOM 3348 C C . PHE B 1 97 ? 17.781 17.859 -10.867 1 98.12 97 PHE B C 1
ATOM 3350 O O . PHE B 1 97 ? 17.047 18.141 -11.828 1 98.12 97 PHE B O 1
ATOM 3357 N N . LYS B 1 98 ? 17.828 16.594 -10.336 1 98.19 98 LYS B N 1
ATOM 3358 C CA . LYS B 1 98 ? 16.656 15.727 -10.383 1 98.19 98 LYS B CA 1
ATOM 3359 C C . LYS B 1 98 ? 15.555 16.25 -9.477 1 98.19 98 LYS B C 1
ATOM 3361 O O . LYS B 1 98 ? 15.766 16.453 -8.273 1 98.19 98 LYS B O 1
ATOM 3366 N N . VAL B 1 99 ? 14.367 16.484 -10.016 1 98.56 99 VAL B N 1
ATOM 3367 C CA . VAL B 1 99 ? 13.32 17.188 -9.266 1 98.56 99 VAL B CA 1
ATOM 3368 C C . VAL B 1 99 ? 12.266 16.188 -8.797 1 98.56 99 VAL B C 1
ATOM 3370 O O . VAL B 1 99 ? 11.711 15.438 -9.602 1 98.56 99 VAL B O 1
ATOM 3373 N N . ILE B 1 100 ? 12.039 16.125 -7.523 1 98.69 100 ILE B N 1
ATOM 3374 C CA . ILE B 1 100 ? 10.938 15.422 -6.883 1 98.69 100 ILE B CA 1
ATOM 3375 C C . ILE B 1 100 ? 9.922 16.422 -6.344 1 98.69 100 ILE B C 1
ATOM 3377 O O . ILE B 1 100 ? 10.281 17.359 -5.617 1 98.69 100 ILE B O 1
ATOM 3381 N N . TYR B 1 101 ? 8.695 16.266 -6.691 1 98.69 101 TYR B N 1
ATOM 3382 C CA . TYR B 1 101 ? 7.66 17.172 -6.227 1 98.69 101 TYR B CA 1
ATOM 3383 C C . TYR B 1 101 ? 6.621 16.453 -5.391 1 98.69 101 TYR B C 1
ATOM 3385 O O . TYR B 1 101 ? 6.105 15.406 -5.797 1 98.69 101 TYR B O 1
ATOM 3393 N N . ILE B 1 102 ? 6.367 16.938 -4.219 1 98.19 102 ILE B N 1
ATOM 3394 C CA . ILE B 1 102 ? 5.281 16.453 -3.377 1 98.19 102 ILE B CA 1
ATOM 3395 C C . ILE B 1 102 ? 4.016 17.25 -3.641 1 98.19 102 ILE B C 1
ATOM 3397 O O . ILE B 1 102 ? 3.963 18.453 -3.354 1 98.19 102 ILE B O 1
ATOM 3401 N N . ASP B 1 103 ? 2.994 16.609 -4.207 1 96.44 103 ASP B N 1
ATOM 3402 C CA . ASP B 1 103 ? 1.734 17.234 -4.586 1 96.44 103 ASP B CA 1
ATOM 3403 C C . ASP B 1 103 ? 0.601 16.812 -3.66 1 96.44 103 ASP B C 1
ATOM 3405 O O . ASP B 1 103 ? 0.717 15.805 -2.955 1 96.44 103 ASP B O 1
ATOM 3409 N N . ASP B 1 104 ? -0.478 17.656 -3.621 1 93.06 104 ASP B N 1
ATOM 3410 C CA . ASP B 1 104 ? -1.676 17.312 -2.867 1 93.06 104 ASP B CA 1
ATOM 3411 C C . ASP B 1 104 ? -2.912 17.312 -3.762 1 93.06 104 ASP B C 1
ATOM 3413 O O . ASP B 1 104 ? -3.832 16.516 -3.568 1 93.06 104 ASP B O 1
ATOM 3417 N N . ASN B 1 105 ? -2.898 18.172 -4.859 1 90.56 105 ASN B N 1
ATOM 3418 C CA . ASN B 1 105 ? -4.203 18.531 -5.402 1 90.56 105 ASN B CA 1
ATOM 3419 C C . ASN B 1 105 ? -4.258 18.312 -6.914 1 90.56 105 ASN B C 1
ATOM 3421 O O . ASN B 1 105 ? -5.316 18.453 -7.527 1 90.56 105 ASN B O 1
ATOM 3425 N N . ASN B 1 106 ? -3.145 17.969 -7.523 1 93.81 106 ASN B N 1
ATOM 3426 C CA . ASN B 1 106 ? -3.117 17.797 -8.977 1 93.81 106 ASN B CA 1
ATOM 3427 C C . ASN B 1 106 ? -3.594 19.062 -9.688 1 93.81 106 ASN B C 1
ATOM 3429 O O . ASN B 1 106 ? -4.465 19 -10.555 1 93.81 106 ASN B O 1
ATOM 3433 N N . GLU B 1 107 ? -3.031 20.156 -9.375 1 92.75 107 GLU B N 1
ATOM 3434 C CA . GLU B 1 107 ? -3.545 21.453 -9.836 1 92.75 107 GLU B CA 1
ATOM 3435 C C . GLU B 1 107 ? -2.855 21.891 -11.125 1 92.75 107 GLU B C 1
ATOM 3437 O O . GLU B 1 107 ? -3.387 22.703 -11.875 1 92.75 107 GLU B O 1
ATOM 3442 N N . LEU B 1 108 ? -1.677 21.422 -11.438 1 95.75 108 LEU B N 1
ATOM 3443 C CA . LEU B 1 108 ? -0.957 21.844 -12.633 1 95.75 108 LEU B CA 1
ATOM 3444 C C . LEU B 1 108 ? -1.422 21.031 -13.852 1 95.75 108 LEU B C 1
ATOM 3446 O O . LEU B 1 108 ? -1.789 19.875 -13.719 1 95.75 108 LEU B O 1
ATOM 3450 N N . ASP B 1 109 ? -1.368 21.641 -14.961 1 95.5 109 ASP B N 1
ATOM 3451 C CA . ASP B 1 109 ? -1.724 20.953 -16.203 1 95.5 109 ASP B CA 1
ATOM 3452 C C . ASP B 1 109 ? -0.638 19.969 -16.609 1 95.5 109 ASP B C 1
ATOM 3454 O O . ASP B 1 109 ? -0.897 19.031 -17.375 1 95.5 109 ASP B O 1
ATOM 3458 N N . TYR B 1 110 ? 0.534 20.281 -16.172 1 97.62 110 TYR B N 1
ATOM 3459 C CA . TYR B 1 110 ? 1.677 19.438 -16.5 1 97.62 110 TYR B CA 1
ATOM 3460 C C . TYR B 1 110 ? 2.748 19.516 -15.414 1 97.62 110 TYR B C 1
ATOM 3462 O O . TYR B 1 110 ? 3.049 20.609 -14.914 1 97.62 110 TYR B O 1
ATOM 3470 N N . TYR B 1 111 ? 3.324 18.406 -15.031 1 98.12 111 TYR B N 1
ATOM 3471 C CA . TYR B 1 111 ? 4.379 18.328 -14.023 1 98.12 111 TYR B CA 1
ATOM 3472 C C . TYR B 1 111 ? 5.684 17.828 -14.641 1 98.12 111 TYR B C 1
ATOM 3474 O O . TYR B 1 111 ? 5.891 16.625 -14.797 1 98.12 111 TYR B O 1
ATOM 3482 N N . PRO B 1 112 ? 6.637 18.734 -15.016 1 98.19 112 PRO B N 1
ATOM 3483 C CA . PRO B 1 112 ? 7.914 18.328 -15.602 1 98.19 112 PRO B CA 1
ATOM 3484 C C . PRO B 1 112 ? 8.945 17.922 -14.555 1 98.19 112 PRO B C 1
ATOM 3486 O O . PRO B 1 112 ? 9.969 18.578 -14.391 1 98.19 112 PRO B O 1
ATOM 3489 N N . VAL B 1 113 ? 8.734 16.75 -13.836 1 98.44 113 VAL B N 1
ATOM 3490 C CA . VAL B 1 113 ? 9.578 16.328 -12.719 1 98.44 113 VAL B CA 1
ATOM 3491 C C . VAL B 1 113 ? 10.047 14.898 -12.945 1 98.44 113 VAL B C 1
ATOM 3493 O O . VAL B 1 113 ? 9.547 14.203 -13.836 1 98.44 113 VAL B O 1
ATOM 3496 N N . ASN B 1 114 ? 11.055 14.5 -12.203 1 98.19 114 ASN B N 1
ATOM 3497 C CA . ASN B 1 114 ? 11.57 13.141 -12.266 1 98.19 114 ASN B CA 1
ATOM 3498 C C . ASN B 1 114 ? 10.727 12.18 -11.43 1 98.19 114 ASN B C 1
ATOM 3500 O O . ASN B 1 114 ? 10.578 11.008 -11.789 1 98.19 114 ASN B O 1
ATOM 3504 N N . MET B 1 115 ? 10.188 12.695 -10.375 1 98.12 115 MET B N 1
ATOM 3505 C CA . MET B 1 115 ? 9.336 11.922 -9.477 1 98.12 115 MET B CA 1
ATOM 3506 C C . MET B 1 115 ? 8.242 12.797 -8.867 1 98.12 115 MET B C 1
ATOM 3508 O O . MET B 1 115 ? 8.492 13.945 -8.508 1 98.12 115 MET B O 1
ATOM 3512 N N . LEU B 1 116 ? 7.086 12.312 -8.852 1 98.31 116 LEU B N 1
ATOM 3513 C CA . LEU B 1 116 ? 5.941 12.969 -8.227 1 98.31 116 LEU B CA 1
ATOM 3514 C C . LEU B 1 116 ? 5.383 12.109 -7.094 1 98.31 116 LEU B C 1
ATOM 3516 O O . LEU B 1 116 ? 5.137 10.914 -7.277 1 98.31 116 LEU B O 1
ATOM 3520 N N . ILE B 1 117 ? 5.246 12.695 -5.91 1 98.25 117 ILE B N 1
ATOM 3521 C CA . ILE B 1 117 ? 4.734 11.984 -4.746 1 98.25 117 ILE B CA 1
ATOM 3522 C C . ILE B 1 117 ? 3.432 12.625 -4.277 1 98.25 117 ILE B C 1
ATOM 3524 O O . ILE B 1 117 ? 3.352 13.852 -4.133 1 98.25 117 ILE B O 1
ATOM 3528 N N . ASN B 1 118 ? 2.43 11.883 -4.105 1 97.5 118 ASN B N 1
ATOM 3529 C CA . ASN B 1 118 ? 1.193 12.289 -3.441 1 97.5 118 ASN B CA 1
ATOM 3530 C C . ASN B 1 118 ? 0.714 11.227 -2.457 1 97.5 118 ASN B C 1
ATOM 3532 O O . ASN B 1 118 ? 0.207 10.18 -2.865 1 97.5 118 ASN B O 1
ATOM 3536 N N . GLN B 1 119 ? 0.787 11.523 -1.208 1 97.06 119 GLN B N 1
ATOM 3537 C CA . GLN B 1 119 ? 0.571 10.531 -0.162 1 97.06 119 GLN B CA 1
ATOM 3538 C C . GLN B 1 119 ? -0.917 10.344 0.123 1 97.06 119 GLN B C 1
ATOM 3540 O O . GLN B 1 119 ? -1.301 9.461 0.896 1 97.06 119 GLN B O 1
ATOM 3545 N N . ASN B 1 120 ? -1.785 11.148 -0.377 1 96.06 120 ASN B N 1
ATOM 3546 C CA . ASN B 1 120 ? -3.215 11.078 -0.088 1 96.06 120 ASN B CA 1
ATOM 3547 C C . ASN B 1 120 ? -3.848 9.828 -0.693 1 96.06 120 ASN B C 1
ATOM 3549 O O . ASN B 1 120 ? -3.586 9.492 -1.849 1 96.06 120 ASN B O 1
ATOM 3553 N N . PRO B 1 121 ? -4.715 9.164 0.04 1 94 121 PRO B N 1
ATOM 3554 C CA . PRO B 1 121 ? -5.32 7.918 -0.447 1 94 121 PRO B CA 1
ATOM 3555 C C . PRO B 1 121 ? -6.09 8.109 -1.751 1 94 121 PRO B C 1
ATOM 3557 O O . PRO B 1 121 ? -6.051 7.242 -2.629 1 94 121 PRO B O 1
ATOM 3560 N N . HIS B 1 122 ? -6.781 9.203 -1.929 1 93.62 122 HIS B N 1
ATOM 3561 C CA . HIS B 1 122 ? -7.602 9.453 -3.109 1 93.62 122 HIS B CA 1
ATOM 3562 C C . HIS B 1 122 ? -6.738 9.75 -4.328 1 93.62 122 HIS B C 1
ATOM 3564 O O . HIS B 1 122 ? -7.227 9.742 -5.461 1 93.62 122 HIS B O 1
ATOM 3570 N N . SER B 1 123 ? -5.445 9.969 -4.16 1 94.56 123 SER B N 1
ATOM 3571 C CA . SER B 1 123 ? -4.582 10.375 -5.262 1 94.56 123 SER B CA 1
ATOM 3572 C C . SER B 1 123 ? -4.32 9.219 -6.219 1 94.56 123 SER B C 1
ATOM 3574 O O . SER B 1 123 ? -3.844 9.43 -7.34 1 94.56 123 SER B O 1
ATOM 3576 N N . GLU B 1 124 ? -4.574 8.031 -5.789 1 88.88 124 GLU B N 1
ATOM 3577 C CA . GLU B 1 124 ? -4.445 6.863 -6.656 1 88.88 124 GLU B CA 1
ATOM 3578 C C . GLU B 1 124 ? -5.344 6.992 -7.887 1 88.88 124 GLU B C 1
ATOM 3580 O O . GLU B 1 124 ? -5.102 6.34 -8.906 1 88.88 124 GLU B O 1
ATOM 3585 N N . PHE B 1 125 ? -6.305 7.828 -7.797 1 88.56 125 PHE B N 1
ATOM 3586 C CA . PHE B 1 125 ? -7.277 7.938 -8.883 1 88.56 125 PHE B CA 1
ATOM 3587 C C . PHE B 1 125 ? -7.055 9.219 -9.68 1 88.56 125 PHE B C 1
ATOM 3589 O O . PHE B 1 125 ? -7.867 9.57 -10.531 1 88.56 125 PHE B O 1
ATOM 3596 N N . PHE B 1 126 ? -5.988 9.945 -9.367 1 91.12 126 PHE B N 1
ATOM 3597 C CA . PHE B 1 126 ? -5.617 11.109 -10.156 1 91.12 126 PHE B CA 1
ATOM 3598 C C . PHE B 1 126 ? -4.961 10.688 -11.469 1 91.12 126 PHE B C 1
ATOM 3600 O O . PHE B 1 126 ? -4.27 9.664 -11.516 1 91.12 126 PHE B O 1
ATOM 3607 N N . SER B 1 127 ? -5.238 11.383 -12.523 1 89.44 127 SER B N 1
ATOM 3608 C CA . SER B 1 127 ? -4.5 11.266 -13.773 1 89.44 127 SER B CA 1
ATOM 3609 C C . SER B 1 127 ? -3.512 12.414 -13.945 1 89.44 127 SER B C 1
ATOM 3611 O O . SER B 1 127 ? -3.881 13.5 -14.398 1 89.44 127 SER B O 1
ATOM 3613 N N . TYR B 1 128 ? -2.299 12.172 -13.633 1 94.12 128 TYR B N 1
ATOM 3614 C CA . TYR B 1 128 ? -1.279 13.211 -13.719 1 94.12 128 TYR B CA 1
ATOM 3615 C C . TYR B 1 128 ? -0.72 13.305 -15.133 1 94.12 128 TYR B C 1
ATOM 3617 O O . TYR B 1 128 ? -0.485 12.281 -15.789 1 94.12 128 TYR B O 1
ATOM 3625 N N . ASN B 1 129 ? -0.615 14.516 -15.594 1 96.06 129 ASN B N 1
ATOM 3626 C CA . ASN B 1 129 ? 0.139 14.789 -16.812 1 96.06 129 ASN B CA 1
ATO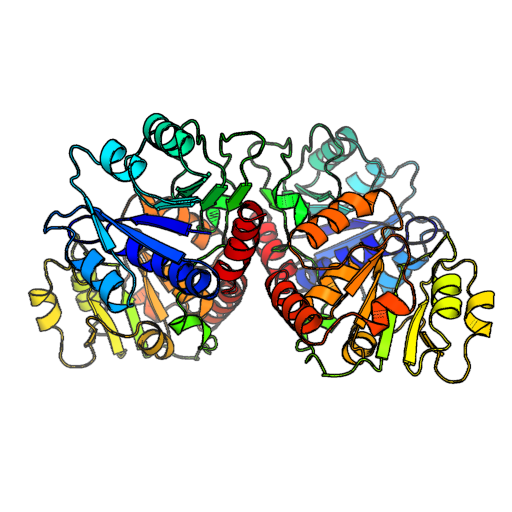M 3627 C C . ASN B 1 129 ? 1.612 15.055 -16.516 1 96.06 129 ASN B C 1
ATOM 3629 O O . ASN B 1 129 ? 1.965 16.109 -15.984 1 96.06 129 ASN B O 1
ATOM 3633 N N . VAL B 1 130 ? 2.455 14.047 -16.828 1 96.5 130 VAL B N 1
ATOM 3634 C CA . VAL B 1 130 ? 3.871 14.078 -16.469 1 96.5 130 VAL B CA 1
ATOM 3635 C C . VAL B 1 130 ? 4.715 13.648 -17.672 1 96.5 130 VAL B C 1
ATOM 3637 O O . VAL B 1 130 ? 4.176 13.305 -18.719 1 96.5 130 VAL B O 1
ATOM 3640 N N . ARG B 1 131 ? 6.09 13.734 -17.5 1 94.81 131 ARG B N 1
ATOM 3641 C CA . ARG B 1 131 ? 7.008 13.172 -18.484 1 94.81 131 ARG B CA 1
ATOM 3642 C C . ARG B 1 131 ? 6.883 11.656 -18.562 1 94.81 131 ARG B C 1
ATOM 3644 O O . ARG B 1 131 ? 6.453 11.023 -17.594 1 94.81 131 ARG B O 1
ATOM 3651 N N . LYS B 1 132 ? 7.305 11.016 -19.656 1 89.44 132 LYS B N 1
ATOM 3652 C CA . LYS B 1 132 ? 7.211 9.578 -19.875 1 89.44 132 LYS B CA 1
ATOM 3653 C C . LYS B 1 132 ? 7.992 8.805 -18.812 1 89.44 132 LYS B C 1
ATOM 3655 O O . LYS B 1 132 ? 7.543 7.758 -18.344 1 89.44 132 LYS B O 1
ATOM 3660 N N . ASP B 1 133 ? 9.117 9.406 -18.312 1 91.62 133 ASP B N 1
ATOM 3661 C CA . ASP B 1 133 ? 10 8.672 -17.422 1 91.62 133 ASP B CA 1
ATOM 3662 C C . ASP B 1 133 ? 9.781 9.094 -15.961 1 91.62 133 ASP B C 1
ATOM 3664 O O . ASP B 1 133 ? 10.508 8.664 -15.07 1 91.62 133 ASP B O 1
ATOM 3668 N N . THR B 1 134 ? 8.734 9.961 -15.75 1 96.25 134 THR B N 1
ATOM 3669 C CA . THR B 1 134 ? 8.445 10.391 -14.383 1 96.25 134 THR B CA 1
ATOM 3670 C C . THR B 1 134 ? 7.914 9.227 -13.555 1 96.25 134 THR B C 1
ATOM 3672 O O . THR B 1 134 ? 7.043 8.484 -14.008 1 96.25 134 THR B O 1
ATOM 3675 N N . LYS B 1 135 ? 8.5 9.039 -12.391 1 95.12 135 LYS B N 1
ATOM 3676 C CA . LYS B 1 135 ? 7.934 8.102 -11.43 1 95.12 135 LYS B CA 1
ATOM 3677 C C . LYS B 1 135 ? 6.816 8.75 -10.617 1 95.12 135 LYS B C 1
ATOM 3679 O O . LYS B 1 135 ? 7.051 9.727 -9.898 1 95.12 135 LYS B O 1
ATOM 3684 N N . VAL B 1 136 ? 5.609 8.219 -10.727 1 95.94 136 VAL B N 1
ATOM 3685 C CA . VAL B 1 136 ? 4.465 8.758 -10 1 95.94 136 VAL B CA 1
ATOM 3686 C C . VAL B 1 136 ? 4.109 7.84 -8.836 1 95.94 136 VAL B C 1
ATOM 3688 O O . VAL B 1 136 ? 3.684 6.703 -9.047 1 95.94 136 VAL B O 1
ATOM 3691 N N . LEU B 1 137 ? 4.348 8.305 -7.625 1 96.81 137 LEU B N 1
ATOM 3692 C CA . LEU B 1 137 ? 4.094 7.566 -6.391 1 96.81 137 LEU B CA 1
ATOM 3693 C C . LEU B 1 137 ? 2.883 8.133 -5.66 1 96.81 137 LEU B C 1
ATOM 3695 O O . LEU B 1 137 ? 3.006 9.102 -4.902 1 96.81 137 LEU B O 1
ATOM 3699 N N . CYS B 1 138 ? 1.705 7.414 -5.855 1 95.5 138 CYS B N 1
ATOM 3700 C CA . CYS B 1 138 ? 0.464 7.953 -5.309 1 95.5 138 CYS B CA 1
ATOM 3701 C C . CYS B 1 138 ? -0.192 6.953 -4.359 1 95.5 138 CYS B C 1
ATOM 3703 O O . CYS B 1 138 ? -0.068 5.742 -4.543 1 95.5 138 CYS B O 1
ATOM 3705 N N . GLY B 1 139 ? -0.886 7.562 -3.346 1 94.69 139 GLY B N 1
ATOM 3706 C CA . GLY B 1 139 ? -1.727 6.758 -2.473 1 94.69 139 GLY B CA 1
ATOM 3707 C C . GLY B 1 139 ? -1.111 6.516 -1.107 1 94.69 139 GLY B C 1
ATOM 3708 O O . GLY B 1 139 ? -0.006 6.984 -0.827 1 94.69 139 GLY B O 1
ATOM 3709 N N . SER B 1 140 ? -1.802 5.695 -0.332 1 94.25 140 SER B N 1
ATOM 3710 C CA . SER B 1 140 ? -1.466 5.5 1.074 1 94.25 140 SER B CA 1
ATOM 3711 C C . SER B 1 140 ? -0.183 4.688 1.228 1 94.25 140 SER B C 1
ATOM 3713 O O . SER B 1 140 ? 0.431 4.684 2.297 1 94.25 140 SER B O 1
ATOM 3715 N N . MET B 1 141 ? 0.261 4.027 0.15 1 93.81 141 MET B N 1
ATOM 3716 C CA . MET B 1 141 ? 1.51 3.27 0.172 1 93.81 141 MET B CA 1
ATOM 3717 C C . MET B 1 141 ? 2.699 4.191 0.429 1 93.81 141 MET B C 1
ATOM 3719 O O . MET B 1 141 ? 3.742 3.744 0.912 1 93.81 141 MET B O 1
ATOM 3723 N N . TYR B 1 142 ? 2.508 5.449 0.167 1 96.81 142 TYR B N 1
ATOM 3724 C CA . TYR B 1 142 ? 3.635 6.375 0.227 1 96.81 142 TYR B CA 1
ATOM 3725 C C . TYR B 1 142 ? 3.41 7.441 1.29 1 96.81 142 TYR B C 1
ATOM 3727 O O . TYR B 1 142 ? 4.047 8.5 1.262 1 96.81 142 TYR B O 1
ATOM 3735 N N . THR B 1 143 ? 2.48 7.125 2.197 1 96.94 143 THR B N 1
ATOM 3736 C CA . THR B 1 143 ? 2.193 8.07 3.273 1 96.94 143 THR B CA 1
ATOM 3737 C C . THR B 1 143 ? 3.408 8.242 4.18 1 96.94 143 THR B C 1
ATOM 3739 O O . THR B 1 143 ? 4.016 7.258 4.609 1 96.94 143 THR B O 1
ATOM 3742 N N . LEU B 1 144 ? 3.783 9.469 4.465 1 97.75 144 LEU B N 1
ATOM 3743 C CA . LEU B 1 144 ? 4.898 9.812 5.34 1 97.75 144 LEU B CA 1
ATOM 3744 C C . LEU B 1 144 ? 4.434 9.945 6.789 1 97.75 144 LEU B C 1
ATOM 3746 O O . LEU B 1 144 ? 4.016 11.023 7.215 1 97.75 144 LEU B O 1
ATOM 3750 N N . LEU B 1 145 ? 4.484 8.883 7.512 1 96.5 145 LEU B N 1
ATOM 3751 C CA . LEU B 1 145 ? 4.055 8.82 8.906 1 96.5 145 LEU B CA 1
ATOM 3752 C C . LEU B 1 145 ? 5.238 9.008 9.844 1 96.5 145 LEU B C 1
ATOM 3754 O O . LEU B 1 145 ? 6.289 8.398 9.656 1 96.5 145 LEU B O 1
ATOM 3758 N N . ARG B 1 146 ? 5.086 9.812 10.875 1 95.12 146 ARG B N 1
ATOM 3759 C CA . ARG B 1 146 ? 6.145 10.094 11.836 1 95.12 146 ARG B CA 1
ATOM 3760 C C . ARG B 1 146 ? 6.508 8.844 12.633 1 95.12 146 ARG B C 1
ATOM 3762 O O . ARG B 1 146 ? 5.645 8.016 12.93 1 95.12 146 ARG B O 1
ATOM 3769 N N . ASP B 1 147 ? 7.703 8.758 13.086 1 94.31 147 ASP B N 1
ATOM 3770 C CA . ASP B 1 147 ? 8.242 7.594 13.781 1 94.31 147 ASP B CA 1
ATOM 3771 C C . ASP B 1 147 ? 7.504 7.344 15.094 1 94.31 147 ASP B C 1
ATOM 3773 O O . ASP B 1 147 ? 7.363 6.195 15.523 1 94.31 147 ASP B O 1
ATOM 3777 N N . GLU B 1 148 ? 7.039 8.406 15.719 1 94 148 GLU B N 1
ATOM 3778 C CA . GLU B 1 148 ? 6.371 8.242 17 1 94 148 GLU B CA 1
ATOM 3779 C C . GLU B 1 148 ? 5.148 7.34 16.875 1 94 148 GLU B C 1
ATOM 3781 O O . GLU B 1 148 ? 4.75 6.684 17.844 1 94 148 GLU B O 1
ATOM 3786 N N . PHE B 1 149 ? 4.543 7.27 15.727 1 95.19 149 PHE B N 1
ATOM 3787 C CA . PHE B 1 149 ? 3.361 6.441 15.516 1 95.19 149 PHE B CA 1
ATOM 3788 C C . PHE B 1 149 ? 3.754 5 15.227 1 95.19 149 PHE B C 1
ATOM 3790 O O . PHE B 1 149 ? 3.033 4.066 15.594 1 95.19 149 PHE B O 1
ATOM 3797 N N . LEU B 1 150 ? 4.898 4.789 14.586 1 92.06 150 LEU B N 1
ATOM 3798 C CA . LEU B 1 150 ? 5.348 3.465 14.172 1 92.06 150 LEU B CA 1
ATOM 3799 C C . LEU B 1 150 ? 5.715 2.611 15.383 1 92.06 150 LEU B C 1
ATOM 3801 O O . LEU B 1 150 ? 5.715 1.381 15.297 1 92.06 150 LEU B O 1
ATOM 3805 N N . LYS B 1 151 ? 6.023 3.223 16.469 1 87.88 151 LYS B N 1
ATOM 3806 C CA . LYS B 1 151 ? 6.422 2.531 17.688 1 87.88 151 LYS B CA 1
ATOM 3807 C C . LYS B 1 151 ? 5.203 2.074 18.484 1 87.88 151 LYS B C 1
ATOM 3809 O O . LYS B 1 151 ? 5.34 1.422 19.516 1 87.88 151 LYS B O 1
ATOM 3814 N N . ASN B 1 152 ? 4.039 2.375 17.984 1 82.06 152 ASN B N 1
ATOM 3815 C CA . ASN B 1 152 ? 2.816 2.078 18.719 1 82.06 152 ASN B CA 1
ATOM 3816 C C . ASN B 1 152 ? 1.944 1.065 17.984 1 82.06 152 ASN B C 1
ATOM 3818 O O . ASN B 1 152 ? 1.9 1.055 16.75 1 82.06 152 ASN B O 1
ATOM 3822 N N . CYS B 1 153 ? 1.301 0.24 18.781 1 83.75 153 CYS B N 1
ATOM 3823 C CA . CYS B 1 153 ? 0.299 -0.682 18.266 1 83.75 153 CYS B CA 1
ATOM 3824 C C . CYS B 1 153 ? -1.057 0.001 18.141 1 83.75 153 CYS B C 1
ATOM 3826 O O . CYS B 1 153 ? -1.353 0.946 18.875 1 83.75 153 CYS B O 1
ATOM 3828 N N . PRO B 1 154 ? -1.854 -0.457 17.234 1 91.5 154 PRO B N 1
ATOM 3829 C CA . PRO B 1 154 ? -3.229 0.047 17.156 1 91.5 154 PRO B CA 1
ATOM 3830 C C . PRO B 1 154 ? -3.986 -0.122 18.469 1 91.5 154 PRO B C 1
ATOM 3832 O O . PRO B 1 154 ? -3.689 -1.035 19.25 1 91.5 154 PRO B O 1
ATOM 3835 N N . ILE B 1 155 ? -4.895 0.745 18.641 1 93.88 155 ILE B N 1
ATOM 3836 C CA . ILE B 1 155 ? -5.656 0.713 19.875 1 93.88 155 ILE B CA 1
ATOM 3837 C C . ILE B 1 155 ? -6.645 -0.448 19.844 1 93.88 155 ILE B C 1
ATOM 3839 O O . ILE B 1 155 ? -6.969 -0.97 18.781 1 93.88 155 ILE B O 1
ATOM 3843 N N . GLU B 1 156 ? -7.102 -0.781 21.047 1 95.19 156 GLU B N 1
ATOM 3844 C CA . GLU B 1 156 ? -8.25 -1.675 21.188 1 95.19 156 GLU B CA 1
ATOM 3845 C C . GLU B 1 156 ? -9.539 -0.889 21.375 1 95.19 156 GLU B C 1
ATOM 3847 O O . GLU B 1 156 ? -9.609 0.002 22.234 1 95.19 156 GLU B O 1
ATOM 3852 N N . VAL B 1 157 ? -10.539 -1.217 20.625 1 97.38 157 VAL B N 1
ATOM 3853 C CA . VAL B 1 157 ? -11.828 -0.548 20.766 1 97.38 157 VAL B CA 1
ATOM 3854 C C . VAL B 1 157 ? -12.523 -1.042 22.031 1 97.38 157 VAL B C 1
ATOM 3856 O O . VAL B 1 157 ? -12.75 -2.242 22.188 1 97.38 157 VAL B O 1
ATOM 3859 N N . LYS B 1 158 ? -12.891 -0.122 22.906 1 97.25 158 LYS B N 1
ATOM 3860 C CA . LYS B 1 158 ? -13.57 -0.454 24.156 1 97.25 158 LYS B CA 1
ATOM 3861 C C . LYS B 1 158 ? -15.086 -0.399 23.984 1 97.25 158 LYS B C 1
ATOM 3863 O O . LYS B 1 158 ? -15.594 0.225 23.047 1 97.25 158 LYS B O 1
ATOM 3868 N N . LYS B 1 159 ? -15.766 -1.024 24.891 1 96.44 159 LYS B N 1
ATOM 3869 C CA . LYS B 1 159 ? -17.219 -1.073 24.828 1 96.44 159 LYS B CA 1
ATOM 3870 C C . LYS B 1 159 ? -17.828 0.318 25 1 96.44 159 LYS B C 1
ATOM 3872 O O . LYS B 1 159 ? -18.812 0.663 24.344 1 96.44 159 LYS B O 1
ATOM 3877 N N . GLY B 1 160 ? -17.234 1.142 25.953 1 95.81 160 GLY B N 1
ATOM 3878 C CA . GLY B 1 160 ? -17.719 2.49 26.188 1 95.81 160 GLY B CA 1
ATOM 3879 C C . GLY B 1 160 ? -16.766 3.564 25.688 1 95.81 160 GLY B C 1
ATOM 3880 O O . GLY B 1 160 ? -15.617 3.271 25.344 1 95.81 160 GLY B O 1
ATOM 3881 N N . ILE B 1 161 ? -17.328 4.742 25.594 1 97.38 161 ILE B N 1
ATOM 3882 C CA . ILE B 1 161 ? -16.531 5.906 25.234 1 97.38 161 ILE B CA 1
ATOM 3883 C C . ILE B 1 161 ? -16.266 6.766 26.469 1 97.38 161 ILE B C 1
ATOM 3885 O O . ILE B 1 161 ? -17.203 7.23 27.109 1 97.38 161 ILE B O 1
ATOM 3889 N N . LYS B 1 162 ? -15.031 6.957 26.781 1 97.12 162 LYS B N 1
ATOM 3890 C CA . LYS B 1 162 ? -14.664 7.762 27.953 1 97.12 162 LYS B CA 1
ATOM 3891 C C . LYS B 1 162 ? -13.766 8.922 27.562 1 97.12 162 LYS B C 1
ATOM 3893 O O . LYS B 1 162 ? -13.859 10.016 28.125 1 97.12 162 LYS B O 1
ATOM 3898 N N . ASP B 1 163 ? -12.891 8.664 26.656 1 98 163 ASP B N 1
ATOM 3899 C CA . ASP B 1 163 ? -11.898 9.648 26.234 1 98 163 ASP B CA 1
ATOM 3900 C C . ASP B 1 163 ? -12.078 10.016 24.766 1 98 163 ASP B C 1
ATOM 3902 O O . ASP B 1 163 ? -11.992 9.156 23.891 1 98 163 ASP B O 1
ATOM 3906 N N . VAL B 1 164 ? -12.266 11.305 24.469 1 98.12 164 VAL B N 1
ATOM 3907 C CA . VAL B 1 164 ? -12.492 11.789 23.109 1 98.12 164 VAL B CA 1
ATOM 3908 C C . VAL B 1 164 ? -11.43 12.828 22.75 1 98.12 164 VAL B C 1
ATOM 3910 O O . VAL B 1 164 ? -11.195 13.773 23.5 1 98.12 164 VAL B O 1
ATOM 3913 N N . LEU B 1 165 ? -10.812 12.617 21.578 1 98.06 165 LEU B N 1
ATOM 3914 C CA . LEU B 1 165 ? -9.812 13.547 21.062 1 98.06 165 LEU B CA 1
ATOM 3915 C C . LEU B 1 165 ? -10.453 14.57 20.125 1 98.06 165 LEU B C 1
ATOM 3917 O O . LEU B 1 165 ? -11.281 14.211 19.281 1 98.06 165 LEU B O 1
ATOM 3921 N N . ILE B 1 166 ? -10.117 15.812 20.328 1 96.38 166 ILE B N 1
ATOM 3922 C CA . ILE B 1 166 ? -10.484 16.859 19.375 1 96.38 166 ILE B CA 1
ATOM 3923 C C . ILE B 1 166 ? -9.227 17.516 18.797 1 96.38 166 ILE B C 1
ATOM 3925 O O . ILE B 1 166 ? -8.422 18.078 19.531 1 96.38 166 ILE B O 1
ATOM 3929 N N . THR B 1 167 ? -9.062 17.375 17.484 1 94 167 THR B N 1
ATOM 3930 C CA . THR B 1 167 ? -7.91 17.969 16.812 1 94 167 THR B CA 1
ATOM 3931 C C . THR B 1 167 ? -8.305 18.531 15.445 1 94 167 THR B C 1
ATOM 3933 O O . THR B 1 167 ? -8.625 17.781 14.523 1 94 167 THR B O 1
ATOM 3936 N N . LEU B 1 168 ? -8.273 19.781 15.289 1 89.19 168 LEU B N 1
ATOM 3937 C CA . LEU B 1 168 ? -8.758 20.438 14.07 1 89.19 168 LEU B CA 1
ATOM 3938 C C . LEU B 1 168 ? -7.621 21.125 13.336 1 89.19 168 LEU B C 1
ATOM 3940 O O . LEU B 1 168 ? -7.852 22.062 12.562 1 89.19 168 LEU B O 1
ATOM 3944 N N . GLY B 1 169 ? -6.395 20.656 13.531 1 78.44 169 GLY B N 1
ATOM 3945 C CA . GLY B 1 169 ? -5.25 21.156 12.781 1 78.44 169 GLY B CA 1
ATOM 3946 C C . GLY B 1 169 ? -4.516 22.266 13.5 1 78.44 169 GLY B C 1
ATOM 3947 O O . GLY B 1 169 ? -4.641 22.422 14.711 1 78.44 169 GLY B O 1
ATOM 3948 N N . GLY B 1 170 ? -3.707 23.125 12.727 1 72.44 170 GLY B N 1
ATOM 3949 C CA . GLY B 1 170 ? -2.771 24.078 13.297 1 72.44 170 GLY B CA 1
ATOM 3950 C C . GLY B 1 170 ? -3.42 25.406 13.664 1 72.44 170 GLY B C 1
ATOM 3951 O O . GLY B 1 170 ? -2.943 26.109 14.555 1 72.44 170 GLY B O 1
ATOM 3952 N N . SER B 1 171 ? -4.516 25.906 13.086 1 69.31 171 SER B N 1
ATOM 3953 C CA . SER B 1 171 ? -4.957 27.281 13.328 1 69.31 171 SER B CA 1
ATOM 3954 C C . SER B 1 171 ? -6.418 27.312 13.758 1 69.31 171 SER B C 1
ATOM 3956 O O . SER B 1 171 ? -6.844 28.25 14.445 1 69.31 171 SER B O 1
ATOM 3958 N N . ASP B 1 172 ? -7.309 26.406 13.453 1 79.19 172 ASP B N 1
ATOM 3959 C CA . ASP B 1 172 ? -8.734 26.406 13.75 1 79.19 172 ASP B CA 1
ATOM 3960 C C . ASP B 1 172 ? -9.336 27.812 13.57 1 79.19 172 ASP B C 1
ATOM 3962 O O . ASP B 1 172 ? -9.953 28.344 14.492 1 79.19 172 ASP B O 1
ATOM 3966 N N . ASP B 1 173 ? -9.25 28.391 12.461 1 74.19 173 ASP B N 1
ATOM 3967 C CA . ASP B 1 173 ? -9.594 29.766 12.148 1 74.19 173 ASP B CA 1
ATOM 3968 C C . ASP B 1 173 ? -11.078 30.031 12.391 1 74.19 173 ASP B C 1
ATOM 3970 O O . ASP B 1 173 ? -11.484 31.172 12.625 1 74.19 173 ASP B O 1
ATOM 3974 N N . LEU B 1 174 ? -11.859 29.047 12.414 1 78.94 174 LEU B N 1
ATOM 3975 C CA . LEU B 1 174 ? -13.305 29.203 12.555 1 78.94 174 LEU B CA 1
ATOM 3976 C C . LEU B 1 174 ? -13.734 28.969 14 1 78.94 174 LEU B C 1
ATOM 3978 O O . LEU B 1 174 ? -14.93 28.969 14.297 1 78.94 174 LEU B O 1
ATOM 3982 N N . ASN B 1 175 ? -12.836 28.734 14.906 1 86 175 ASN B N 1
ATOM 3983 C CA . ASN B 1 175 ? -13.078 28.516 16.328 1 86 175 ASN B CA 1
ATOM 3984 C C . ASN B 1 175 ? -14.039 27.344 16.562 1 86 175 ASN B C 1
ATOM 3986 O O . ASN B 1 175 ? -14.922 27.422 17.422 1 86 175 ASN B O 1
ATOM 3990 N N . ILE B 1 176 ? -13.891 26.328 15.781 1 90.69 176 ILE B N 1
ATOM 3991 C CA . ILE B 1 176 ? -14.727 25.125 15.859 1 90.69 176 ILE B CA 1
ATOM 3992 C C . ILE B 1 176 ? -14.453 24.391 17.172 1 90.69 176 ILE B C 1
ATOM 3994 O O . ILE B 1 176 ? -15.359 23.812 17.766 1 90.69 176 ILE B O 1
ATOM 3998 N N . THR B 1 177 ? -13.273 24.516 17.641 1 92.19 177 THR B N 1
ATOM 3999 C CA . THR B 1 177 ? -12.883 23.828 18.875 1 92.19 177 THR B CA 1
ATOM 4000 C C . THR B 1 177 ? -13.727 24.312 20.047 1 92.19 177 THR B C 1
ATOM 4002 O O . THR B 1 177 ? -14.219 23.5 20.828 1 92.19 177 THR B O 1
ATOM 4005 N N . ASP B 1 178 ? -13.898 25.594 20.156 1 90.5 178 ASP B N 1
ATOM 4006 C CA . ASP B 1 178 ? -14.703 26.172 21.219 1 90.5 178 ASP B CA 1
ATOM 4007 C C . ASP B 1 178 ? -16.141 25.672 21.156 1 90.5 178 ASP B C 1
ATOM 4009 O O . ASP B 1 178 ? -16.734 25.328 22.188 1 90.5 178 ASP B O 1
ATOM 4013 N N . GLU B 1 179 ? -16.656 25.609 19.984 1 91.75 179 GLU B N 1
ATOM 4014 C CA . GLU B 1 179 ? -18.016 25.125 19.781 1 91.75 179 GLU B CA 1
ATOM 4015 C C . GLU B 1 179 ? -18.156 23.672 20.219 1 91.75 179 GLU B C 1
ATOM 4017 O O . GLU B 1 179 ? -19.141 23.281 20.844 1 91.75 179 GLU B O 1
ATOM 4022 N N . LEU B 1 180 ? -17.188 22.891 19.844 1 94.31 180 LEU B N 1
ATOM 4023 C CA . LEU B 1 180 ? -17.203 21.469 20.188 1 94.31 180 LEU B CA 1
ATOM 4024 C C . LEU B 1 180 ? -17.141 21.266 21.688 1 94.31 180 LEU B C 1
ATOM 4026 O O . LEU B 1 180 ? -17.859 20.422 22.234 1 94.31 180 LEU B O 1
ATOM 4030 N N . ILE B 1 181 ? -16.344 22.031 22.359 1 93 181 ILE B N 1
ATOM 4031 C CA . ILE B 1 181 ? -16.234 21.938 23.812 1 93 181 ILE B CA 1
ATOM 4032 C C . ILE B 1 181 ? -17.594 22.25 24.453 1 93 181 ILE B C 1
ATOM 4034 O O . ILE B 1 181 ? -18.062 21.5 25.312 1 93 181 ILE B O 1
ATOM 4038 N N . ARG B 1 182 ? -18.234 23.297 24.016 1 91 182 ARG B N 1
ATOM 4039 C CA . ARG B 1 182 ? -19.516 23.703 24.562 1 91 182 ARG B CA 1
ATOM 4040 C C . ARG B 1 182 ? -20.578 22.625 24.344 1 91 182 ARG B C 1
ATOM 4042 O O . ARG B 1 182 ? -21.406 22.375 25.219 1 91 182 ARG B O 1
ATOM 4049 N N . GLU B 1 183 ? -20.484 22.047 23.203 1 93.62 183 GLU B N 1
ATOM 4050 C CA . GLU B 1 183 ? -21.469 21.047 22.812 1 93.62 183 GLU B CA 1
ATOM 4051 C C . GLU B 1 183 ? -21.297 19.766 23.641 1 93.62 183 GLU B C 1
ATOM 4053 O O . GLU B 1 183 ? -22.281 19.094 23.969 1 93.62 183 GLU B O 1
ATOM 4058 N N . LEU B 1 184 ? -20.047 19.438 24.016 1 94.62 184 LEU B N 1
ATOM 4059 C CA . LEU B 1 184 ? -19.766 18.078 24.484 1 94.62 184 LEU B CA 1
ATOM 4060 C C . LEU B 1 184 ? -19.422 18.078 25.969 1 94.62 184 LEU B C 1
ATOM 4062 O O . LEU B 1 184 ? -19.391 17.031 26.594 1 94.62 184 LEU B O 1
ATOM 4066 N N . LYS B 1 185 ? -19.125 19.188 26.562 1 88.19 185 LYS B N 1
ATOM 4067 C CA . LYS B 1 185 ? -18.594 19.281 27.938 1 88.19 185 LYS B CA 1
ATOM 4068 C C . LYS B 1 185 ? -19.594 18.703 28.938 1 88.19 185 LYS B C 1
ATOM 4070 O O . LYS B 1 185 ? -19.188 18.25 30.016 1 88.19 185 LYS B O 1
ATOM 4075 N N . GLY B 1 186 ? -20.875 18.594 28.641 1 87.25 186 GLY B N 1
ATOM 4076 C CA . GLY B 1 186 ? -21.875 18.094 29.562 1 87.25 186 GLY B CA 1
ATOM 4077 C C . GLY B 1 186 ? -21.938 16.578 29.609 1 87.25 186 GLY B C 1
ATOM 4078 O O . GLY B 1 186 ? -22.547 16 30.5 1 87.25 186 GLY B O 1
ATOM 4079 N N . LEU B 1 187 ? -21.25 16 28.703 1 91.75 187 LEU B N 1
ATOM 4080 C CA . LEU B 1 187 ? -21.219 14.547 28.672 1 91.75 187 LEU B CA 1
ATOM 4081 C C . LEU B 1 187 ? -20.25 14.008 29.703 1 91.75 187 LEU B C 1
ATOM 4083 O O . LEU B 1 187 ? -19.344 14.719 30.156 1 91.75 187 LEU B O 1
ATOM 4087 N N . LYS B 1 188 ? -20.516 12.82 30.266 1 90.81 188 LYS B N 1
ATOM 4088 C CA . LYS B 1 188 ? -19.609 12.164 31.219 1 90.81 188 LYS B CA 1
ATOM 4089 C C . LYS B 1 188 ? -18.422 11.523 30.5 1 90.81 188 LYS B C 1
ATOM 4091 O O . LYS B 1 188 ? -18.188 10.32 30.625 1 90.81 188 LYS B O 1
ATOM 4096 N N . ILE B 1 189 ? -17.688 12.352 29.688 1 95.19 189 ILE B N 1
ATOM 4097 C CA . ILE B 1 189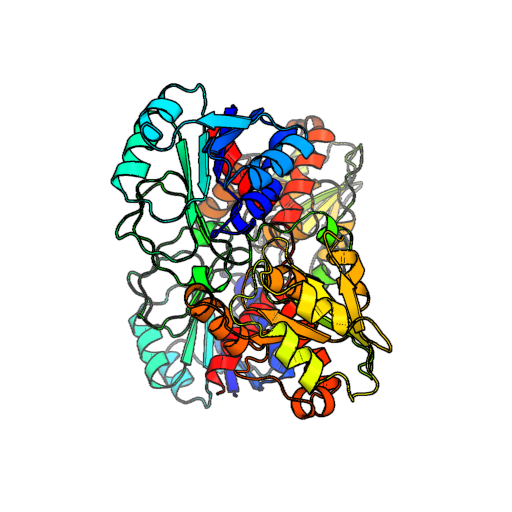 ? -16.5 11.906 28.984 1 95.19 189 ILE B CA 1
ATOM 4098 C C . ILE B 1 189 ? -15.375 12.93 29.172 1 95.19 189 ILE B C 1
ATOM 4100 O O . ILE B 1 189 ? -15.625 14.078 29.531 1 95.19 189 ILE B O 1
ATOM 4104 N N . ASN B 1 190 ? -14.164 12.469 29.031 1 96.75 190 ASN B N 1
ATOM 4105 C CA . ASN B 1 190 ? -13 13.344 29.016 1 96.75 190 ASN B CA 1
ATOM 4106 C C . ASN B 1 190 ? -12.719 13.859 27.594 1 96.75 190 ASN B C 1
ATOM 4108 O O . ASN B 1 190 ? -12.703 13.086 26.641 1 96.75 190 ASN B O 1
ATOM 4112 N N . LEU B 1 191 ? -12.547 15.172 27.484 1 96.5 191 LEU B N 1
ATOM 4113 C CA . LEU B 1 191 ? -12.188 15.789 26.203 1 96.5 191 LEU B CA 1
ATOM 4114 C C . LEU B 1 191 ? -10.703 16.141 26.172 1 96.5 191 LEU B C 1
ATOM 4116 O O . LEU B 1 191 ? -10.219 16.891 27.016 1 96.5 191 LEU B O 1
ATOM 4120 N N . HIS B 1 192 ? -10.008 15.523 25.25 1 96.44 192 HIS B N 1
ATOM 4121 C CA . HIS B 1 192 ? -8.602 15.828 25 1 96.44 192 HIS B CA 1
ATOM 4122 C C . HIS B 1 192 ? -8.438 16.734 23.781 1 96.44 192 HIS B C 1
ATOM 4124 O O . HIS B 1 192 ? -8.648 16.297 22.656 1 96.44 192 HIS B O 1
ATOM 4130 N N . ILE B 1 193 ? -8.023 17.969 24.047 1 94.75 193 ILE B N 1
ATOM 4131 C CA . ILE B 1 193 ? -8.008 18.984 23 1 94.75 193 ILE B CA 1
ATOM 4132 C C . ILE B 1 193 ? -6.566 19.297 22.609 1 94.75 193 ILE B C 1
ATOM 4134 O O . ILE B 1 193 ? -5.758 19.688 23.438 1 94.75 193 ILE B O 1
ATOM 4138 N N . ILE B 1 194 ? -6.285 19.156 21.281 1 92.94 194 ILE B N 1
ATOM 4139 C CA . ILE B 1 194 ? -4.988 19.578 20.766 1 92.94 194 ILE B CA 1
ATOM 4140 C C . ILE B 1 194 ? -5.062 21.031 20.281 1 92.94 194 ILE B C 1
ATOM 4142 O O . ILE B 1 194 ? -5.871 21.344 19.406 1 92.94 194 ILE B O 1
ATOM 4146 N N . ILE B 1 195 ? -4.219 21.812 20.859 1 86.12 195 ILE B N 1
ATOM 4147 C CA . ILE B 1 195 ? -4.145 23.219 20.484 1 86.12 195 ILE B CA 1
ATOM 4148 C C . ILE B 1 195 ? -2.967 23.422 19.531 1 86.12 195 ILE B C 1
ATOM 4150 O O . ILE B 1 195 ? -1.809 23.25 19.906 1 86.12 195 ILE B O 1
ATOM 4154 N N . GLY B 1 196 ? -3.236 23.781 18.344 1 77.75 196 GLY B N 1
ATOM 4155 C CA . GLY B 1 196 ? -2.191 24.047 17.375 1 77.75 196 GLY B CA 1
ATOM 4156 C C . GLY B 1 196 ? -1.402 25.312 17.672 1 77.75 196 GLY B C 1
ATOM 4157 O O . GLY B 1 196 ? -1.865 26.172 18.422 1 77.75 196 GLY B O 1
ATOM 4158 N N . SER B 1 197 ? -0.269 25.453 17.125 1 71.12 197 SER B N 1
ATOM 4159 C CA . SER B 1 197 ? 0.642 26.562 17.391 1 71.12 197 SER B CA 1
ATOM 4160 C C . SER B 1 197 ? 0.107 27.859 16.828 1 71.12 197 SER B C 1
ATOM 4162 O O . SER B 1 197 ? 0.464 28.953 17.297 1 71.12 197 SER B O 1
ATOM 4164 N N . ALA B 1 198 ? -0.816 27.766 15.875 1 70.44 198 ALA B N 1
ATOM 4165 C CA . ALA B 1 198 ? -1.293 28.969 15.195 1 70.44 198 ALA B CA 1
ATOM 4166 C C . ALA B 1 198 ? -2.727 29.297 15.602 1 70.44 198 ALA B C 1
ATOM 4168 O O . ALA B 1 198 ? -3.41 30.062 14.914 1 70.44 198 ALA B O 1
ATOM 4169 N N . PHE B 1 199 ? -3.154 28.797 16.703 1 75.75 199 PHE B N 1
ATOM 4170 C CA . PHE B 1 199 ? -4.516 29.062 17.156 1 75.75 199 PHE B CA 1
ATOM 4171 C C . PHE B 1 199 ? -4.676 30.531 17.547 1 75.75 199 PHE B C 1
ATOM 4173 O O . PHE B 1 199 ? -3.914 31.047 18.359 1 75.75 199 PHE B O 1
ATOM 4180 N N . LYS B 1 200 ? -5.656 31.203 17 1 72.06 200 LYS B N 1
ATOM 4181 C CA . LYS B 1 200 ? -5.918 32.594 17.266 1 72.06 200 LYS B CA 1
ATOM 4182 C C . LYS B 1 200 ? -6.684 32.781 18.578 1 72.06 200 LYS B C 1
ATOM 4184 O O . LYS B 1 200 ? -6.523 33.781 19.281 1 72.06 200 LYS B O 1
ATOM 4189 N N . PHE B 1 201 ? -7.457 31.828 18.984 1 76.69 201 PHE B N 1
ATOM 4190 C CA . PHE B 1 201 ? -8.383 31.969 20.094 1 76.69 201 PHE B CA 1
ATOM 4191 C C . PHE B 1 201 ? -7.949 31.094 21.266 1 76.69 201 PHE B C 1
ATOM 4193 O O . PHE B 1 201 ? -8.789 30.547 21.984 1 76.69 201 PHE B O 1
ATOM 4200 N N . LYS B 1 202 ? -6.68 30.906 21.484 1 79.81 202 LYS B N 1
ATOM 4201 C CA . LYS B 1 202 ? -6.145 30.031 22.516 1 79.81 202 LYS B CA 1
ATOM 4202 C C . LYS B 1 202 ? -6.668 30.422 23.906 1 79.81 202 LYS B C 1
ATOM 4204 O O . LYS B 1 202 ? -7.012 29.547 24.703 1 79.81 202 LYS B O 1
ATOM 4209 N N . ASP B 1 203 ? -6.824 31.672 24.078 1 79.44 203 ASP B N 1
ATOM 4210 C CA . ASP B 1 203 ? -7.219 32.156 25.406 1 79.44 203 ASP B CA 1
ATOM 4211 C C . ASP B 1 203 ? -8.656 31.781 25.719 1 79.44 203 ASP B C 1
ATOM 4213 O O . ASP B 1 203 ? -8.984 31.484 26.875 1 79.44 203 ASP B O 1
ATOM 4217 N N . ASN B 1 204 ? -9.461 31.797 24.734 1 80.5 204 ASN B N 1
ATOM 4218 C CA . ASN B 1 204 ? -10.844 31.406 24.953 1 80.5 204 ASN B CA 1
ATOM 4219 C C . ASN B 1 204 ? -10.961 29.922 25.312 1 80.5 204 ASN B C 1
ATOM 4221 O O . ASN B 1 204 ? -11.781 29.547 26.141 1 80.5 204 ASN B O 1
ATOM 4225 N N . ILE B 1 205 ? -10.133 29.156 24.672 1 81.88 205 ILE B N 1
ATOM 4226 C CA . ILE B 1 205 ? -10.172 27.703 24.859 1 81.88 205 ILE B CA 1
ATOM 4227 C C . ILE B 1 205 ? -9.633 27.344 26.234 1 81.88 205 ILE B C 1
ATOM 4229 O O . ILE B 1 205 ? -10.148 26.438 26.891 1 81.88 205 ILE B O 1
ATOM 4233 N N . LYS B 1 206 ? -8.695 28.062 26.688 1 82.44 206 LYS B N 1
ATOM 4234 C CA . LYS B 1 206 ? -8.055 27.781 27.984 1 82.44 206 LYS B CA 1
ATOM 4235 C C . LYS B 1 206 ? -9.023 27.984 29.141 1 82.44 206 LYS B C 1
ATOM 4237 O O . LYS B 1 206 ? -8.828 27.453 30.219 1 82.44 206 LYS B O 1
ATOM 4242 N N . LYS B 1 207 ? -10.039 28.719 28.891 1 81.25 207 LYS B N 1
ATOM 4243 C CA . LYS B 1 207 ? -11.039 28.969 29.938 1 81.25 207 LYS B CA 1
ATOM 4244 C C . LYS B 1 207 ? -11.812 27.703 30.266 1 81.25 207 LYS B C 1
ATOM 4246 O O . LYS B 1 207 ? -12.438 27.594 31.328 1 81.25 207 LYS B O 1
ATOM 4251 N N . HIS B 1 208 ? -11.719 26.766 29.391 1 80.5 208 HIS B N 1
ATOM 4252 C CA . HIS B 1 208 ? -12.477 25.531 29.562 1 80.5 208 HIS B CA 1
ATOM 4253 C C . HIS B 1 208 ? -11.672 24.5 30.344 1 80.5 208 HIS B C 1
ATOM 4255 O O . HIS B 1 208 ? -12.164 23.406 30.641 1 80.5 208 HIS B O 1
ATOM 4261 N N . ASN B 1 209 ? -10.414 24.812 30.656 1 70.94 209 ASN B N 1
ATOM 4262 C CA . ASN B 1 209 ? -9.531 23.828 31.281 1 70.94 209 ASN B CA 1
ATOM 4263 C C . ASN B 1 209 ? -9.953 23.516 32.719 1 70.94 209 ASN B C 1
ATOM 4265 O O . ASN B 1 209 ? -9.328 23.969 33.656 1 70.94 209 ASN B O 1
ATOM 4269 N N . LYS B 1 210 ? -11.055 22.969 33.031 1 75.19 210 LYS B N 1
ATOM 4270 C CA . LYS B 1 210 ? -11.422 22.625 34.375 1 75.19 210 LYS B CA 1
ATOM 4271 C C . LYS B 1 210 ? -11.883 21.172 34.469 1 75.19 210 LYS B C 1
ATOM 4273 O O . LYS B 1 210 ? -11.211 20.266 33.969 1 75.19 210 LYS B O 1
ATOM 4278 N N . ASP B 1 211 ? -12.914 20.703 34.594 1 78.62 211 ASP B N 1
ATOM 4279 C CA . ASP B 1 211 ? -13.453 19.438 35.094 1 78.62 211 ASP B CA 1
ATOM 4280 C C . ASP B 1 211 ? -13.055 18.266 34.188 1 78.62 211 ASP B C 1
ATOM 4282 O O . ASP B 1 211 ? -12.305 17.391 34.594 1 78.62 211 ASP B O 1
ATOM 4286 N N . ASN B 1 212 ? -13.375 18.062 32.969 1 92.12 212 ASN B N 1
ATOM 4287 C CA . ASN B 1 212 ? -13.133 16.906 32.125 1 92.12 212 ASN B CA 1
ATOM 4288 C C . ASN B 1 212 ? -12.586 17.328 30.766 1 92.12 212 ASN B C 1
ATOM 4290 O O . ASN B 1 212 ? -12.734 16.609 29.781 1 92.12 212 ASN B O 1
ATOM 4294 N N . VAL B 1 213 ? -11.938 18.594 30.75 1 94.44 213 VAL B N 1
ATOM 4295 C CA . VAL B 1 213 ? -11.344 19.109 29.516 1 94.44 213 VAL B CA 1
ATOM 4296 C C . VAL B 1 213 ? -9.836 19.281 29.703 1 94.44 213 VAL B C 1
ATOM 4298 O O . VAL B 1 213 ? -9.391 20.062 30.547 1 94.44 213 VAL B O 1
ATOM 4301 N N . PHE B 1 214 ? -9.07 18.516 28.906 1 93.5 214 PHE B N 1
ATOM 4302 C CA . PHE B 1 214 ? -7.613 18.547 28.969 1 93.5 214 PHE B CA 1
ATOM 4303 C C . PHE B 1 214 ? -7.043 19.203 27.703 1 93.5 214 PHE B C 1
ATOM 4305 O O . PHE B 1 214 ? -7.312 18.75 26.594 1 93.5 214 PHE B O 1
ATOM 4312 N N . LEU B 1 215 ? -6.262 20.25 27.875 1 92.38 215 LEU B N 1
ATOM 4313 C CA . LEU B 1 215 ? -5.652 20.969 26.766 1 92.38 215 LEU B CA 1
ATOM 4314 C C . LEU B 1 215 ? -4.199 20.562 26.578 1 92.38 215 LEU B C 1
ATOM 4316 O O . LEU B 1 215 ? -3.461 20.406 27.562 1 92.38 215 LEU B O 1
ATOM 4320 N N . TYR B 1 216 ? -3.814 20.297 25.281 1 91.81 216 TYR B N 1
ATOM 4321 C CA . TYR B 1 216 ? -2.455 19.891 24.953 1 91.81 216 TYR B CA 1
ATOM 4322 C C . TYR B 1 216 ? -1.837 20.828 23.922 1 91.81 216 TYR B C 1
ATOM 4324 O O . TYR B 1 216 ? -2.438 21.094 22.875 1 91.81 216 TYR B O 1
ATOM 4332 N N . GLU B 1 217 ? -0.651 21.297 24.266 1 86.88 217 GLU B N 1
ATOM 4333 C CA . GLU B 1 217 ? 0.157 22.094 23.344 1 86.88 217 GLU B CA 1
ATOM 4334 C C . GLU B 1 217 ? 1.546 21.484 23.156 1 86.88 217 GLU B C 1
ATOM 4336 O O . GLU B 1 217 ? 2.195 21.109 24.141 1 86.88 217 GLU B O 1
ATOM 4341 N N . ASN B 1 218 ? 2.006 21.297 21.922 1 80.88 218 ASN B N 1
ATOM 4342 C CA . ASN B 1 218 ? 3.352 20.828 21.625 1 80.88 218 ASN B CA 1
ATOM 4343 C C . ASN B 1 218 ? 3.619 19.469 22.281 1 80.88 218 ASN B C 1
ATOM 4345 O O . ASN B 1 218 ? 4.633 19.297 22.953 1 80.88 218 ASN B O 1
ATOM 4349 N N . VAL B 1 219 ? 2.705 18.562 22.109 1 84.56 219 VAL B N 1
ATOM 4350 C CA . VAL B 1 219 ? 2.822 17.266 22.766 1 84.56 219 VAL B CA 1
ATOM 4351 C C . VAL B 1 219 ? 3.158 16.188 21.734 1 84.56 219 VAL B C 1
ATOM 4353 O O . VAL B 1 219 ? 3.111 16.438 20.531 1 84.56 219 VAL B O 1
ATOM 4356 N N . ASN B 1 220 ? 3.6 15.094 22.344 1 89.69 220 ASN B N 1
ATOM 4357 C CA . ASN B 1 220 ? 3.668 13.883 21.531 1 89.69 220 ASN B CA 1
ATOM 4358 C C . ASN B 1 220 ? 2.277 13.359 21.172 1 89.69 220 ASN B C 1
ATOM 4360 O O . ASN B 1 220 ? 1.583 12.805 22.031 1 89.69 220 ASN B O 1
ATOM 4364 N N . MET B 1 221 ? 1.882 13.555 20 1 92.31 221 MET B N 1
ATOM 4365 C CA . MET B 1 221 ? 0.526 13.273 19.531 1 92.31 221 MET B CA 1
ATOM 4366 C C . MET B 1 221 ? 0.157 11.812 19.781 1 92.31 221 MET B C 1
ATOM 4368 O O . MET B 1 221 ? -0.963 11.516 20.188 1 92.31 221 MET B O 1
ATOM 4372 N N . SER B 1 222 ? 1.115 10.883 19.484 1 94.25 222 SER B N 1
ATOM 4373 C CA . SER B 1 222 ? 0.826 9.461 19.578 1 94.25 222 SER B CA 1
ATOM 4374 C C . SER B 1 222 ? 0.483 9.055 21.016 1 94.25 222 SER B C 1
ATOM 4376 O O . SER B 1 222 ? -0.351 8.172 21.234 1 94.25 222 SER B O 1
ATOM 4378 N N . GLU B 1 223 ? 1.088 9.758 21.984 1 94.25 223 GLU B N 1
ATOM 4379 C CA . GLU B 1 223 ? 0.826 9.461 23.391 1 94.25 223 GLU B CA 1
ATOM 4380 C C . GLU B 1 223 ? -0.597 9.844 23.781 1 94.25 223 GLU B C 1
ATOM 4382 O O . GLU B 1 223 ? -1.252 9.141 24.547 1 94.25 223 GLU B O 1
ATOM 4387 N N . VAL B 1 224 ? -1.039 10.945 23.266 1 95.62 224 VAL B N 1
ATOM 4388 C CA . VAL B 1 224 ? -2.404 11.391 23.531 1 95.62 224 VAL B CA 1
ATOM 4389 C C . VAL B 1 224 ? -3.393 10.477 22.812 1 95.62 224 VAL B C 1
ATOM 4391 O O . VAL B 1 224 ? -4.383 10.039 23.391 1 95.62 224 VAL B O 1
ATOM 4394 N N . MET B 1 225 ? -3.107 10.109 21.594 1 96.75 225 MET B N 1
ATOM 4395 C CA . MET B 1 225 ? -3.996 9.336 20.734 1 96.75 225 MET B CA 1
ATOM 4396 C C . MET B 1 225 ? -4.207 7.934 21.297 1 96.75 225 MET B C 1
ATOM 4398 O O . MET B 1 225 ? -5.301 7.371 21.188 1 96.75 225 MET B O 1
ATOM 4402 N N . LYS B 1 226 ? -3.256 7.414 21.922 1 95 226 LYS B N 1
ATOM 4403 C CA . LYS B 1 226 ? -3.336 6.055 22.453 1 95 226 LYS B CA 1
ATOM 4404 C C . LYS B 1 226 ? -4.367 5.961 23.578 1 95 226 LYS B C 1
ATOM 4406 O O . LYS B 1 226 ? -4.844 4.871 23.891 1 95 226 LYS B O 1
ATOM 4411 N N . LYS B 1 227 ? -4.715 7.086 24.156 1 94.06 227 LYS B N 1
ATOM 4412 C CA . LYS B 1 227 ? -5.582 7.094 25.328 1 94.06 227 LYS B CA 1
ATOM 4413 C C . LYS B 1 227 ? -7.043 7.281 24.922 1 94.06 227 LYS B C 1
ATOM 4415 O O . LYS B 1 227 ? -7.938 7.172 25.766 1 94.06 227 LYS B O 1
ATOM 4420 N N . VAL B 1 228 ? -7.309 7.492 23.734 1 97.5 228 VAL B N 1
ATOM 4421 C CA . VAL B 1 228 ? -8.648 7.961 23.406 1 97.5 228 VAL B CA 1
ATOM 4422 C C . VAL B 1 228 ? -9.453 6.824 22.781 1 97.5 228 VAL B C 1
ATOM 4424 O O . VAL B 1 228 ? -8.883 5.871 22.25 1 97.5 228 VAL B O 1
ATOM 4427 N N . ASP B 1 229 ? -10.773 6.98 22.812 1 98.19 229 ASP B N 1
ATOM 4428 C CA . ASP B 1 229 ? -11.711 5.992 22.297 1 98.19 229 ASP B CA 1
ATOM 4429 C C . ASP B 1 229 ? -12.32 6.453 20.984 1 98.19 229 ASP B C 1
ATOM 4431 O O . ASP B 1 229 ? -12.844 5.637 20.219 1 98.19 229 ASP B O 1
ATOM 4435 N N . LEU B 1 230 ? -12.305 7.695 20.828 1 98.5 230 LEU B N 1
ATOM 4436 C CA . LEU B 1 230 ? -12.93 8.352 19.688 1 98.5 230 LEU B CA 1
ATOM 4437 C C . LEU B 1 230 ? -12.242 9.672 19.359 1 98.5 230 LEU B C 1
ATOM 4439 O O . LEU B 1 230 ? -11.703 10.328 20.266 1 98.5 230 LEU B O 1
ATOM 4443 N N . ALA B 1 231 ? -12.234 10 18.078 1 98.56 231 ALA B N 1
ATOM 4444 C CA . ALA B 1 231 ? -11.625 11.266 17.688 1 98.56 231 ALA B CA 1
ATOM 4445 C C . ALA B 1 231 ? -12.594 12.102 16.859 1 98.56 231 ALA B C 1
ATOM 4447 O O . ALA B 1 231 ? -13.398 11.562 16.094 1 98.56 231 ALA B O 1
ATOM 4448 N N . ILE B 1 232 ? -12.531 13.344 17.062 1 98 232 ILE B N 1
ATOM 4449 C CA . ILE B 1 232 ? -13.078 14.367 16.188 1 98 232 ILE B CA 1
ATOM 4450 C C . ILE B 1 232 ? -11.938 15.156 15.531 1 98 232 ILE B C 1
ATOM 4452 O O . ILE B 1 232 ? -11.18 15.836 16.219 1 98 232 ILE B O 1
ATOM 4456 N N . SER B 1 233 ? -11.852 15.039 14.219 1 96.75 233 SER B N 1
ATOM 4457 C CA . SER B 1 233 ? -10.664 15.562 13.547 1 96.75 233 SER B CA 1
ATOM 4458 C C . SER B 1 233 ? -11.031 16.281 12.258 1 96.75 233 SER B C 1
ATOM 4460 O O . SER B 1 233 ? -12.039 15.969 11.625 1 96.75 233 SER B O 1
ATOM 4462 N N . SER B 1 234 ? -10.211 17.281 11.945 1 93.62 234 SER B N 1
ATOM 4463 C CA . SER B 1 234 ? -10.273 17.781 10.57 1 93.62 234 SER B CA 1
ATOM 4464 C C . SER B 1 234 ? -9.805 16.719 9.586 1 93.62 234 SER B C 1
ATOM 4466 O O . SER B 1 234 ? -9.242 15.688 9.984 1 93.62 234 SER B O 1
ATOM 4468 N N . CYS B 1 235 ? -10.078 16.938 8.297 1 94.19 235 CYS B N 1
ATOM 4469 C CA . CYS B 1 235 ? -9.812 15.922 7.285 1 94.19 235 CYS B CA 1
ATOM 4470 C C . CYS B 1 235 ? -8.492 16.188 6.578 1 94.19 235 CYS B C 1
ATOM 4472 O O . CYS B 1 235 ? -8.422 16.141 5.348 1 94.19 235 CYS B O 1
ATOM 4474 N N . GLY B 1 236 ? -7.453 16.5 7.367 1 90.62 236 GLY B N 1
ATOM 4475 C CA . GLY B 1 236 ? -6.09 16.594 6.875 1 90.62 236 GLY B CA 1
ATOM 4476 C C . GLY B 1 236 ? -5.262 15.352 7.148 1 90.62 236 GLY B C 1
ATOM 4477 O O . GLY B 1 236 ? -5.805 14.25 7.242 1 90.62 236 GLY B O 1
ATOM 4478 N N . SER B 1 237 ? -3.938 15.516 7.254 1 90.12 237 SER B N 1
ATOM 4479 C CA . SER B 1 237 ? -3.004 14.398 7.375 1 90.12 237 SER B CA 1
ATOM 4480 C C . SER B 1 237 ? -3.15 13.695 8.719 1 90.12 237 SER B C 1
ATOM 4482 O O . SER B 1 237 ? -2.711 12.555 8.883 1 90.12 237 SER B O 1
ATOM 4484 N N . THR B 1 238 ? -3.801 14.367 9.688 1 92.5 238 THR B N 1
ATOM 4485 C CA . THR B 1 238 ? -4.035 13.727 10.984 1 92.5 238 THR B CA 1
ATOM 4486 C C . THR B 1 238 ? -4.855 12.453 10.812 1 92.5 238 THR B C 1
ATOM 4488 O O . THR B 1 238 ? -4.727 11.516 11.602 1 92.5 238 THR B O 1
ATOM 4491 N N . LEU B 1 239 ? -5.648 12.43 9.781 1 95.81 239 LEU B N 1
ATOM 4492 C CA . LEU B 1 239 ? -6.465 11.242 9.523 1 95.81 239 LEU B CA 1
ATOM 4493 C C . LEU B 1 239 ? -5.586 10.016 9.305 1 95.81 239 LEU B C 1
ATOM 4495 O O . LEU B 1 239 ? -5.996 8.898 9.609 1 95.81 239 LEU B O 1
ATOM 4499 N N . TYR B 1 240 ? -4.379 10.242 8.758 1 96.44 240 TYR B N 1
ATOM 4500 C CA . TYR B 1 240 ? -3.49 9.117 8.477 1 96.44 240 TYR B CA 1
ATOM 4501 C C . TYR B 1 240 ? -2.939 8.523 9.766 1 96.44 240 TYR B C 1
ATOM 4503 O O . TYR B 1 240 ? -2.834 7.301 9.898 1 96.44 240 TYR B O 1
ATOM 4511 N N . GLU B 1 241 ? -2.641 9.398 10.711 1 96.31 241 GLU B N 1
ATOM 4512 C CA . GLU B 1 241 ? -2.191 8.969 12.031 1 96.31 241 GLU B CA 1
ATOM 4513 C C . GLU B 1 241 ? -3.299 8.234 12.781 1 96.31 241 GLU B C 1
ATOM 4515 O O . GLU B 1 241 ? -3.064 7.172 13.359 1 96.31 241 GLU B O 1
ATOM 4520 N N . LEU B 1 242 ? -4.469 8.805 12.703 1 97.69 242 LEU B N 1
ATOM 4521 C CA . LEU B 1 242 ? -5.629 8.188 13.336 1 97.69 242 LEU B CA 1
ATOM 4522 C C . LEU B 1 242 ? -5.93 6.828 12.711 1 97.69 242 LEU B C 1
ATOM 4524 O O . LEU B 1 242 ? -6.242 5.871 13.422 1 97.69 242 LEU B O 1
ATOM 4528 N N . SER B 1 243 ? -5.832 6.746 11.398 1 97.56 243 SER B N 1
ATOM 4529 C CA . SER B 1 243 ? -6.078 5.496 10.688 1 97.56 243 SER B CA 1
ATOM 4530 C C . SER B 1 243 ? -5.055 4.434 11.078 1 97.56 243 SER B C 1
ATOM 4532 O O . SER B 1 243 ? -5.418 3.285 11.344 1 97.56 243 SER B O 1
ATOM 4534 N N . TYR B 1 244 ? -3.844 4.82 11.18 1 97.38 244 TYR B N 1
ATOM 4535 C CA . TYR B 1 244 ? -2.789 3.877 11.531 1 97.38 244 TYR B CA 1
ATOM 4536 C C . TYR B 1 244 ? -3.037 3.27 12.906 1 97.38 244 TYR B C 1
ATOM 4538 O O . TYR B 1 244 ? -2.838 2.068 13.102 1 97.38 244 TYR B O 1
ATOM 4546 N N . LEU B 1 245 ? -3.527 4.051 13.812 1 97.56 245 LEU B N 1
ATOM 4547 C CA . LEU B 1 245 ? -3.752 3.602 15.18 1 97.56 245 LEU B CA 1
ATOM 4548 C C . LEU B 1 245 ? -5.141 2.99 15.328 1 97.56 245 LEU B C 1
ATOM 4550 O O . LEU B 1 245 ? -5.477 2.461 16.391 1 97.56 245 LEU B O 1
ATOM 4554 N N . GLY B 1 246 ? -6.016 3.094 14.305 1 97.69 246 GLY B N 1
ATOM 4555 C CA . GLY B 1 246 ? -7.34 2.498 14.32 1 97.69 246 GLY B CA 1
ATOM 4556 C C . GLY B 1 246 ? -8.305 3.215 15.242 1 97.69 246 GLY B C 1
ATOM 4557 O O . GLY B 1 246 ? -9.117 2.578 15.922 1 97.69 246 GLY B O 1
ATOM 4558 N N . ILE B 1 247 ? -8.234 4.512 15.344 1 98.44 247 ILE B N 1
ATOM 4559 C CA . ILE B 1 247 ? -9.102 5.277 16.234 1 98.44 247 ILE B CA 1
ATOM 4560 C C . ILE B 1 247 ? -10.359 5.711 15.477 1 98.44 247 ILE B C 1
ATOM 4562 O O . ILE B 1 247 ? -10.281 6.527 14.555 1 98.44 247 ILE B O 1
ATOM 4566 N N . PRO B 1 248 ? -11.523 5.184 15.906 1 98.75 248 PRO B N 1
ATOM 4567 C CA . PRO B 1 248 ? -12.75 5.656 15.25 1 98.75 248 PRO B CA 1
ATOM 4568 C C . PRO B 1 248 ? -12.852 7.18 15.227 1 98.75 248 PRO B C 1
ATOM 4570 O O . PRO B 1 248 ? -12.508 7.844 16.203 1 98.75 248 PRO B O 1
ATOM 4573 N N . THR B 1 249 ? -13.359 7.762 14.094 1 98.69 249 THR B N 1
ATOM 4574 C CA . THR B 1 249 ? -13.18 9.195 13.898 1 98.69 249 THR B CA 1
ATOM 4575 C C . THR B 1 249 ? -14.414 9.812 13.25 1 98.69 249 THR B C 1
ATOM 4577 O O . THR B 1 249 ? -14.953 9.273 12.289 1 98.69 249 THR B O 1
ATOM 4580 N N . PHE B 1 250 ? -14.914 10.844 13.867 1 98.56 250 PHE B N 1
ATOM 4581 C CA . PHE B 1 250 ? -15.766 11.797 13.172 1 98.56 250 PHE B CA 1
ATOM 4582 C C . PHE B 1 250 ? -14.93 12.891 12.508 1 98.56 250 PHE B C 1
ATOM 4584 O O . PHE B 1 250 ? -14.141 13.562 13.172 1 98.56 250 PHE B O 1
ATOM 4591 N N . GLY B 1 251 ? -15.078 12.992 11.188 1 97.56 251 GLY B N 1
ATOM 4592 C CA . GLY B 1 251 ? -14.344 14.008 10.453 1 97.56 251 GLY B CA 1
ATOM 4593 C C . GLY B 1 251 ? -15.156 15.258 10.188 1 97.56 251 GLY B C 1
ATOM 4594 O O . GLY B 1 251 ? -16.359 15.188 9.953 1 97.56 251 GLY B O 1
ATOM 4595 N N . ILE B 1 252 ? -14.461 16.406 10.25 1 95.94 252 ILE B N 1
ATOM 4596 C CA . ILE B 1 252 ? -15.031 17.688 9.875 1 95.94 252 ILE B CA 1
ATOM 4597 C C . ILE B 1 252 ? -14.156 18.344 8.805 1 95.94 252 ILE B C 1
ATOM 4599 O O . ILE B 1 252 ? -12.938 18.453 8.969 1 95.94 252 ILE B O 1
ATOM 4603 N N . ILE B 1 253 ? -14.766 18.734 7.684 1 93.75 253 ILE B N 1
ATOM 4604 C CA . ILE B 1 253 ? -14.031 19.453 6.652 1 93.75 253 ILE B CA 1
ATOM 4605 C C . ILE B 1 253 ? -13.938 20.938 7.031 1 93.75 253 ILE B C 1
ATOM 4607 O O . ILE B 1 253 ? -14.953 21.625 7.145 1 93.75 253 ILE B O 1
ATOM 4611 N N . VAL B 1 254 ? -12.758 21.438 7.254 1 88.62 254 VAL B N 1
ATOM 4612 C CA . VAL B 1 254 ? -12.594 22.812 7.73 1 88.62 254 VAL B CA 1
ATOM 4613 C C . VAL B 1 254 ? -11.984 23.672 6.629 1 88.62 254 VAL B C 1
ATOM 4615 O O . VAL B 1 254 ? -11.852 24.891 6.781 1 88.62 254 VAL B O 1
ATOM 4618 N N . ALA B 1 255 ? -11.484 23.062 5.551 1 83.75 255 ALA B N 1
ATOM 4619 C CA . ALA B 1 255 ? -10.891 23.766 4.414 1 83.75 255 ALA B CA 1
ATOM 4620 C C . ALA B 1 255 ? -11.227 23.062 3.104 1 83.75 255 ALA B C 1
ATOM 4622 O O . ALA B 1 255 ? -11.461 21.859 3.082 1 83.75 255 ALA B O 1
ATOM 4623 N N . ASP B 1 256 ? -11.148 23.766 2.016 1 86 256 ASP B N 1
ATOM 4624 C CA . ASP B 1 256 ? -11.539 23.25 0.705 1 86 256 ASP B CA 1
ATOM 4625 C C . ASP B 1 256 ? -10.625 22.109 0.268 1 86 256 ASP B C 1
ATOM 4627 O O . ASP B 1 256 ? -11.07 21.156 -0.366 1 86 256 ASP B O 1
ATOM 4631 N N . ASN B 1 257 ? -9.367 22.219 0.589 1 83.94 257 ASN B N 1
ATOM 4632 C CA . ASN B 1 257 ? -8.406 21.219 0.138 1 83.94 257 ASN B CA 1
ATOM 4633 C C . ASN B 1 257 ? -8.555 19.906 0.906 1 83.94 257 ASN B C 1
ATOM 4635 O O . ASN B 1 257 ? -7.867 18.938 0.61 1 83.94 257 ASN B O 1
ATOM 4639 N N . GLN B 1 258 ? -9.516 19.844 1.851 1 89.75 258 GLN B N 1
ATOM 4640 C CA . GLN B 1 258 ? -9.75 18.641 2.637 1 89.75 258 GLN B CA 1
ATOM 4641 C C . GLN B 1 258 ? -10.977 17.875 2.129 1 89.75 258 GLN B C 1
ATOM 4643 O O . GLN B 1 258 ? -11.227 16.75 2.551 1 89.75 258 GLN B O 1
ATOM 4648 N N . LYS B 1 259 ? -11.719 18.484 1.236 1 93.44 259 LYS B N 1
ATOM 4649 C CA . LYS B 1 259 ? -12.992 17.922 0.789 1 93.44 259 LYS B CA 1
ATOM 4650 C C . LYS B 1 259 ? -12.797 16.562 0.13 1 93.44 259 LYS B C 1
ATOM 4652 O O . LYS B 1 259 ? -13.461 15.594 0.496 1 93.44 259 LYS B O 1
ATOM 4657 N N . LEU B 1 260 ? -11.852 16.469 -0.795 1 93.81 260 LEU B N 1
ATOM 4658 C CA . LEU B 1 260 ? -11.641 15.234 -1.53 1 93.81 260 LEU B CA 1
ATOM 4659 C C . LEU B 1 260 ? -11.227 14.109 -0.589 1 93.81 260 LEU B C 1
ATOM 4661 O O . LEU B 1 260 ? -11.75 12.992 -0.673 1 93.81 260 LEU B O 1
ATOM 4665 N N . CYS B 1 261 ? -10.336 14.406 0.279 1 94.25 261 CYS B N 1
ATOM 4666 C CA . CYS B 1 261 ? -9.867 13.406 1.233 1 94.25 261 CYS B CA 1
ATOM 4667 C C . CYS B 1 261 ? -11 12.953 2.145 1 94.25 261 CYS B C 1
ATOM 4669 O O . CYS B 1 261 ? -11.234 11.758 2.301 1 94.25 261 CYS B O 1
ATOM 4671 N N . GLY B 1 262 ? -11.688 13.914 2.703 1 96.06 262 GLY B N 1
ATOM 4672 C CA . GLY B 1 262 ? -12.797 13.594 3.59 1 96.06 262 GLY B CA 1
ATOM 4673 C C . GLY B 1 262 ? -13.859 12.734 2.93 1 96.06 262 GLY B C 1
ATOM 4674 O O . GLY B 1 262 ? -14.289 11.727 3.49 1 96.06 262 GLY B O 1
ATOM 4675 N N . GLN B 1 263 ? -14.273 13.109 1.766 1 96.12 263 GLN B N 1
ATOM 4676 C CA . GLN B 1 263 ? -15.312 12.398 1.033 1 96.12 263 GLN B CA 1
ATOM 4677 C C . GLN B 1 263 ? -14.852 10.992 0.659 1 96.12 263 GLN B C 1
ATOM 4679 O O . GLN B 1 263 ? -15.617 10.031 0.769 1 96.12 263 GLN B O 1
ATOM 4684 N N . PHE B 1 264 ? -13.641 10.898 0.232 1 95.06 264 PHE B N 1
ATOM 4685 C CA . PHE B 1 264 ? -13.07 9.602 -0.113 1 95.06 264 PHE B CA 1
ATOM 4686 C C . PHE B 1 264 ? -13.055 8.68 1.102 1 95.06 264 PHE B C 1
ATOM 4688 O O . PHE B 1 264 ? -13.516 7.539 1.031 1 95.06 264 PHE B O 1
ATOM 4695 N N . MET B 1 265 ? -12.594 9.141 2.172 1 96.31 265 MET B N 1
ATOM 4696 C CA . MET B 1 265 ? -12.492 8.359 3.4 1 96.31 265 MET B CA 1
ATOM 4697 C C . MET B 1 265 ? -13.875 7.934 3.889 1 96.31 265 MET B C 1
ATOM 4699 O O . MET B 1 265 ? -14.055 6.801 4.336 1 96.31 265 MET B O 1
ATOM 4703 N N . GLU B 1 266 ? -14.781 8.789 3.793 1 96.75 266 GLU B N 1
ATOM 4704 C CA . GLU B 1 266 ? -16.141 8.453 4.188 1 96.75 266 GLU B CA 1
ATOM 4705 C C . GLU B 1 266 ? -16.75 7.391 3.275 1 96.75 266 GLU B C 1
ATOM 4707 O O . GLU B 1 266 ? -17.391 6.453 3.748 1 96.75 266 GLU B O 1
ATOM 4712 N N . SER B 1 267 ? -16.547 7.539 2.004 1 94.88 267 SER B N 1
ATOM 4713 C CA . SER B 1 267 ? -17.156 6.633 1.035 1 94.88 267 SER B CA 1
ATOM 4714 C C . SER B 1 267 ? -16.719 5.191 1.277 1 94.88 267 SER B C 1
ATOM 4716 O O . SER B 1 267 ? -17.469 4.258 1.001 1 94.88 267 SER B O 1
ATOM 4718 N N . LEU B 1 268 ? -15.586 5 1.87 1 93.5 268 LEU B N 1
ATOM 4719 C CA . LEU B 1 268 ? -15.086 3.65 2.102 1 93.5 268 LEU B CA 1
ATOM 4720 C C . LEU B 1 268 ? -15.242 3.256 3.566 1 93.5 268 LEU B C 1
ATOM 4722 O O . LEU B 1 268 ? -14.797 2.18 3.975 1 93.5 268 LEU B O 1
ATOM 4726 N N . GLY B 1 269 ? -15.766 4.152 4.359 1 94.75 269 GLY B N 1
ATOM 4727 C CA . GLY B 1 269 ? -16.125 3.824 5.73 1 94.75 269 GLY B CA 1
ATOM 4728 C C . GLY B 1 269 ? -14.977 4.004 6.707 1 94.75 269 GLY B C 1
ATOM 4729 O O . GLY B 1 269 ? -14.992 3.451 7.809 1 94.75 269 GLY B O 1
ATOM 4730 N N . TYR B 1 270 ? -13.961 4.766 6.293 1 96 270 TYR B N 1
ATOM 4731 C CA . TYR B 1 270 ? -12.828 5.008 7.176 1 96 270 TYR B CA 1
ATOM 4732 C C . TYR B 1 270 ? -13.18 6.031 8.25 1 96 270 TYR B C 1
ATOM 4734 O O . TYR B 1 270 ? -12.547 6.078 9.305 1 96 270 TYR B O 1
ATOM 4742 N N . ILE B 1 271 ? -14.109 6.93 7.984 1 98.06 271 ILE B N 1
ATOM 4743 C CA . ILE B 1 271 ? -14.586 7.926 8.938 1 98.06 271 ILE B CA 1
ATOM 4744 C C . ILE B 1 271 ? -16.078 8.188 8.703 1 98.06 271 ILE B C 1
ATOM 4746 O O . ILE B 1 271 ? -16.641 7.738 7.707 1 98.06 271 ILE B O 1
ATOM 4750 N N . TYR B 1 272 ? -16.703 8.82 9.711 1 98.19 272 TYR B N 1
ATOM 4751 C CA . TYR B 1 272 ? -18 9.469 9.5 1 98.19 272 TYR B CA 1
ATOM 4752 C C . TYR B 1 272 ? -17.828 10.977 9.352 1 98.19 272 TYR B C 1
ATOM 4754 O O . TYR B 1 272 ? -17.344 11.648 10.258 1 98.19 272 TYR B O 1
ATOM 4762 N N . LEU B 1 273 ? -18.234 11.453 8.211 1 97.44 273 LEU B N 1
ATOM 4763 C CA . LEU B 1 273 ? -18.172 12.898 7.977 1 97.44 273 LEU B CA 1
ATOM 4764 C C . LEU B 1 273 ? -19.422 13.586 8.523 1 97.44 273 LEU B C 1
ATOM 4766 O O . LEU B 1 273 ? -20.531 13.078 8.375 1 97.44 273 LEU B O 1
ATOM 4770 N N . LYS B 1 274 ? -19.172 14.703 9.258 1 96.38 274 LYS B N 1
ATOM 4771 C CA . LYS B 1 274 ? -20.266 15.523 9.781 1 96.38 274 LYS B CA 1
ATOM 4772 C C . LYS B 1 274 ? -20 17 9.562 1 96.38 274 LYS B C 1
ATOM 4774 O O . LYS B 1 274 ? -18.859 17.469 9.703 1 96.38 274 LYS B O 1
ATOM 4779 N N . ASN B 1 275 ? -21 17.734 9.242 1 92 275 ASN B N 1
ATOM 4780 C CA . ASN B 1 275 ? -20.859 19.188 9.195 1 92 275 ASN B CA 1
ATOM 4781 C C . ASN B 1 275 ? -20.734 19.781 10.586 1 92 275 ASN B C 1
ATOM 4783 O O . ASN B 1 275 ? -19.969 20.734 10.797 1 92 275 ASN B O 1
ATOM 4787 N N . HIS B 1 276 ? -21.531 19.234 11.492 1 92.19 276 HIS B N 1
ATOM 4788 C CA . HIS B 1 276 ? -21.516 19.609 12.906 1 92.19 276 HIS B CA 1
ATOM 4789 C C . HIS B 1 276 ? -21.594 18.375 13.805 1 92.19 276 HIS B C 1
ATOM 4791 O O . HIS B 1 276 ? -22.312 17.422 13.5 1 92.19 276 HIS B O 1
ATOM 4797 N N . ILE B 1 277 ? -20.797 18.438 14.797 1 95.12 277 ILE B N 1
ATOM 4798 C CA . ILE B 1 277 ? -20.828 17.328 15.75 1 95.12 277 ILE B CA 1
ATOM 4799 C C . ILE B 1 277 ? -21.719 17.688 16.938 1 95.12 277 ILE B C 1
ATOM 4801 O O . ILE B 1 277 ? -21.547 18.75 17.547 1 95.12 277 ILE B O 1
ATOM 4805 N N . ARG B 1 278 ? -22.672 16.844 17.25 1 95.31 278 ARG B N 1
ATOM 4806 C CA . ARG B 1 278 ? -23.562 16.984 18.391 1 95.31 278 ARG B CA 1
ATOM 4807 C C . ARG B 1 278 ? -23.359 15.852 19.391 1 95.31 278 ARG B C 1
ATOM 4809 O O . ARG B 1 278 ? -22.766 14.828 19.062 1 95.31 278 ARG B O 1
ATOM 4816 N N . LYS B 1 279 ? -23.875 16.109 20.609 1 95.69 279 LYS B N 1
ATOM 4817 C CA . LYS B 1 279 ? -23.75 15.117 21.672 1 95.69 279 LYS B CA 1
ATOM 4818 C C . LYS B 1 279 ? -24.344 13.781 21.234 1 95.69 279 LYS B C 1
ATOM 4820 O O . LYS B 1 279 ? -23.844 12.719 21.609 1 95.69 279 LYS B O 1
ATOM 4825 N N . GLU B 1 280 ? -25.359 13.836 20.406 1 95.94 280 GLU B N 1
ATOM 4826 C CA . GLU B 1 280 ? -26.062 12.633 19.984 1 95.94 280 GLU B CA 1
ATOM 4827 C C . GLU B 1 280 ? -25.172 11.75 19.125 1 95.94 280 GLU B C 1
ATOM 4829 O O . GLU B 1 280 ? -25.312 10.523 19.109 1 95.94 280 GLU B O 1
ATOM 4834 N N . HIS B 1 281 ? -24.312 12.398 18.344 1 97 281 HIS B N 1
ATOM 4835 C CA . HIS B 1 281 ? -23.406 11.609 17.5 1 97 281 HIS B CA 1
ATOM 4836 C C . HIS B 1 281 ? -22.484 10.734 18.344 1 97 281 HIS B C 1
ATOM 4838 O O . HIS B 1 281 ? -22.266 9.562 18.016 1 97 281 HIS B O 1
ATOM 4844 N N . ILE B 1 282 ? -22.031 11.227 19.469 1 96.69 282 ILE B N 1
ATOM 4845 C CA . ILE B 1 282 ? -21.125 10.508 20.375 1 96.69 282 ILE B CA 1
ATOM 4846 C C . ILE B 1 282 ? -21.906 9.43 21.125 1 96.69 282 ILE B C 1
ATOM 4848 O O . ILE B 1 282 ? -21.438 8.297 21.266 1 96.69 282 ILE B O 1
ATOM 4852 N N . LEU B 1 283 ? -23.125 9.773 21.516 1 95.88 283 LEU B N 1
ATOM 4853 C CA . LEU B 1 283 ? -23.938 8.875 22.344 1 95.88 283 LEU B CA 1
ATOM 4854 C C . LEU B 1 283 ? -24.484 7.723 21.5 1 95.88 283 LEU B C 1
ATOM 4856 O O . LEU B 1 283 ? -24.703 6.629 22.016 1 95.88 283 LEU B O 1
ATOM 4860 N N . ASN B 1 284 ? -24.609 7.938 20.219 1 96.69 284 ASN B N 1
ATOM 4861 C CA . ASN B 1 284 ? -25.359 6.973 19.422 1 96.69 284 ASN B CA 1
ATOM 4862 C C . ASN B 1 284 ? -24.406 6.047 18.656 1 96.69 284 ASN B C 1
ATOM 4864 O O . ASN B 1 284 ? -24.828 5.004 18.156 1 96.69 284 ASN B O 1
ATOM 4868 N N . ILE B 1 285 ? -23.188 6.414 18.469 1 97.69 285 ILE B N 1
ATOM 4869 C CA . ILE B 1 285 ? -22.297 5.504 17.734 1 97.69 285 ILE B CA 1
ATOM 4870 C C . ILE B 1 285 ? -22.078 4.238 18.562 1 97.69 285 ILE B C 1
ATOM 4872 O O . ILE B 1 285 ? -21.641 4.312 19.703 1 97.69 285 ILE B O 1
ATOM 4876 N N . THR B 1 286 ? -22.297 3.1 17.953 1 98.12 286 THR B N 1
ATOM 4877 C CA . THR B 1 286 ? -22.281 1.835 18.688 1 98.12 286 THR B CA 1
ATOM 4878 C C . THR B 1 286 ? -20.859 1.267 18.734 1 98.12 286 THR B C 1
ATOM 4880 O O . THR B 1 286 ? -19.984 1.698 17.984 1 98.12 286 THR B O 1
ATOM 4883 N N . TYR B 1 287 ? -20.719 0.335 19.656 1 98.19 287 TYR B N 1
ATOM 4884 C CA . TYR B 1 287 ? -19.469 -0.407 19.75 1 98.19 287 TYR B CA 1
ATOM 4885 C C . TYR B 1 287 ? -19.141 -1.073 18.422 1 98.19 287 TYR B C 1
ATOM 4887 O O . TYR B 1 287 ? -18 -0.987 17.938 1 98.19 287 TYR B O 1
ATOM 4895 N N . ASP B 1 288 ? -20.094 -1.657 17.797 1 97.62 288 ASP B N 1
ATOM 4896 C CA . ASP B 1 288 ? -19.891 -2.391 16.562 1 97.62 288 ASP B CA 1
ATOM 4897 C C . ASP B 1 288 ? -19.469 -1.452 15.43 1 97.62 288 ASP B C 1
ATOM 4899 O O . ASP B 1 288 ? -18.578 -1.785 14.641 1 97.62 288 ASP B O 1
ATOM 4903 N N . GLU B 1 289 ? -20.125 -0.304 15.359 1 97.5 289 GLU B N 1
ATOM 4904 C CA . GLU B 1 289 ? -19.75 0.678 14.344 1 97.5 289 GLU B CA 1
ATOM 4905 C C . GLU B 1 289 ? -18.297 1.127 14.508 1 97.5 289 GLU B C 1
ATOM 4907 O O . GLU B 1 289 ? -17.562 1.225 13.531 1 97.5 289 GLU B O 1
ATOM 4912 N N . ARG B 1 290 ? -17.953 1.342 15.758 1 98.44 290 ARG B N 1
ATOM 4913 C CA . ARG B 1 290 ? -16.578 1.771 16.031 1 98.44 290 ARG B CA 1
ATOM 4914 C C . ARG B 1 290 ? -15.578 0.667 15.711 1 98.44 290 ARG B C 1
ATOM 4916 O O . ARG B 1 290 ? -14.516 0.933 15.148 1 98.44 290 ARG B O 1
ATOM 4923 N N . LEU B 1 291 ? -15.945 -0.533 16.016 1 97.88 291 LEU B N 1
ATOM 4924 C CA . LEU B 1 291 ? -15.078 -1.677 15.75 1 97.88 291 LEU B CA 1
ATOM 4925 C C . LEU B 1 291 ? -14.883 -1.866 14.25 1 97.88 291 LEU B C 1
ATOM 4927 O O . LEU B 1 291 ? -13.766 -2.09 13.789 1 97.88 291 LEU B O 1
ATOM 4931 N N . ILE B 1 292 ? -15.953 -1.775 13.469 1 96.56 292 ILE B N 1
ATOM 4932 C CA . ILE B 1 292 ? -15.898 -1.919 12.023 1 96.56 292 ILE B CA 1
ATOM 4933 C C . ILE B 1 292 ? -15.031 -0.818 11.422 1 96.56 292 ILE B C 1
ATOM 4935 O O . ILE B 1 292 ? -14.156 -1.091 10.594 1 96.56 292 ILE B O 1
ATOM 4939 N N . MET B 1 293 ? -15.227 0.387 11.859 1 97.75 293 MET B N 1
ATOM 4940 C CA . MET B 1 293 ? -14.445 1.521 11.383 1 97.75 293 MET B CA 1
ATOM 4941 C C . MET B 1 293 ? -12.961 1.332 11.695 1 97.75 293 MET B C 1
ATOM 4943 O O . MET B 1 293 ? -12.117 1.499 10.812 1 97.75 293 MET B O 1
ATOM 4947 N N . SER B 1 294 ? -12.68 0.94 12.914 1 97.81 294 SER B N 1
ATOM 4948 C CA . SER B 1 294 ? -11.305 0.723 13.359 1 97.81 294 SER B CA 1
ATOM 4949 C C . SER B 1 294 ? -10.609 -0.339 12.516 1 97.81 294 SER B C 1
ATOM 4951 O O . SER B 1 294 ? -9.477 -0.145 12.078 1 97.81 294 SER B O 1
ATOM 4953 N N . ASN B 1 295 ? -11.305 -1.376 12.25 1 94.81 295 ASN B N 1
ATOM 4954 C CA . ASN B 1 295 ? -10.742 -2.463 11.461 1 94.81 295 ASN B CA 1
ATOM 4955 C C . ASN B 1 295 ? -10.461 -2.021 10.023 1 94.81 295 ASN B C 1
ATOM 4957 O O . ASN B 1 295 ? -9.438 -2.393 9.445 1 94.81 295 ASN B O 1
ATOM 4961 N N . ARG B 1 296 ? -11.297 -1.243 9.461 1 94.75 296 ARG B N 1
ATOM 4962 C CA . ARG B 1 296 ? -11.094 -0.712 8.117 1 94.75 296 ARG B CA 1
ATOM 4963 C C . ARG B 1 296 ? -9.898 0.233 8.07 1 94.75 296 ARG B C 1
ATOM 4965 O O . ARG B 1 296 ? -9.055 0.135 7.18 1 94.75 296 ARG B O 1
ATOM 4972 N N . MET B 1 297 ? -9.867 1.058 9.07 1 95.75 297 MET B N 1
ATOM 4973 C CA . MET B 1 297 ? -8.805 2.064 9.141 1 95.75 297 MET B CA 1
ATOM 4974 C C . MET B 1 297 ? -7.434 1.406 9.172 1 95.75 297 MET B C 1
ATOM 4976 O O . MET B 1 297 ? -6.504 1.865 8.5 1 95.75 297 MET B O 1
ATOM 4980 N N . LYS B 1 298 ? -7.332 0.373 9.852 1 94 298 LYS B N 1
ATOM 4981 C CA . LYS B 1 298 ? -6.047 -0.293 10.055 1 94 298 LYS B CA 1
ATOM 4982 C C . LYS B 1 298 ? -5.535 -0.906 8.758 1 94 298 LYS B C 1
ATOM 4984 O O . LYS B 1 298 ? -4.359 -1.27 8.656 1 94 298 LYS B O 1
ATOM 4989 N N . ASN B 1 299 ? -6.406 -0.992 7.754 1 93.44 299 ASN B N 1
ATOM 4990 C CA . ASN B 1 299 ? -6.023 -1.56 6.465 1 93.44 299 ASN B CA 1
ATOM 4991 C C . ASN B 1 299 ? -5.523 -0.484 5.504 1 93.44 299 ASN B C 1
ATOM 4993 O O . ASN B 1 299 ? -5.02 -0.795 4.426 1 93.44 299 ASN B O 1
ATOM 4997 N N . LEU B 1 300 ? -5.551 0.716 5.863 1 93.81 300 LEU B N 1
ATOM 4998 C CA . LEU B 1 300 ? -5.332 1.805 4.914 1 93.81 300 LEU B CA 1
ATOM 4999 C C . LEU B 1 300 ? -3.855 2.174 4.84 1 93.81 300 LEU B C 1
ATOM 5001 O O . LEU B 1 300 ? -3.305 2.332 3.75 1 93.81 300 LEU B O 1
ATOM 5005 N N . ILE B 1 301 ? -3.221 2.359 6.02 1 94 301 ILE B N 1
ATOM 5006 C CA . ILE B 1 301 ? -1.847 2.846 6.098 1 94 301 ILE B CA 1
ATOM 5007 C C . ILE B 1 301 ? -0.971 1.808 6.797 1 94 301 ILE B C 1
ATOM 5009 O O . ILE B 1 301 ? -1.318 1.315 7.871 1 94 301 ILE B O 1
ATOM 5013 N N . ASP B 1 302 ? 0.216 1.527 6.246 1 92.88 302 ASP B N 1
ATOM 5014 C CA . ASP B 1 302 ? 1.051 0.478 6.824 1 92.88 302 ASP B CA 1
ATOM 5015 C C . ASP B 1 302 ? 2.312 1.063 7.453 1 92.88 302 ASP B C 1
ATOM 5017 O O . ASP B 1 302 ? 3.102 0.339 8.062 1 92.88 302 ASP B O 1
ATOM 5021 N N . GLY B 1 303 ? 2.543 2.387 7.266 1 94.5 303 GLY B N 1
ATOM 5022 C CA . GLY B 1 303 ? 3.646 3.068 7.926 1 94.5 303 GLY B CA 1
ATOM 5023 C C . GLY B 1 303 ? 4.973 2.879 7.219 1 94.5 303 GLY B C 1
ATOM 5024 O O . GLY B 1 303 ? 6.027 3.232 7.758 1 94.5 303 GLY B O 1
ATOM 5025 N N . LYS B 1 304 ? 5.023 2.381 5.961 1 95.19 304 LYS B N 1
ATOM 5026 C CA . LYS B 1 304 ? 6.273 2.039 5.293 1 95.19 304 LYS B CA 1
ATOM 5027 C C . LYS B 1 304 ? 6.57 3.006 4.148 1 95.19 304 LYS B C 1
ATOM 5029 O O . LYS B 1 304 ? 7.477 2.77 3.348 1 95.19 304 LYS B O 1
ATOM 5034 N N . GLY B 1 305 ? 5.789 4.078 4.031 1 96.88 305 GLY B N 1
ATOM 5035 C CA . GLY B 1 305 ? 5.883 5.004 2.912 1 96.88 305 GLY B CA 1
ATOM 5036 C C . GLY B 1 305 ? 7.277 5.582 2.736 1 96.88 305 GLY B C 1
ATOM 5037 O O . GLY B 1 305 ? 7.797 5.625 1.62 1 96.88 305 GLY B O 1
ATOM 5038 N N . LYS B 1 306 ? 7.93 6.016 3.842 1 97.25 306 LYS B N 1
ATOM 5039 C CA . LYS B 1 306 ? 9.234 6.664 3.732 1 97.25 306 LYS B CA 1
ATOM 5040 C C . LYS B 1 306 ? 10.297 5.684 3.25 1 97.25 306 LYS B C 1
ATOM 5042 O O . LYS B 1 306 ? 11.203 6.059 2.5 1 97.25 306 LYS B O 1
ATOM 5047 N N . TYR B 1 307 ? 10.188 4.41 3.592 1 95.62 307 TYR B N 1
ATOM 5048 C CA . TYR B 1 307 ? 11.148 3.404 3.156 1 95.62 307 TYR B CA 1
ATOM 5049 C C . TYR B 1 307 ? 11.016 3.137 1.662 1 95.62 307 TYR B C 1
ATOM 5051 O O . TYR B 1 307 ? 12.023 3.025 0.955 1 95.62 307 TYR B O 1
ATOM 5059 N N . ARG B 1 308 ? 9.781 3.053 1.177 1 95.88 308 ARG B N 1
ATOM 5060 C CA . ARG B 1 308 ? 9.531 2.814 -0.241 1 95.88 308 ARG B CA 1
ATOM 5061 C C . ARG B 1 308 ? 10.031 3.98 -1.088 1 95.88 308 ARG B C 1
ATOM 5063 O O . ARG B 1 308 ? 10.68 3.773 -2.115 1 95.88 308 ARG B O 1
ATOM 5070 N N . ILE B 1 309 ? 9.727 5.195 -0.65 1 97.38 309 ILE B N 1
ATOM 5071 C CA . ILE B 1 309 ? 10.156 6.379 -1.386 1 97.38 309 ILE B CA 1
ATOM 5072 C C . ILE B 1 309 ? 11.68 6.422 -1.456 1 97.38 309 ILE B C 1
ATOM 5074 O O . ILE B 1 309 ? 12.25 6.723 -2.506 1 97.38 309 ILE B O 1
ATOM 5078 N N . LYS B 1 310 ? 12.352 6.113 -0.359 1 96.56 310 LYS B N 1
ATOM 5079 C CA . LYS B 1 310 ? 13.812 6.105 -0.319 1 96.56 310 LYS B CA 1
ATOM 5080 C C . LYS B 1 310 ? 14.383 5.16 -1.371 1 96.56 310 LYS B C 1
ATOM 5082 O O . LYS B 1 310 ? 15.375 5.48 -2.027 1 96.56 310 LYS B O 1
ATOM 5087 N N . GLU B 1 311 ? 13.812 3.979 -1.546 1 93.81 311 GLU B N 1
ATOM 5088 C CA . GLU B 1 311 ? 14.328 3.01 -2.51 1 93.81 311 GLU B CA 1
ATOM 5089 C C . GLU B 1 311 ? 14.258 3.555 -3.934 1 93.81 311 GLU B C 1
ATOM 5091 O O . GLU B 1 311 ? 15.156 3.312 -4.742 1 93.81 311 GLU B O 1
ATOM 5096 N N . PHE B 1 312 ? 13.211 4.301 -4.234 1 94.88 312 PHE B N 1
ATOM 5097 C CA . PHE B 1 312 ? 13.102 4.906 -5.559 1 94.88 312 PHE B CA 1
ATOM 5098 C C . PHE B 1 312 ? 14.117 6.027 -5.727 1 94.88 312 PHE B C 1
ATOM 5100 O O . PHE B 1 312 ? 14.68 6.211 -6.809 1 94.88 312 PHE B O 1
ATOM 5107 N N . LEU B 1 313 ? 14.359 6.762 -4.66 1 95.81 313 LEU B N 1
ATOM 5108 C CA . LEU B 1 313 ? 15.328 7.852 -4.73 1 95.81 313 LEU B CA 1
ATOM 5109 C C . LEU B 1 313 ? 16.734 7.316 -4.992 1 95.81 313 LEU B C 1
ATOM 5111 O O . LEU B 1 313 ? 17.516 7.957 -5.691 1 95.81 313 LEU B O 1
ATOM 5115 N N . LYS B 1 314 ? 17.016 6.145 -4.527 1 93.06 314 LYS B N 1
ATOM 5116 C CA . LYS B 1 314 ? 18.328 5.527 -4.68 1 93.06 314 LYS B CA 1
ATOM 5117 C C . LYS B 1 314 ? 18.625 5.215 -6.145 1 93.06 314 LYS B C 1
ATOM 5119 O O . LYS B 1 314 ? 19.781 5.023 -6.527 1 93.06 314 LYS B O 1
ATOM 5124 N N . LEU B 1 315 ? 17.594 5.133 -6.906 1 89.81 315 LEU B N 1
ATOM 5125 C CA . LEU B 1 315 ? 17.75 4.844 -8.328 1 89.81 315 LEU B CA 1
ATOM 5126 C C . LEU B 1 315 ? 18.469 5.992 -9.031 1 89.81 315 LEU B C 1
ATOM 5128 O O . LEU B 1 315 ? 19.062 5.801 -10.102 1 89.81 315 LEU B O 1
ATOM 5132 N N . TYR B 1 316 ? 18.406 7.168 -8.469 1 88.88 316 TYR B N 1
ATOM 5133 C CA . TYR B 1 316 ? 19.031 8.328 -9.078 1 88.88 316 TYR B CA 1
ATOM 5134 C C . TYR B 1 316 ? 20.5 8.445 -8.641 1 88.88 316 TYR B C 1
ATOM 5136 O O . TYR B 1 316 ? 21.234 9.289 -9.141 1 88.88 316 TYR B O 1
ATOM 5144 N N . ASP B 1 317 ? 20.875 7.715 -7.609 1 78.56 317 ASP B N 1
ATOM 5145 C CA . ASP B 1 317 ? 22.25 7.691 -7.148 1 78.56 317 ASP B CA 1
ATOM 5146 C C . ASP B 1 317 ? 23.125 6.82 -8.055 1 78.56 317 ASP B C 1
ATOM 5148 O O . ASP B 1 317 ? 24.328 7.035 -8.164 1 78.56 317 ASP B O 1
ATOM 5152 N N . LYS B 1 318 ? 22.516 5.984 -8.852 1 64.25 318 LYS B N 1
ATOM 5153 C CA . LYS B 1 318 ? 23.25 5.066 -9.719 1 64.25 318 LYS B CA 1
ATOM 5154 C C . LYS B 1 318 ? 23.641 5.746 -11.023 1 64.25 318 LYS B C 1
ATOM 5156 O O . LYS B 1 318 ? 22.953 6.652 -11.492 1 64.25 318 LYS B O 1
#